Protein AF-A0A938KT27-F1 (afdb_monomer)

Structure (mmCIF, N/CA/C/O backbone):
data_AF-A0A938KT27-F1
#
_entry.id   AF-A0A938KT27-F1
#
loop_
_atom_site.group_PDB
_atom_site.id
_atom_site.type_symbol
_atom_site.label_atom_id
_atom_site.label_alt_id
_atom_site.label_comp_id
_atom_site.label_asym_id
_atom_site.label_entity_id
_atom_site.label_seq_id
_atom_site.pdbx_PDB_ins_code
_atom_site.Cartn_x
_atom_site.Cartn_y
_atom_site.Cartn_z
_atom_site.occupancy
_atom_site.B_iso_or_equiv
_atom_site.auth_seq_id
_atom_site.auth_comp_id
_atom_site.auth_asym_id
_atom_site.auth_atom_id
_atom_site.pdbx_PDB_model_num
ATOM 1 N N . GLY A 1 1 ? 18.856 0.559 -27.223 1.00 50.81 1 GLY A N 1
ATOM 2 C CA . GLY A 1 1 ? 18.920 1.557 -28.312 1.00 50.81 1 GLY A CA 1
ATOM 3 C C . GLY A 1 1 ? 20.323 1.654 -28.890 1.00 50.81 1 GLY A C 1
ATOM 4 O O . GLY A 1 1 ? 21.101 0.721 -28.705 1.00 50.81 1 GLY A O 1
ATOM 5 N N . ASP A 1 2 ? 20.625 2.765 -29.568 1.00 50.44 2 ASP A N 1
ATOM 6 C CA . ASP A 1 2 ? 21.991 3.159 -29.959 1.00 50.44 2 ASP A CA 1
ATOM 7 C C . ASP A 1 2 ? 22.843 3.398 -28.696 1.00 50.44 2 ASP A C 1
ATOM 9 O O . ASP A 1 2 ? 22.382 4.040 -27.751 1.00 50.44 2 ASP A O 1
ATOM 13 N N . TYR A 1 3 ? 24.043 2.816 -28.645 1.00 45.69 3 TYR A N 1
ATOM 14 C CA . TYR A 1 3 ? 24.900 2.781 -27.452 1.00 45.69 3 TYR A CA 1
ATOM 15 C C . TYR A 1 3 ? 26.016 3.834 -27.479 1.00 45.69 3 TYR A C 1
ATOM 17 O O . TYR A 1 3 ? 26.434 4.301 -26.421 1.00 45.69 3 TYR A O 1
ATOM 25 N N . ASP A 1 4 ? 26.505 4.205 -28.665 1.00 47.78 4 ASP A N 1
ATOM 26 C CA . ASP A 1 4 ? 27.639 5.126 -28.822 1.00 47.78 4 ASP A CA 1
ATOM 27 C C . ASP A 1 4 ? 27.216 6.554 -29.213 1.00 47.78 4 ASP A C 1
ATOM 29 O O . ASP A 1 4 ? 28.064 7.445 -29.284 1.00 47.78 4 ASP A O 1
ATOM 33 N N . ASN A 1 5 ? 25.907 6.786 -29.397 1.00 45.47 5 ASN A N 1
ATOM 34 C CA . ASN A 1 5 ? 25.323 8.068 -29.807 1.00 45.47 5 ASN A CA 1
ATOM 35 C C . ASN A 1 5 ? 25.933 8.572 -31.134 1.00 45.47 5 ASN A C 1
ATOM 37 O O . ASN A 1 5 ? 26.069 9.778 -31.353 1.00 45.47 5 ASN A O 1
ATOM 41 N N . SER A 1 6 ? 26.342 7.644 -32.014 1.00 51.66 6 SER A N 1
ATOM 42 C CA . SER A 1 6 ? 27.079 7.936 -33.254 1.00 51.66 6 SER A CA 1
ATOM 43 C C . SER A 1 6 ? 26.235 8.568 -34.361 1.00 51.66 6 SER A C 1
ATOM 45 O O . SER A 1 6 ? 26.777 8.920 -35.411 1.00 51.66 6 SER A O 1
ATOM 47 N N . GLY A 1 7 ? 24.920 8.703 -34.164 1.00 46.91 7 GLY A N 1
ATOM 48 C CA . GLY A 1 7 ? 24.016 9.269 -35.168 1.00 46.91 7 GLY A CA 1
ATOM 49 C C . GLY A 1 7 ? 23.836 8.370 -36.394 1.00 46.91 7 GLY A C 1
ATOM 50 O O . GLY A 1 7 ? 23.514 8.857 -37.476 1.00 46.91 7 GLY A O 1
ATOM 51 N N . THR A 1 8 ? 24.057 7.062 -36.240 1.00 52.81 8 THR A N 1
ATOM 52 C CA . THR A 1 8 ? 23.743 6.044 -37.252 1.00 52.81 8 THR A CA 1
ATOM 53 C C . THR A 1 8 ? 22.854 4.977 -36.620 1.00 52.81 8 THR A C 1
ATOM 55 O O . THR A 1 8 ? 23.091 4.620 -35.471 1.00 52.81 8 THR A O 1
ATOM 58 N N . ASP A 1 9 ? 21.846 4.465 -37.339 1.00 57.38 9 ASP A N 1
ATOM 59 C CA . ASP A 1 9 ? 20.774 3.588 -36.814 1.00 57.38 9 ASP A CA 1
ATOM 60 C C . ASP A 1 9 ? 21.234 2.164 -36.411 1.00 57.38 9 ASP A C 1
ATOM 62 O O . ASP A 1 9 ? 20.743 1.142 -36.902 1.00 57.38 9 ASP A O 1
ATOM 66 N N . ARG A 1 10 ? 22.222 2.074 -35.518 1.00 73.88 10 ARG A N 1
ATOM 67 C CA . ARG A 1 10 ? 22.864 0.837 -35.072 1.00 73.88 10 ARG A CA 1
ATOM 68 C C . ARG A 1 10 ? 22.162 0.289 -33.844 1.00 73.88 10 ARG A C 1
ATOM 70 O O . ARG A 1 10 ? 22.453 0.651 -32.709 1.00 73.88 10 ARG A O 1
ATOM 77 N N . TRP A 1 11 ? 21.264 -0.654 -34.079 1.00 83.69 11 TRP A N 1
ATOM 78 C CA . TRP A 1 11 ? 20.680 -1.453 -33.010 1.00 83.69 11 TRP A CA 1
ATOM 79 C C . TRP A 1 11 ? 21.727 -2.392 -32.398 1.00 83.69 11 TRP A C 1
ATOM 81 O O . TRP A 1 11 ? 22.494 -3.029 -33.122 1.00 83.69 11 TRP A O 1
ATOM 91 N N . PHE A 1 12 ? 21.722 -2.506 -31.070 1.00 87.94 12 PHE A N 1
ATOM 92 C CA . PHE A 1 12 ? 22.506 -3.476 -30.303 1.00 87.94 12 PHE A CA 1
ATOM 93 C C . PHE A 1 12 ? 21.550 -4.431 -29.578 1.00 87.94 12 PHE A C 1
ATOM 95 O O . PHE A 1 12 ? 20.640 -3.981 -28.880 1.00 87.94 12 PHE A O 1
ATOM 102 N N . TRP A 1 13 ? 21.750 -5.738 -29.750 1.00 88.25 13 TRP A N 1
ATOM 103 C CA . TRP A 1 13 ? 21.056 -6.796 -29.016 1.00 88.25 13 TRP A CA 1
ATOM 104 C C . TRP A 1 13 ? 21.858 -7.178 -27.772 1.00 88.25 13 TRP A C 1
ATOM 106 O O . TRP A 1 13 ? 23.036 -7.517 -27.891 1.00 88.25 13 TRP A O 1
ATOM 116 N N . TRP A 1 14 ? 21.215 -7.109 -26.606 1.00 84.50 14 TRP A N 1
ATOM 117 C CA . TRP A 1 14 ? 21.851 -7.318 -25.298 1.00 84.50 14 TRP A CA 1
ATOM 118 C C . TRP A 1 14 ? 21.528 -8.671 -24.647 1.00 84.50 14 TRP A C 1
ATOM 120 O O . TRP A 1 14 ? 22.244 -9.067 -23.733 1.00 84.50 14 TRP A O 1
ATOM 130 N N . GLY A 1 15 ? 20.511 -9.391 -25.136 1.00 85.19 15 GLY A N 1
ATOM 131 C CA . GLY A 1 15 ? 20.302 -10.802 -24.795 1.00 85.19 15 GLY A CA 1
ATOM 132 C C . GLY A 1 15 ? 21.346 -11.713 -25.454 1.00 85.19 15 GLY A C 1
ATOM 133 O O . GLY A 1 15 ? 22.196 -11.257 -26.227 1.00 85.19 15 GLY A O 1
ATOM 134 N N . GLY A 1 16 ? 21.269 -13.021 -25.198 1.00 85.56 16 GLY A N 1
ATOM 135 C CA . GLY A 1 16 ? 22.190 -13.997 -25.777 1.00 85.56 16 GLY A CA 1
ATOM 136 C C . GLY A 1 16 ? 22.146 -14.031 -27.307 1.00 85.56 16 GLY A C 1
ATOM 137 O O . GLY A 1 16 ? 21.147 -13.683 -27.945 1.00 85.56 16 GLY A O 1
ATOM 138 N N . GLU A 1 17 ? 23.250 -14.461 -27.929 1.00 86.06 17 GLU A N 1
ATOM 139 C CA . GLU A 1 17 ? 23.427 -14.354 -29.385 1.00 86.06 17 GLU A CA 1
ATOM 140 C C . GLU A 1 17 ? 22.362 -15.109 -30.198 1.00 86.06 17 GLU A C 1
ATOM 142 O O . GLU A 1 17 ? 21.920 -14.622 -31.248 1.00 86.06 17 GLU A O 1
ATOM 147 N N . ASN A 1 18 ? 21.870 -16.221 -29.646 1.00 87.44 18 ASN A N 1
ATOM 148 C CA . ASN A 1 18 ? 20.822 -17.072 -30.209 1.00 87.44 18 ASN A CA 1
ATOM 149 C C . ASN A 1 18 ? 19.391 -16.645 -29.822 1.00 87.44 18 ASN A C 1
ATOM 151 O O . ASN A 1 18 ? 18.433 -17.133 -30.420 1.00 87.44 18 ASN A O 1
ATOM 155 N N . ASP A 1 19 ? 19.224 -15.745 -28.850 1.00 88.94 19 ASP A N 1
ATOM 156 C CA . ASP A 1 19 ? 17.928 -15.503 -28.210 1.00 88.94 19 ASP A CA 1
ATOM 157 C C . ASP A 1 19 ? 17.070 -14.539 -29.037 1.00 88.94 19 ASP A C 1
ATOM 159 O O . ASP A 1 19 ? 17.502 -13.441 -29.390 1.00 88.94 19 ASP A O 1
ATOM 163 N N . THR A 1 20 ? 15.828 -14.906 -29.354 1.00 89.56 20 THR A N 1
ATOM 164 C CA . THR A 1 20 ? 14.904 -14.003 -30.067 1.00 89.56 20 THR A CA 1
ATOM 165 C C . THR A 1 20 ? 14.174 -13.032 -29.139 1.00 89.56 20 THR A C 1
ATOM 167 O O . THR A 1 20 ? 13.547 -12.103 -29.634 1.00 89.56 20 THR A O 1
ATOM 170 N N . ALA A 1 21 ? 14.253 -13.223 -27.822 1.00 89.38 21 ALA A N 1
ATOM 171 C CA . ALA A 1 21 ? 13.655 -12.386 -26.782 1.00 89.38 21 ALA A CA 1
ATOM 172 C C . ALA A 1 21 ? 14.662 -12.208 -25.632 1.00 89.38 21 ALA A C 1
ATOM 174 O O . ALA A 1 21 ? 15.502 -13.080 -25.423 1.00 89.38 21 ALA A O 1
ATOM 175 N N . CYS A 1 22 ? 14.617 -11.082 -24.919 1.00 87.06 22 CYS A N 1
ATOM 176 C CA . CYS A 1 22 ? 15.600 -10.755 -23.885 1.00 87.06 22 CYS A CA 1
ATOM 177 C C . CYS A 1 22 ? 15.089 -11.196 -22.509 1.00 87.06 22 CYS A C 1
ATOM 179 O O . CYS A 1 22 ? 14.045 -10.718 -22.083 1.00 87.06 22 CYS A O 1
ATOM 181 N N . ALA A 1 23 ? 15.825 -12.064 -21.808 1.00 89.12 23 ALA A N 1
ATOM 182 C CA . ALA A 1 23 ? 15.443 -12.567 -20.484 1.00 89.12 23 ALA A CA 1
ATOM 183 C C . ALA A 1 23 ? 15.971 -11.702 -19.313 1.00 89.12 23 ALA A C 1
ATOM 185 O O . ALA A 1 23 ? 16.045 -12.177 -18.186 1.00 89.12 23 ALA A O 1
ATOM 186 N N . ASP A 1 24 ? 16.376 -10.451 -19.572 1.00 89.06 24 ASP A N 1
ATOM 187 C CA . ASP A 1 24 ? 16.791 -9.469 -18.548 1.00 89.06 24 ASP A CA 1
ATOM 188 C C . ASP A 1 24 ? 15.680 -8.475 -18.157 1.00 89.06 24 ASP A C 1
ATOM 190 O O . ASP A 1 24 ? 15.820 -7.731 -17.175 1.00 89.06 24 ASP A O 1
ATOM 194 N N . PHE A 1 25 ? 14.582 -8.448 -18.918 1.00 92.44 25 PHE A N 1
ATOM 195 C CA . PHE A 1 25 ? 13.308 -7.917 -18.441 1.00 92.44 25 PHE A CA 1
ATOM 196 C C . PHE A 1 25 ? 12.657 -8.958 -17.523 1.00 92.44 25 PHE A C 1
ATOM 198 O O . PHE A 1 25 ? 12.942 -10.149 -17.637 1.00 92.44 25 PHE A O 1
ATOM 205 N N . GLY A 1 26 ? 11.913 -8.490 -16.520 1.00 93.62 26 GLY A N 1
ATOM 206 C CA . GLY A 1 26 ? 11.199 -9.320 -15.552 1.00 93.62 26 GLY A CA 1
ATOM 207 C C . GLY A 1 26 ? 12.086 -10.001 -14.499 1.00 93.62 26 GLY A C 1
ATOM 208 O O . GLY A 1 26 ? 11.718 -10.032 -13.320 1.00 93.62 26 GLY A O 1
ATOM 209 N N . LEU A 1 27 ? 13.257 -10.498 -14.901 1.00 95.44 27 LEU A N 1
ATOM 210 C CA . LEU A 1 27 ? 14.144 -11.385 -14.154 1.00 95.44 27 LEU A CA 1
ATOM 211 C C . LEU A 1 27 ? 14.760 -10.756 -12.894 1.00 95.44 27 LEU A C 1
ATOM 213 O O . LEU A 1 27 ? 15.489 -9.757 -12.944 1.00 95.44 27 LEU A O 1
ATOM 217 N N . TYR A 1 28 ? 14.586 -11.431 -11.752 1.00 97.56 28 TYR A N 1
ATOM 218 C CA . TYR A 1 28 ? 15.253 -11.099 -10.488 1.00 97.56 28 TYR A CA 1
ATOM 219 C C . TYR A 1 28 ? 16.750 -11.462 -10.519 1.00 97.56 28 TYR A C 1
ATOM 221 O O . TYR A 1 28 ? 17.208 -12.481 -9.994 1.00 97.56 28 TYR A O 1
ATOM 229 N N . SER A 1 29 ? 17.507 -10.598 -11.190 1.00 96.06 29 SER A N 1
ATOM 230 C CA . SER A 1 29 ? 18.960 -10.651 -11.365 1.00 96.06 29 SER A CA 1
ATOM 231 C C . SER A 1 29 ? 19.747 -10.384 -10.070 1.00 96.06 29 SER A C 1
ATOM 233 O O . SER A 1 29 ? 19.221 -9.865 -9.082 1.00 96.06 29 SER A O 1
ATOM 235 N N . GLN A 1 30 ? 21.058 -10.657 -10.098 1.00 96.94 30 GLN A N 1
ATOM 236 C CA . GLN A 1 30 ? 21.990 -10.320 -9.011 1.00 96.94 30 GLN A CA 1
ATOM 237 C C . GLN A 1 30 ? 21.885 -8.844 -8.587 1.00 96.94 30 GLN A C 1
ATOM 239 O O . GLN A 1 30 ? 21.877 -8.558 -7.395 1.00 96.94 30 GLN A O 1
ATOM 244 N N . GLN A 1 31 ? 21.713 -7.908 -9.529 1.00 96.56 31 GLN A N 1
ATOM 245 C CA . GLN A 1 31 ? 21.569 -6.489 -9.186 1.00 96.56 31 GLN A CA 1
ATOM 246 C C . GLN A 1 31 ? 20.270 -6.206 -8.409 1.00 96.56 31 GLN A C 1
ATOM 248 O O . GLN A 1 31 ? 20.293 -5.419 -7.465 1.00 96.56 31 GLN A O 1
ATOM 253 N N . ALA A 1 32 ? 19.152 -6.851 -8.761 1.00 97.88 32 ALA A N 1
ATOM 254 C CA . ALA A 1 32 ? 17.901 -6.711 -8.011 1.00 97.88 32 ALA A CA 1
ATOM 255 C C . ALA A 1 32 ? 18.051 -7.251 -6.577 1.00 97.88 32 ALA A C 1
ATOM 257 O O . ALA A 1 32 ? 17.649 -6.593 -5.615 1.00 97.88 32 ALA A O 1
ATOM 258 N N . ARG A 1 33 ? 18.724 -8.399 -6.433 1.00 98.12 33 ARG A N 1
ATOM 259 C CA . ARG A 1 33 ? 19.081 -8.996 -5.142 1.00 98.12 33 ARG A CA 1
ATOM 260 C C . ARG A 1 33 ? 19.973 -8.084 -4.293 1.00 98.12 33 ARG A C 1
ATOM 262 O O . ARG A 1 33 ? 19.723 -7.930 -3.099 1.00 98.12 33 ARG A O 1
ATOM 269 N N . ASP A 1 34 ? 20.986 -7.461 -4.887 1.00 98.44 34 ASP A N 1
ATOM 270 C CA . ASP A 1 34 ? 21.899 -6.565 -4.169 1.00 98.44 34 ASP A CA 1
ATOM 271 C C . ASP A 1 34 ? 21.203 -5.270 -3.716 1.00 98.44 34 ASP A C 1
ATOM 273 O O . ASP A 1 34 ? 21.489 -4.761 -2.633 1.00 98.44 34 ASP A O 1
ATOM 277 N N . TRP A 1 35 ? 20.224 -4.770 -4.479 1.00 98.31 35 TRP A N 1
ATOM 278 C CA . TRP A 1 35 ? 19.396 -3.632 -4.060 1.00 98.31 35 TRP A CA 1
ATOM 279 C C . TRP A 1 35 ? 18.430 -4.003 -2.925 1.00 98.31 35 TRP A C 1
ATOM 281 O O . TRP A 1 35 ? 18.270 -3.218 -1.989 1.00 98.31 35 TRP A O 1
ATOM 291 N N . ASP A 1 36 ? 17.859 -5.213 -2.932 1.00 98.62 36 ASP A N 1
ATOM 292 C CA . ASP A 1 36 ? 17.086 -5.717 -1.789 1.00 98.62 36 ASP A CA 1
ATOM 293 C C . ASP A 1 36 ? 17.966 -5.909 -0.541 1.00 98.62 36 ASP A C 1
ATOM 295 O O . ASP A 1 36 ? 17.510 -5.617 0.567 1.00 98.62 36 ASP A O 1
ATOM 299 N N . LEU A 1 37 ? 19.231 -6.331 -0.684 1.00 98.31 37 LEU A N 1
ATOM 300 C CA . LEU A 1 37 ? 20.194 -6.375 0.427 1.00 98.31 37 LEU A CA 1
ATOM 301 C C . LEU A 1 37 ? 20.496 -4.974 0.981 1.00 98.31 37 LEU A C 1
ATOM 303 O O . LEU A 1 37 ? 20.505 -4.794 2.198 1.00 98.31 37 LEU A O 1
ATOM 307 N N . ILE A 1 38 ? 20.695 -3.970 0.120 1.00 98.25 38 ILE A N 1
ATOM 308 C CA . ILE A 1 38 ? 20.896 -2.573 0.547 1.00 98.25 38 ILE A CA 1
ATOM 309 C C . ILE A 1 38 ? 19.670 -2.061 1.315 1.00 98.25 38 ILE A C 1
ATOM 311 O O . ILE A 1 38 ? 19.827 -1.502 2.399 1.00 98.25 38 ILE A O 1
ATOM 315 N N . ALA A 1 39 ? 18.455 -2.291 0.812 1.00 97.62 39 ALA A N 1
ATOM 316 C CA . ALA A 1 39 ? 17.223 -1.846 1.466 1.00 97.62 39 ALA A CA 1
ATOM 317 C C . ALA A 1 39 ? 16.932 -2.577 2.795 1.00 97.62 39 ALA A C 1
ATOM 319 O O . ALA A 1 39 ? 16.352 -1.988 3.707 1.00 97.62 39 ALA A O 1
ATOM 320 N N . ASN A 1 40 ? 17.354 -3.838 2.944 1.00 97.31 40 ASN A N 1
ATOM 321 C CA . ASN A 1 40 ? 17.299 -4.548 4.228 1.00 97.31 40 ASN A CA 1
ATOM 322 C C . ASN A 1 40 ? 18.336 -4.006 5.232 1.00 97.31 40 ASN A C 1
ATOM 324 O O . ASN A 1 40 ? 18.013 -3.809 6.400 1.00 97.31 40 ASN A O 1
ATOM 328 N N . ASN A 1 41 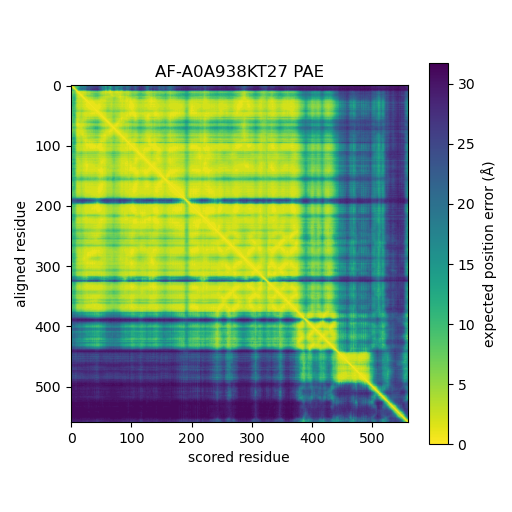? 19.561 -3.711 4.781 1.00 97.38 41 ASN A N 1
ATOM 329 C CA . ASN A 1 41 ? 20.625 -3.152 5.626 1.00 97.38 41 ASN A CA 1
ATOM 330 C C . ASN A 1 41 ? 20.388 -1.678 6.012 1.00 97.38 41 ASN A C 1
ATOM 332 O O . ASN A 1 41 ? 20.866 -1.227 7.052 1.00 97.38 41 ASN A O 1
ATOM 336 N N . ALA A 1 42 ? 19.649 -0.924 5.194 1.00 96.56 42 ALA A N 1
ATOM 337 C CA . ALA A 1 42 ? 19.294 0.474 5.423 1.00 96.56 42 ALA A CA 1
ATOM 338 C C . ALA A 1 42 ? 17.760 0.655 5.485 1.00 96.56 42 ALA A C 1
ATOM 340 O O . ALA A 1 42 ? 17.182 1.323 4.626 1.00 96.56 42 ALA A O 1
ATOM 341 N N . PRO A 1 43 ? 17.068 0.117 6.511 1.00 94.00 43 PRO A N 1
ATOM 342 C CA . PRO A 1 43 ? 15.605 0.007 6.531 1.00 94.00 43 PRO A CA 1
ATOM 343 C C . PRO A 1 43 ? 14.853 1.349 6.522 1.00 94.00 43 PRO A C 1
ATOM 345 O O . PRO A 1 43 ? 13.653 1.366 6.253 1.00 94.00 43 PRO A O 1
ATOM 348 N N . ASN A 1 44 ? 15.528 2.480 6.754 1.00 94.12 44 ASN A N 1
ATOM 349 C CA . ASN A 1 44 ? 14.951 3.830 6.679 1.00 94.12 44 ASN A CA 1
ATOM 350 C C . ASN A 1 44 ? 15.245 4.561 5.349 1.00 94.12 44 ASN A C 1
ATOM 352 O O . ASN A 1 44 ? 14.866 5.719 5.192 1.00 94.12 44 ASN A O 1
ATOM 356 N N . TYR A 1 45 ? 15.903 3.906 4.387 1.00 95.19 45 TYR A N 1
ATOM 357 C CA . TYR A 1 45 ? 16.253 4.469 3.081 1.00 95.19 45 TYR A CA 1
ATOM 358 C C . TYR A 1 45 ? 15.421 3.813 1.970 1.00 95.19 45 TYR A C 1
ATOM 360 O O . TYR A 1 45 ? 15.695 2.692 1.549 1.00 95.19 45 TYR A O 1
ATOM 368 N N . LEU A 1 46 ? 14.378 4.505 1.496 1.00 98.06 46 LEU A N 1
ATOM 369 C CA . LEU A 1 46 ? 13.593 4.039 0.350 1.00 98.06 46 LEU A CA 1
ATOM 370 C C . LEU A 1 46 ? 14.318 4.388 -0.952 1.00 98.06 46 LEU A C 1
ATOM 372 O O . LEU A 1 46 ? 14.416 5.560 -1.321 1.00 98.06 46 LEU A O 1
ATOM 376 N N . ILE A 1 47 ? 14.801 3.367 -1.655 1.00 98.44 47 ILE A N 1
ATOM 377 C CA . ILE A 1 47 ? 15.479 3.543 -2.939 1.00 98.44 47 ILE A CA 1
ATOM 378 C C . ILE A 1 47 ? 14.430 3.759 -4.036 1.00 98.44 47 ILE A C 1
ATOM 380 O O . ILE A 1 47 ? 13.565 2.908 -4.247 1.00 98.44 47 ILE A O 1
ATOM 384 N N . VAL A 1 48 ? 14.505 4.883 -4.751 1.00 98.62 48 VAL A N 1
ATOM 385 C CA . VAL A 1 48 ? 13.626 5.187 -5.894 1.00 98.62 48 VAL A CA 1
ATOM 386 C C . VAL A 1 48 ? 14.328 4.799 -7.194 1.00 98.62 48 VAL A C 1
ATOM 388 O O . VAL A 1 48 ? 15.469 5.202 -7.424 1.00 98.62 48 VAL A O 1
ATOM 391 N N . LYS A 1 49 ? 13.652 4.045 -8.067 1.00 98.12 49 LYS A N 1
ATOM 392 C CA . LYS A 1 49 ? 14.197 3.562 -9.346 1.00 98.12 49 LYS A CA 1
ATOM 393 C C . LYS A 1 49 ? 13.269 3.904 -10.514 1.00 98.12 49 LYS A C 1
ATOM 395 O O . LYS A 1 49 ? 12.051 3.873 -10.389 1.00 98.12 49 LYS A O 1
ATOM 400 N N . SER A 1 50 ? 13.840 4.212 -11.673 1.00 97.88 50 SER A N 1
ATOM 401 C CA . SER A 1 50 ? 13.107 4.404 -12.930 1.00 97.88 50 SER A CA 1
ATOM 402 C C . SER A 1 50 ? 12.607 3.075 -13.508 1.00 97.88 50 SER A C 1
ATOM 404 O O . SER A 1 50 ? 13.344 2.088 -13.490 1.00 97.88 50 SER A O 1
ATOM 406 N N . ALA A 1 51 ? 11.389 3.035 -14.055 1.00 97.38 51 ALA A N 1
ATOM 407 C CA . ALA A 1 51 ? 10.826 1.816 -14.653 1.00 97.38 51 ALA A CA 1
ATOM 408 C C . ALA A 1 51 ? 11.484 1.379 -15.983 1.00 97.38 51 ALA A C 1
ATOM 410 O O . ALA A 1 51 ? 11.325 0.230 -16.370 1.00 97.38 51 ALA A O 1
ATOM 411 N N . GLY A 1 52 ? 12.226 2.262 -16.666 1.00 94.94 52 GLY A N 1
ATOM 412 C CA . GLY A 1 52 ? 12.760 2.033 -18.024 1.00 94.94 52 GLY A CA 1
ATOM 413 C C . GLY A 1 52 ? 12.046 2.897 -19.070 1.00 94.94 52 GLY A C 1
ATOM 414 O O . GLY A 1 52 ? 11.000 3.478 -18.768 1.00 94.94 52 GLY A O 1
ATOM 415 N N . ASN A 1 53 ? 12.615 3.045 -20.272 1.00 94.56 53 ASN A N 1
ATOM 416 C CA . ASN A 1 53 ? 12.069 3.910 -21.339 1.00 94.56 53 ASN A CA 1
ATOM 417 C C . ASN A 1 53 ? 11.995 3.206 -22.707 1.00 94.56 53 ASN A C 1
ATOM 419 O O . ASN A 1 53 ? 11.872 3.849 -23.751 1.00 94.56 53 ASN A O 1
ATOM 423 N N . ASP A 1 54 ? 12.128 1.887 -22.694 1.00 87.50 54 ASP A N 1
ATOM 424 C CA . ASP A 1 54 ? 12.521 1.100 -23.857 1.00 87.50 54 ASP A CA 1
ATOM 425 C C . ASP A 1 54 ? 11.331 0.335 -24.459 1.00 87.50 54 ASP A C 1
ATOM 427 O O . ASP A 1 54 ? 11.416 -0.175 -25.568 1.00 87.50 54 ASP A O 1
ATOM 431 N N . ARG A 1 55 ? 10.165 0.356 -23.796 1.00 93.19 55 ARG A N 1
ATOM 432 C CA . ARG A 1 55 ? 8.940 -0.330 -24.232 1.00 93.19 55 ARG A CA 1
ATOM 433 C C . ARG A 1 55 ? 8.562 0.029 -25.675 1.00 93.19 55 ARG A C 1
ATOM 435 O O . ARG A 1 55 ? 8.364 1.196 -26.010 1.00 93.19 55 ARG A O 1
ATOM 442 N N . GLY A 1 56 ? 8.425 -0.990 -26.522 1.00 90.88 56 GLY A N 1
ATOM 443 C CA . GLY A 1 56 ? 8.118 -0.867 -27.950 1.00 90.88 56 GLY A CA 1
ATOM 444 C C . GLY A 1 56 ? 9.310 -0.508 -28.852 1.00 90.88 56 GLY A C 1
ATOM 445 O O . GLY A 1 56 ? 9.138 -0.431 -30.078 1.00 90.88 56 GLY A O 1
ATOM 446 N N . GLN A 1 57 ? 10.508 -0.303 -28.293 1.00 88.75 57 GLN A N 1
ATOM 447 C CA . GLN A 1 57 ? 11.740 -0.150 -29.066 1.00 88.75 57 GLN A CA 1
ATOM 448 C C . GLN A 1 57 ? 12.237 -1.501 -29.603 1.00 88.75 57 GLN A C 1
ATOM 450 O O . GLN A 1 57 ? 11.746 -2.570 -29.247 1.00 88.75 57 GLN A O 1
ATOM 455 N N . GLY A 1 58 ? 13.184 -1.435 -30.536 1.00 86.25 58 GLY A N 1
ATOM 456 C CA . GLY A 1 58 ? 13.791 -2.589 -31.191 1.00 86.25 58 GLY A CA 1
ATOM 457 C C . GLY A 1 58 ? 13.809 -2.444 -32.718 1.00 86.25 58 GLY A C 1
ATOM 458 O O . GLY A 1 58 ? 12.980 -1.713 -33.278 1.00 86.25 58 GLY A O 1
ATOM 459 N N . PRO A 1 59 ? 14.741 -3.137 -33.399 1.00 84.00 59 PRO A N 1
ATOM 460 C CA . PRO A 1 59 ? 14.864 -3.114 -34.853 1.00 84.00 59 PRO A CA 1
ATOM 461 C C . PRO A 1 59 ? 13.590 -3.603 -35.560 1.00 84.00 59 PRO A C 1
ATOM 463 O O . PRO A 1 59 ? 12.770 -4.332 -34.998 1.00 84.00 59 PRO A O 1
ATOM 466 N N . THR A 1 60 ? 13.437 -3.240 -36.834 1.00 86.25 60 THR A N 1
ATOM 467 C CA . THR A 1 60 ? 12.454 -3.890 -37.713 1.00 86.25 60 THR A CA 1
ATOM 468 C C . THR A 1 60 ? 12.925 -5.315 -38.040 1.00 86.25 60 THR A C 1
ATOM 470 O O . THR A 1 60 ? 14.121 -5.612 -38.017 1.00 86.25 60 THR A O 1
ATOM 473 N N . ALA A 1 61 ? 11.992 -6.225 -38.333 1.00 88.75 61 ALA A N 1
ATOM 474 C CA . ALA A 1 61 ? 12.322 -7.598 -38.713 1.00 88.75 61 ALA A CA 1
ATOM 475 C C . ALA A 1 61 ? 13.305 -7.631 -39.901 1.00 88.75 61 ALA A C 1
ATOM 477 O O . ALA A 1 61 ? 13.115 -6.927 -40.892 1.00 88.75 61 ALA A O 1
ATOM 478 N N . GLY A 1 62 ? 14.368 -8.431 -39.785 1.00 84.94 62 GLY A N 1
ATOM 479 C CA . GLY A 1 62 ? 15.457 -8.497 -40.766 1.00 84.94 62 GLY A CA 1
ATOM 480 C C . GLY A 1 62 ? 16.448 -7.320 -40.766 1.00 84.94 62 GLY A C 1
ATOM 481 O O . GLY A 1 62 ? 17.414 -7.365 -41.528 1.00 84.94 62 GLY A O 1
ATOM 482 N N . THR A 1 63 ? 16.271 -6.279 -39.941 1.00 88.88 63 THR A N 1
ATOM 483 C CA . THR A 1 63 ? 17.237 -5.170 -39.856 1.00 88.88 63 THR A CA 1
ATOM 484 C C . THR A 1 63 ? 18.565 -5.634 -39.250 1.00 88.88 63 THR A C 1
ATOM 486 O O . THR A 1 63 ? 18.623 -6.253 -38.183 1.00 88.88 63 THR A O 1
ATOM 489 N N . THR A 1 64 ? 19.653 -5.285 -39.937 1.00 90.12 64 THR A N 1
ATOM 490 C CA . THR A 1 64 ? 21.027 -5.528 -39.495 1.00 90.12 64 THR A CA 1
ATOM 491 C C . THR A 1 64 ? 21.320 -4.804 -38.180 1.00 90.12 64 THR A C 1
ATOM 493 O O . THR A 1 64 ? 21.179 -3.587 -38.086 1.00 90.12 64 THR A O 1
ATOM 496 N N . HIS A 1 65 ? 21.766 -5.552 -37.177 1.00 89.25 65 HIS A N 1
ATOM 497 C CA . HIS A 1 65 ? 22.079 -5.083 -35.830 1.00 89.25 65 HIS A CA 1
ATOM 498 C C . HIS A 1 65 ? 23.385 -5.719 -35.326 1.00 89.25 65 HIS A C 1
ATOM 500 O O . HIS A 1 65 ? 23.942 -6.637 -35.938 1.00 89.25 65 HIS A O 1
ATOM 506 N N . ARG A 1 66 ? 23.898 -5.214 -34.206 1.00 91.31 66 ARG A N 1
ATOM 507 C CA . ARG A 1 66 ? 25.076 -5.740 -33.511 1.00 91.31 66 ARG A CA 1
ATOM 508 C C . ARG A 1 66 ? 24.631 -6.676 -32.393 1.00 91.31 66 ARG A C 1
ATOM 510 O O . ARG A 1 66 ? 23.649 -6.396 -31.716 1.00 91.31 66 ARG A O 1
ATOM 517 N N . VAL A 1 67 ? 25.348 -7.774 -32.191 1.00 91.62 67 VAL A N 1
ATOM 518 C CA . VAL A 1 67 ? 25.110 -8.726 -31.096 1.00 91.62 67 VAL A CA 1
ATOM 519 C C . VAL A 1 67 ? 26.443 -9.197 -30.525 1.00 91.62 67 VAL A C 1
ATOM 521 O O . VAL A 1 67 ? 27.408 -9.343 -31.275 1.00 91.62 67 VAL A O 1
ATOM 524 N N . TRP A 1 68 ? 26.531 -9.383 -29.211 1.00 92.38 68 TRP A N 1
ATOM 525 C CA . TRP A 1 68 ? 27.739 -9.901 -28.576 1.00 92.38 68 TRP A CA 1
ATOM 526 C C . TRP A 1 68 ? 27.842 -11.411 -28.794 1.00 92.38 68 TRP A C 1
ATOM 528 O O . TRP A 1 68 ? 26.939 -12.144 -28.400 1.00 92.38 68 TRP A O 1
ATOM 538 N N . SER A 1 69 ? 28.926 -11.876 -29.419 1.00 93.06 69 SER A N 1
ATOM 539 C CA . SER A 1 69 ? 29.190 -13.307 -29.587 1.00 93.06 69 SER A CA 1
ATOM 540 C C . SER A 1 69 ? 30.162 -13.802 -28.527 1.00 93.06 69 SER A C 1
ATOM 542 O O . SER A 1 69 ? 31.322 -13.378 -28.480 1.00 93.06 69 SER A O 1
ATOM 544 N N . ASN A 1 70 ? 29.716 -14.747 -27.702 1.00 89.38 70 ASN A N 1
ATOM 545 C CA . ASN A 1 70 ? 30.537 -15.310 -26.635 1.00 89.38 70 ASN A CA 1
ATOM 546 C C . ASN A 1 70 ? 31.675 -16.172 -27.190 1.00 89.38 70 ASN A C 1
ATOM 548 O O . ASN A 1 70 ? 32.749 -16.219 -26.596 1.00 89.38 70 ASN A O 1
ATOM 552 N N . SER A 1 71 ? 31.486 -16.799 -28.357 1.00 92.12 71 SER A N 1
ATOM 553 C CA . SER A 1 71 ? 32.537 -17.594 -29.004 1.00 92.12 71 SER A CA 1
ATOM 554 C C . SER A 1 71 ? 33.665 -16.747 -29.603 1.00 92.12 71 SER A C 1
ATOM 556 O O . SER A 1 71 ? 34.751 -17.271 -29.837 1.00 92.12 71 SER A O 1
ATOM 558 N N . GLN A 1 72 ? 33.418 -15.462 -29.888 1.00 91.81 72 GLN A N 1
ATOM 559 C CA . GLN A 1 72 ? 34.404 -14.548 -30.487 1.00 91.81 72 GLN A CA 1
ATOM 560 C C . GLN A 1 72 ? 34.891 -13.449 -29.529 1.00 91.81 72 GLN A C 1
ATOM 562 O O . GLN A 1 72 ? 35.839 -12.736 -29.859 1.00 91.81 72 GLN A O 1
ATOM 567 N N . GLY A 1 73 ? 34.247 -13.289 -28.365 1.00 93.25 73 GLY A N 1
ATOM 568 C CA . GLY A 1 73 ? 34.575 -12.252 -27.382 1.00 93.25 73 GLY A CA 1
ATOM 569 C C . GLY A 1 73 ? 34.423 -10.829 -27.927 1.00 93.25 73 GLY A C 1
ATOM 570 O O . GLY A 1 73 ? 35.186 -9.942 -27.546 1.00 93.25 73 GLY A O 1
ATOM 571 N N . ASN A 1 74 ? 33.505 -10.619 -28.877 1.00 93.50 74 ASN A N 1
ATOM 572 C CA . ASN A 1 74 ? 33.332 -9.344 -29.562 1.00 93.50 74 ASN A CA 1
ATOM 573 C C . ASN A 1 74 ? 31.880 -9.116 -30.023 1.00 93.50 74 ASN A C 1
ATOM 575 O O . ASN A 1 74 ? 31.042 -10.018 -30.017 1.00 93.50 74 ASN A O 1
ATOM 579 N N . TRP A 1 75 ? 31.594 -7.889 -30.463 1.00 91.56 75 TRP A N 1
ATOM 580 C CA . TRP A 1 75 ? 30.360 -7.579 -31.180 1.00 91.56 75 TRP A CA 1
ATOM 581 C C . TRP A 1 75 ? 30.455 -8.062 -32.638 1.00 91.56 75 TRP A C 1
ATOM 583 O O . TRP A 1 75 ? 31.264 -7.550 -33.420 1.00 91.56 75 TRP A O 1
ATOM 593 N N . VAL A 1 76 ? 29.564 -8.971 -33.030 1.00 92.44 76 VAL A N 1
ATOM 594 C CA . VAL A 1 76 ? 29.351 -9.416 -34.415 1.00 92.44 76 VAL A CA 1
ATOM 595 C C . VAL A 1 76 ? 28.104 -8.756 -35.014 1.00 92.44 76 VAL A C 1
ATOM 597 O O . VAL A 1 76 ? 27.379 -8.017 -34.346 1.00 92.44 76 VAL A O 1
ATOM 600 N N . THR A 1 77 ? 27.873 -8.973 -36.306 1.00 91.81 77 THR A N 1
ATOM 601 C CA . THR A 1 77 ? 26.719 -8.435 -37.040 1.00 91.81 77 THR A CA 1
ATOM 602 C C . THR A 1 77 ? 25.701 -9.546 -37.290 1.00 91.81 77 THR A C 1
ATOM 604 O O . THR A 1 77 ? 26.079 -10.622 -37.743 1.00 91.81 77 THR A O 1
ATOM 607 N N . SER A 1 78 ? 24.420 -9.283 -37.028 1.00 90.38 78 SER A N 1
ATOM 608 C CA . SER A 1 78 ? 23.309 -10.216 -37.258 1.00 90.38 78 SER A CA 1
ATOM 609 C C . SER A 1 78 ? 22.123 -9.507 -37.917 1.00 90.38 78 SER A C 1
ATOM 611 O O . SER A 1 78 ? 21.958 -8.298 -37.789 1.00 90.38 78 SER A O 1
ATOM 613 N N . ASN A 1 79 ? 21.285 -10.263 -38.620 1.00 91.31 79 ASN A N 1
ATOM 614 C CA . ASN A 1 79 ? 19.986 -9.844 -39.159 1.00 91.31 79 ASN A CA 1
ATOM 615 C C . ASN A 1 79 ? 18.822 -10.687 -38.592 1.00 91.31 79 ASN A C 1
ATOM 617 O O . ASN A 1 79 ? 17.702 -10.617 -39.095 1.00 91.31 79 ASN A O 1
ATOM 621 N N . THR A 1 80 ? 19.082 -11.492 -37.554 1.00 92.38 80 THR A N 1
ATOM 622 C CA . THR A 1 80 ? 18.064 -12.309 -36.870 1.00 92.38 80 THR A CA 1
ATOM 623 C C . THR A 1 80 ? 16.958 -11.411 -36.319 1.00 92.38 80 THR A C 1
ATOM 625 O O . THR A 1 80 ? 17.240 -10.479 -35.569 1.00 92.38 80 THR A O 1
ATOM 628 N N . THR A 1 81 ? 15.696 -11.674 -36.658 1.00 92.38 81 THR A N 1
ATOM 629 C CA . THR A 1 81 ? 14.581 -10.901 -36.096 1.00 92.38 81 THR A CA 1
ATOM 630 C C . THR A 1 81 ? 14.511 -11.119 -34.587 1.00 92.38 81 THR A C 1
ATOM 632 O O . THR A 1 81 ? 14.318 -12.243 -34.126 1.00 92.38 81 THR A O 1
ATOM 635 N N . ARG A 1 82 ? 14.663 -10.033 -33.829 1.00 90.62 82 ARG A N 1
ATOM 636 C CA . ARG A 1 82 ? 14.482 -10.005 -32.377 1.00 90.62 82 ARG A CA 1
ATOM 637 C C . ARG A 1 82 ? 13.096 -9.451 -32.043 1.00 90.62 82 ARG A C 1
ATOM 639 O O . ARG A 1 82 ? 12.541 -8.653 -32.800 1.00 90.62 82 ARG A O 1
ATOM 646 N N . GLN A 1 83 ? 12.545 -9.871 -30.914 1.00 90.88 83 GLN A N 1
ATOM 647 C CA . GLN A 1 83 ? 11.355 -9.284 -30.317 1.00 90.88 83 GLN A CA 1
ATOM 648 C C . GLN A 1 83 ? 11.651 -7.824 -29.941 1.00 90.88 83 GLN A C 1
ATOM 650 O O . GLN A 1 83 ? 12.753 -7.499 -29.503 1.00 90.88 83 GLN A O 1
ATOM 655 N N . LYS A 1 84 ? 10.661 -6.946 -30.118 1.00 90.75 84 LYS A N 1
ATOM 656 C CA . LYS A 1 84 ? 10.690 -5.597 -29.542 1.00 90.75 84 LYS A CA 1
ATOM 657 C C . LYS A 1 84 ? 10.515 -5.664 -28.030 1.00 90.75 84 LYS A C 1
ATOM 659 O O . LYS A 1 84 ? 9.848 -6.574 -27.544 1.00 90.75 84 LYS A O 1
ATOM 664 N N . ASP A 1 85 ? 11.047 -4.695 -27.303 1.00 90.38 85 ASP A N 1
ATOM 665 C CA . ASP A 1 85 ? 10.961 -4.674 -25.842 1.00 90.38 85 ASP A CA 1
ATOM 666 C C . ASP A 1 85 ? 9.475 -4.601 -25.419 1.00 90.38 85 ASP A C 1
ATOM 668 O O . ASP A 1 85 ? 8.728 -3.723 -25.866 1.00 90.38 85 ASP A O 1
ATOM 672 N N . GLY A 1 86 ? 9.011 -5.587 -24.643 1.00 89.12 86 GLY A N 1
ATOM 673 C CA . GLY A 1 86 ? 7.596 -5.798 -24.290 1.00 89.12 86 GLY A CA 1
ATOM 674 C C 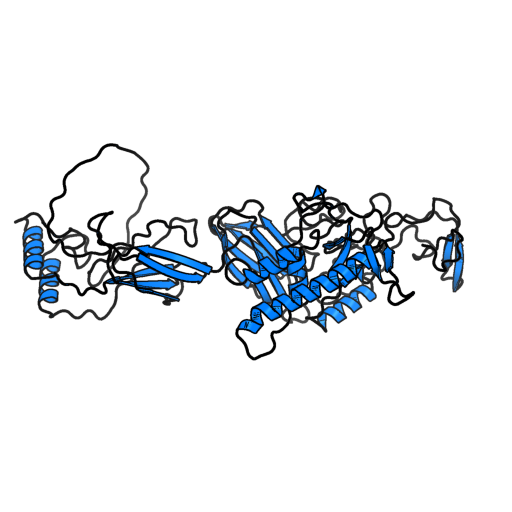. GLY A 1 86 ? 6.721 -6.512 -25.336 1.00 89.12 86 GLY A C 1
ATOM 675 O O . GLY A 1 86 ? 5.513 -6.693 -25.156 1.00 89.12 86 GLY A O 1
ATOM 676 N N . GLY A 1 87 ? 7.301 -6.923 -26.465 1.00 89.69 87 GLY A N 1
ATOM 677 C CA . GLY A 1 87 ? 6.622 -7.678 -27.519 1.00 89.69 87 GLY A CA 1
ATOM 678 C C . GLY A 1 87 ? 5.404 -6.967 -28.118 1.00 89.69 87 GLY A C 1
ATOM 679 O O . GLY A 1 87 ? 5.390 -5.754 -28.313 1.00 89.69 87 GLY A O 1
ATOM 680 N N . THR A 1 88 ? 4.371 -7.742 -28.455 1.00 88.25 88 THR A N 1
ATOM 681 C CA . THR A 1 88 ? 3.135 -7.230 -29.081 1.00 88.25 88 THR A CA 1
ATOM 682 C C . THR A 1 88 ? 2.185 -6.557 -28.084 1.00 88.25 88 THR A C 1
ATOM 684 O O . THR A 1 88 ? 1.325 -5.787 -28.502 1.00 88.25 88 THR A O 1
ATOM 687 N N . LEU A 1 89 ? 2.316 -6.840 -26.782 1.00 89.88 89 LEU A N 1
ATOM 688 C CA . LEU A 1 89 ? 1.399 -6.346 -25.744 1.00 89.88 89 LEU A CA 1
ATOM 689 C C . LEU A 1 89 ? 1.967 -5.162 -24.939 1.00 89.88 89 LEU A C 1
ATOM 691 O O . LEU A 1 89 ? 1.203 -4.419 -24.331 1.00 89.88 89 LEU A O 1
ATOM 695 N N . GLY A 1 90 ? 3.289 -4.971 -24.941 1.00 91.69 90 GLY A N 1
ATOM 696 C CA . GLY A 1 90 ? 3.990 -3.924 -24.192 1.00 91.69 90 GLY A CA 1
ATOM 697 C C . GLY A 1 90 ? 4.283 -4.261 -22.724 1.00 91.69 90 GLY A C 1
ATOM 698 O O . GLY A 1 90 ? 4.891 -3.439 -22.048 1.00 91.69 90 GLY A O 1
ATOM 699 N N . TYR A 1 91 ? 3.860 -5.427 -22.234 1.00 93.12 91 TYR A N 1
ATOM 700 C CA . TYR A 1 91 ? 4.175 -5.939 -20.894 1.00 93.12 91 TYR A CA 1
ATOM 701 C C . TYR A 1 91 ? 5.524 -6.656 -20.878 1.00 93.12 91 TYR A C 1
ATOM 703 O O . TYR A 1 91 ? 5.971 -7.109 -21.926 1.00 93.12 91 TYR A O 1
ATOM 711 N N . ASP A 1 92 ? 6.120 -6.787 -19.694 1.00 91.44 92 ASP A N 1
ATOM 712 C CA . ASP A 1 92 ? 7.511 -7.212 -19.487 1.00 91.44 92 ASP A CA 1
ATOM 713 C C . ASP A 1 92 ? 8.537 -6.255 -20.134 1.00 91.44 92 ASP A C 1
ATOM 715 O O . ASP A 1 92 ? 9.039 -6.433 -21.24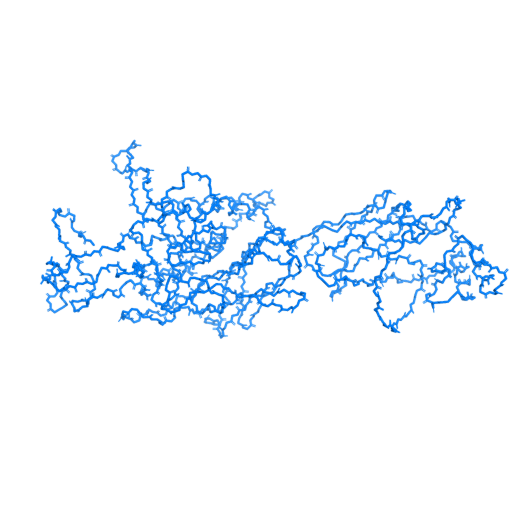4 1.00 91.44 92 ASP A O 1
ATOM 719 N N . CYS A 1 93 ? 8.785 -5.145 -19.435 1.00 93.56 93 CYS A N 1
ATOM 720 C CA . CYS A 1 93 ? 9.754 -4.101 -19.792 1.00 93.56 93 CYS A CA 1
ATOM 721 C C . CYS A 1 93 ? 10.495 -3.522 -18.574 1.00 93.56 93 CYS A C 1
ATOM 723 O O . CYS A 1 93 ? 11.201 -2.519 -18.699 1.00 93.56 93 CYS A O 1
ATOM 725 N N . ILE A 1 94 ? 10.318 -4.098 -17.381 1.00 95.12 94 ILE A N 1
ATOM 726 C CA . ILE A 1 94 ? 11.018 -3.662 -16.166 1.00 95.12 94 ILE A CA 1
ATOM 727 C C . ILE A 1 94 ? 12.270 -4.522 -16.023 1.00 95.12 94 ILE A C 1
ATOM 729 O O . ILE A 1 94 ? 12.159 -5.721 -15.797 1.00 95.12 94 ILE A O 1
ATOM 733 N N . SER A 1 95 ? 13.456 -3.927 -16.136 1.00 90.19 95 SER A N 1
ATOM 734 C CA . SER A 1 95 ? 14.733 -4.649 -16.041 1.00 90.19 95 SER A CA 1
ATOM 735 C C . SER A 1 95 ? 15.536 -4.307 -14.783 1.00 90.19 95 SER A C 1
ATOM 737 O O . SER A 1 95 ? 15.325 -3.283 -14.114 1.00 90.19 95 SER A O 1
ATOM 739 N N . HIS A 1 96 ? 16.529 -5.156 -14.502 1.00 88.00 96 HIS A N 1
ATOM 740 C CA . HIS A 1 96 ? 17.620 -4.891 -13.558 1.00 88.00 96 HIS A CA 1
ATOM 741 C C . HIS A 1 96 ? 17.115 -4.481 -12.152 1.00 88.00 96 HIS A C 1
ATOM 743 O O . HIS A 1 96 ? 16.144 -5.039 -11.646 1.00 88.00 96 HIS A O 1
ATOM 749 N N . ALA A 1 97 ? 17.722 -3.481 -11.501 1.00 94.69 97 ALA A N 1
ATOM 750 C CA . ALA A 1 97 ? 17.255 -2.934 -10.219 1.00 94.69 97 ALA A CA 1
ATOM 751 C C . ALA A 1 97 ? 15.771 -2.484 -10.182 1.00 94.69 97 ALA A C 1
ATOM 753 O O . ALA A 1 97 ? 15.234 -2.262 -9.099 1.00 94.69 97 ALA A O 1
ATOM 754 N N . GLY A 1 98 ? 15.090 -2.337 -11.327 1.00 96.94 98 GLY A N 1
ATOM 755 C CA . GLY A 1 98 ? 13.661 -2.011 -11.383 1.00 96.94 98 GLY A CA 1
ATOM 756 C C . GLY A 1 98 ? 12.740 -3.120 -10.859 1.00 96.94 98 GLY A C 1
ATOM 757 O O . GLY A 1 98 ? 11.640 -2.807 -10.397 1.00 96.94 98 GLY A O 1
ATOM 758 N N . VAL A 1 99 ? 13.185 -4.386 -10.878 1.00 97.62 99 VAL A N 1
ATOM 759 C CA . VAL A 1 99 ? 12.398 -5.543 -10.399 1.00 97.62 99 VAL A CA 1
ATOM 760 C C . VAL A 1 99 ? 12.686 -5.936 -8.947 1.00 97.62 99 VAL A C 1
ATOM 762 O O . VAL A 1 99 ? 12.119 -6.913 -8.458 1.00 97.62 99 VAL A O 1
ATOM 765 N N . ALA A 1 100 ? 13.541 -5.197 -8.235 1.00 98.56 100 ALA A N 1
ATOM 766 C CA . ALA A 1 100 ? 13.778 -5.410 -6.807 1.00 98.56 100 ALA A CA 1
ATOM 767 C C . ALA A 1 100 ? 12.480 -5.218 -5.989 1.00 98.56 100 ALA A C 1
ATOM 769 O O . ALA A 1 100 ? 11.609 -4.412 -6.344 1.00 98.56 100 ALA A O 1
ATOM 770 N N . LYS A 1 101 ? 12.321 -5.967 -4.895 1.00 98.69 101 LYS A N 1
ATOM 771 C CA . LYS A 1 101 ? 11.107 -5.949 -4.058 1.00 98.69 101 LYS A CA 1
ATOM 772 C C . LYS A 1 101 ? 11.022 -4.668 -3.225 1.00 98.69 101 LYS A C 1
ATOM 774 O O . LYS A 1 101 ? 9.976 -4.018 -3.132 1.00 98.69 101 LYS A O 1
ATOM 779 N N . ASN A 1 102 ? 12.155 -4.245 -2.678 1.00 98.69 102 ASN A N 1
ATOM 780 C CA . ASN A 1 102 ? 12.230 -3.240 -1.617 1.00 98.69 102 ASN A CA 1
ATOM 781 C C . ASN A 1 102 ? 12.456 -1.808 -2.139 1.00 98.69 102 ASN A C 1
ATOM 783 O O . ASN A 1 102 ? 12.597 -0.867 -1.358 1.00 98.69 102 ASN A O 1
ATOM 787 N N . VAL A 1 103 ? 12.473 -1.630 -3.462 1.00 98.62 103 VAL A N 1
ATOM 788 C CA . VAL A 1 103 ? 12.547 -0.319 -4.125 1.00 98.62 103 VAL A CA 1
ATOM 789 C C . VAL A 1 103 ? 11.149 0.243 -4.400 1.00 98.62 103 VAL A C 1
ATOM 791 O O . VAL A 1 103 ? 10.159 -0.496 -4.433 1.00 98.62 103 VAL A O 1
ATOM 794 N N . LEU A 1 104 ? 11.083 1.549 -4.661 1.00 98.81 104 LEU A N 1
ATOM 795 C CA . LEU A 1 104 ? 9.942 2.216 -5.283 1.00 98.81 104 LEU A CA 1
ATOM 796 C C . LEU A 1 104 ? 10.256 2.461 -6.769 1.00 98.81 104 LEU A C 1
ATOM 798 O O . LEU A 1 104 ? 10.979 3.396 -7.121 1.00 98.81 104 LEU A O 1
ATOM 802 N N . THR A 1 105 ? 9.737 1.602 -7.640 1.00 98.81 105 THR A N 1
ATOM 803 C CA . THR A 1 105 ? 9.875 1.689 -9.096 1.00 98.81 105 THR A CA 1
ATOM 804 C C . THR A 1 105 ? 8.830 2.654 -9.656 1.00 98.81 105 THR A C 1
ATOM 806 O O . THR A 1 105 ? 7.642 2.514 -9.379 1.00 98.81 105 THR A O 1
ATOM 809 N N . VAL A 1 106 ? 9.265 3.634 -10.450 1.00 98.88 106 VAL A N 1
ATOM 810 C CA . VAL A 1 106 ? 8.445 4.766 -10.908 1.00 98.88 106 VAL A CA 1
ATOM 811 C C . VAL A 1 106 ? 8.281 4.757 -12.429 1.00 98.88 106 VAL A C 1
ATOM 813 O O . VAL A 1 106 ? 9.260 4.900 -13.171 1.00 98.88 106 VAL A O 1
ATOM 816 N N . GLY A 1 107 ? 7.034 4.625 -12.888 1.00 98.62 107 GLY A N 1
ATOM 817 C CA . GLY A 1 107 ? 6.632 4.831 -14.282 1.00 98.62 107 GLY A CA 1
ATOM 818 C C . GLY A 1 107 ? 6.356 6.306 -14.613 1.00 98.62 107 GLY A C 1
ATOM 819 O O . GLY A 1 107 ? 6.296 7.162 -13.727 1.00 98.62 107 GLY A O 1
ATOM 820 N N . ALA A 1 108 ? 6.193 6.620 -15.902 1.00 98.62 108 ALA A N 1
ATOM 821 C CA . ALA A 1 108 ? 6.033 7.994 -16.387 1.00 98.62 108 ALA A CA 1
ATOM 822 C C . ALA A 1 108 ? 4.671 8.217 -17.054 1.00 98.62 108 ALA A C 1
ATOM 824 O O . ALA A 1 108 ? 4.337 7.557 -18.035 1.00 98.62 108 ALA A O 1
ATOM 825 N N . VAL A 1 109 ? 3.935 9.220 -16.577 1.00 98.62 109 VAL A N 1
ATOM 826 C CA . VAL A 1 109 ? 2.688 9.709 -17.186 1.00 98.62 109 VAL A CA 1
ATOM 827 C C . VAL A 1 109 ? 2.845 11.126 -17.740 1.00 98.62 109 VAL A C 1
ATOM 829 O O . VAL A 1 109 ? 3.837 11.823 -17.485 1.00 98.62 109 VAL A O 1
ATOM 832 N N . GLN A 1 110 ? 1.850 11.564 -18.504 1.00 97.94 110 GLN A N 1
ATOM 833 C CA . GLN A 1 110 ? 1.644 12.972 -18.827 1.00 97.94 110 GLN A CA 1
ATOM 834 C C . GLN A 1 110 ? 1.296 13.783 -17.564 1.00 97.94 110 GLN A C 1
ATOM 836 O O . GLN A 1 110 ? 0.961 13.232 -16.516 1.00 97.94 110 GLN A O 1
ATOM 841 N N . GLY A 1 111 ? 1.407 15.110 -17.642 1.00 93.81 111 GLY A N 1
ATOM 842 C CA . GLY A 1 111 ? 0.928 15.982 -16.568 1.00 93.81 111 GLY A CA 1
ATOM 843 C C . GLY A 1 111 ? -0.592 16.117 -16.614 1.00 93.81 111 GLY A C 1
ATOM 844 O O . GLY A 1 111 ? -1.145 16.302 -17.696 1.00 93.81 111 GLY A O 1
ATOM 845 N N . LEU A 1 112 ? -1.258 16.079 -15.456 1.00 95.25 112 LEU A N 1
ATOM 846 C CA . LEU A 1 112 ? -2.679 16.419 -15.371 1.00 95.25 112 LEU A CA 1
ATOM 847 C C . LEU A 1 112 ? -2.901 17.872 -15.827 1.00 95.25 112 LEU A C 1
ATOM 849 O O . LEU A 1 112 ? -2.200 18.782 -15.385 1.00 95.25 112 LEU A O 1
ATOM 853 N N . THR A 1 113 ? -3.892 18.093 -16.691 1.00 93.44 113 THR A N 1
ATOM 854 C CA . THR A 1 113 ? -4.265 19.422 -17.220 1.00 93.44 113 THR A CA 1
ATOM 855 C C . THR A 1 113 ? -5.294 20.156 -16.354 1.00 93.44 113 THR A C 1
ATOM 857 O O . THR A 1 113 ? -5.660 21.292 -16.644 1.00 93.44 113 THR A O 1
ATOM 860 N N . SER A 1 114 ? -5.786 19.502 -15.304 1.00 94.62 114 SER A N 1
ATOM 861 C CA . SER A 1 114 ? -6.779 19.985 -14.342 1.00 94.62 114 SER A CA 1
ATOM 862 C C . SER A 1 114 ? -6.595 19.233 -13.015 1.00 94.62 114 SER A C 1
ATOM 864 O O . SER A 1 114 ? -5.862 18.241 -12.987 1.00 94.62 114 SER A O 1
ATOM 866 N N . PRO A 1 115 ? -7.294 19.607 -11.928 1.00 94.56 115 PRO A N 1
ATOM 867 C CA . PRO A 1 115 ? -7.438 18.730 -10.769 1.00 94.56 115 PRO A CA 1
ATOM 868 C C . PRO A 1 115 ? -7.930 17.326 -11.162 1.00 94.56 115 PRO A C 1
ATOM 870 O O . PRO A 1 115 ? -8.667 17.158 -12.145 1.00 94.56 115 PRO A O 1
ATOM 873 N N . TYR A 1 116 ? -7.502 16.320 -10.397 1.00 96.94 116 TYR A N 1
ATOM 874 C CA . TYR A 1 116 ? -7.909 14.931 -10.595 1.00 96.94 116 TYR A CA 1
ATOM 875 C C . TYR A 1 116 ? -9.374 14.723 -10.191 1.00 96.94 116 TYR A C 1
ATOM 877 O O . TYR A 1 116 ? -9.826 15.203 -9.153 1.00 96.94 116 TYR A O 1
ATOM 885 N N . THR A 1 117 ? -10.096 13.970 -11.015 1.00 95.81 117 THR A N 1
ATOM 886 C CA . THR A 1 117 ? -11.508 13.596 -10.841 1.00 95.81 117 THR A CA 1
ATOM 887 C C . THR A 1 117 ? -11.796 12.152 -11.269 1.00 95.81 117 THR A C 1
ATOM 889 O O . THR A 1 117 ? -12.772 11.572 -10.802 1.00 95.81 117 THR A O 1
ATOM 892 N N . SER A 1 118 ? -10.976 11.557 -12.148 1.00 95.38 118 SER A N 1
ATOM 893 C CA . SER A 1 118 ? -11.176 10.204 -12.684 1.00 95.38 118 SER A CA 1
ATOM 894 C C . SER A 1 118 ? -9.863 9.552 -13.162 1.00 95.38 118 SER A C 1
ATOM 896 O O . SER A 1 118 ? -8.983 10.268 -13.656 1.00 95.38 118 SER A O 1
ATOM 898 N N . PRO A 1 119 ? -9.742 8.206 -13.117 1.00 95.00 119 PRO A N 1
ATOM 899 C CA . PRO A 1 119 ? -8.532 7.489 -13.547 1.00 95.00 119 PRO A CA 1
ATOM 900 C C . PRO A 1 119 ? -8.129 7.758 -14.999 1.00 95.00 119 PRO A C 1
ATOM 902 O O . PRO A 1 119 ? -6.947 7.821 -15.328 1.00 95.00 119 PRO A O 1
ATOM 905 N N . SER A 1 120 ? -9.113 7.996 -15.870 1.00 94.56 120 SER A N 1
ATOM 906 C CA . SER A 1 120 ? -8.936 8.303 -17.294 1.00 94.56 120 SER A CA 1
ATOM 907 C C . SER A 1 120 ? -8.171 9.601 -17.589 1.00 94.56 120 SER A C 1
ATOM 909 O O . SER A 1 120 ? -7.765 9.812 -18.728 1.00 94.56 120 SER A O 1
ATOM 911 N N . GLN A 1 121 ? -7.951 10.473 -16.597 1.00 96.44 121 GLN A N 1
ATOM 912 C CA . GLN A 1 121 ? -7.074 11.644 -16.749 1.00 96.44 121 GLN A CA 1
ATOM 913 C C . GLN A 1 121 ? -5.579 11.285 -16.644 1.00 96.44 121 GLN A C 1
ATOM 915 O O . GLN A 1 121 ? -4.730 12.082 -17.046 1.00 96.44 121 GLN A O 1
ATOM 920 N N . VAL A 1 122 ? -5.234 10.103 -16.119 1.00 97.56 122 VAL A N 1
ATOM 921 C CA . VAL A 1 122 ? -3.848 9.652 -15.936 1.00 97.56 122 VAL A CA 1
ATOM 922 C C . VAL A 1 122 ? -3.368 8.916 -17.192 1.00 97.56 122 VAL A C 1
ATOM 924 O O . VAL A 1 122 ? -3.471 7.696 -17.329 1.00 97.56 122 VAL A O 1
ATOM 927 N N . VAL A 1 123 ? -2.832 9.672 -18.149 1.00 97.25 123 VAL A N 1
ATOM 928 C CA . VAL A 1 123 ? -2.379 9.125 -19.438 1.00 97.25 123 VAL A CA 1
ATOM 929 C C . VAL A 1 123 ? -0.916 8.674 -19.353 1.00 97.25 123 VAL A C 1
ATOM 931 O O . VAL A 1 123 ? -0.023 9.497 -19.142 1.00 97.25 123 VAL A O 1
ATOM 934 N N . GLY A 1 124 ? -0.662 7.374 -19.538 1.00 96.00 124 GLY A N 1
ATOM 935 C CA . GLY A 1 124 ? 0.687 6.794 -19.609 1.00 96.00 124 GLY A CA 1
ATOM 936 C C . GLY A 1 124 ? 1.545 7.396 -20.724 1.00 96.00 124 GLY A C 1
ATOM 937 O O . GLY A 1 124 ? 1.032 7.852 -21.750 1.00 96.00 124 GLY A O 1
ATOM 938 N N . SER A 1 125 ? 2.868 7.409 -20.544 1.00 97.00 125 SER A N 1
ATOM 939 C CA . SER A 1 125 ? 3.779 7.716 -21.649 1.00 97.00 125 SER A CA 1
ATOM 940 C C . SER A 1 125 ? 3.858 6.554 -22.644 1.00 97.00 125 SER A C 1
ATOM 942 O O . SER A 1 125 ? 3.656 5.388 -22.300 1.00 97.00 125 SER A O 1
ATOM 944 N N . THR A 1 126 ? 4.218 6.857 -23.888 1.00 94.88 126 THR A N 1
ATOM 945 C CA . THR A 1 126 ? 4.415 5.851 -24.944 1.00 94.88 126 THR A CA 1
ATOM 946 C C . THR A 1 126 ? 5.614 4.927 -24.710 1.00 94.88 126 THR A C 1
ATOM 948 O O . THR A 1 126 ? 5.707 3.911 -25.385 1.00 94.88 126 THR A O 1
ATOM 951 N N . PHE A 1 127 ? 6.509 5.267 -23.775 1.00 94.44 127 PHE A N 1
ATOM 952 C CA . PHE A 1 127 ? 7.847 4.676 -23.652 1.00 94.44 127 PHE A CA 1
ATOM 953 C C . PHE A 1 127 ? 8.122 3.972 -22.316 1.00 94.44 127 PHE A C 1
ATOM 955 O O . PHE A 1 127 ? 9.047 3.168 -22.241 1.00 94.44 127 PHE A O 1
ATOM 962 N N . HIS A 1 128 ? 7.405 4.294 -21.229 1.00 96.31 128 HIS A N 1
ATOM 963 C CA . HIS A 1 128 ? 7.798 3.773 -19.915 1.00 96.31 128 HIS A CA 1
ATOM 964 C C . HIS A 1 128 ? 7.616 2.259 -19.838 1.00 96.31 128 HIS A C 1
ATOM 966 O O . HIS A 1 128 ? 6.637 1.733 -20.367 1.00 96.31 128 HIS A O 1
ATOM 972 N N . GLY A 1 129 ? 8.534 1.581 -19.148 1.00 95.62 129 GLY A N 1
ATOM 973 C CA . GLY A 1 129 ? 8.405 0.152 -18.884 1.00 95.62 129 GLY A CA 1
ATOM 974 C C . GLY A 1 129 ? 7.101 -0.171 -18.149 1.00 95.62 129 GLY A C 1
ATOM 975 O O . GLY A 1 129 ? 6.694 0.563 -17.238 1.00 95.62 129 GLY A O 1
ATOM 976 N N . TRP A 1 130 ? 6.452 -1.251 -18.579 1.00 95.56 130 TRP A N 1
ATOM 977 C CA . TRP A 1 130 ? 5.336 -1.918 -17.908 1.00 95.56 130 TRP A CA 1
ATOM 978 C C . TRP A 1 130 ? 5.837 -3.250 -17.349 1.00 95.56 130 TRP A C 1
ATOM 980 O O . TRP A 1 130 ? 6.724 -3.870 -17.938 1.00 95.56 130 TRP A O 1
ATOM 990 N N . GLY A 1 131 ? 5.289 -3.685 -16.220 1.00 94.50 131 GLY A N 1
ATOM 991 C CA . GLY A 1 131 ? 5.521 -5.023 -15.686 1.00 94.50 131 GLY A CA 1
ATOM 992 C C . GLY A 1 131 ? 4.640 -6.079 -16.373 1.00 94.50 131 GLY A C 1
ATOM 993 O O . GLY A 1 131 ? 4.278 -5.902 -17.538 1.00 94.50 131 GLY A O 1
ATOM 994 N N . PRO A 1 132 ? 4.242 -7.151 -15.665 1.00 94.12 132 PRO A N 1
ATOM 995 C CA . PRO A 1 132 ? 4.711 -7.535 -14.330 1.00 94.12 132 PRO A CA 1
ATOM 996 C C . PRO A 1 132 ? 6.208 -7.882 -14.347 1.00 94.12 132 PRO A C 1
ATOM 998 O O . PRO A 1 132 ? 6.879 -7.733 -15.365 1.00 94.12 132 PRO A O 1
ATOM 1001 N N . THR A 1 133 ? 6.753 -8.319 -13.216 1.00 95.12 133 THR A N 1
ATOM 1002 C CA . THR A 1 133 ? 8.018 -9.071 -13.228 1.00 95.12 133 THR A CA 1
ATOM 1003 C C . THR A 1 133 ? 7.799 -10.491 -13.761 1.00 95.12 133 THR A C 1
ATOM 1005 O O . THR A 1 133 ? 6.659 -10.956 -13.814 1.00 95.12 133 THR A O 1
ATOM 1008 N N . ASP A 1 134 ? 8.885 -11.202 -14.078 1.00 94.12 134 ASP A N 1
ATOM 1009 C CA . ASP A 1 134 ? 8.869 -12.606 -14.529 1.00 94.12 134 ASP A CA 1
ATOM 1010 C C . ASP A 1 134 ? 8.044 -13.502 -13.594 1.00 94.12 134 ASP A C 1
ATOM 1012 O O . ASP A 1 134 ? 7.222 -14.308 -14.028 1.00 94.12 134 ASP A O 1
ATOM 1016 N N . ASP A 1 135 ? 8.235 -13.316 -12.287 1.00 94.06 135 ASP A N 1
ATOM 1017 C CA . ASP A 1 135 ? 7.556 -14.078 -11.246 1.00 94.06 135 ASP A CA 1
ATOM 1018 C C . ASP A 1 135 ? 6.107 -13.627 -10.982 1.00 94.06 135 ASP A C 1
ATOM 1020 O O . ASP A 1 135 ? 5.366 -14.320 -10.283 1.00 94.06 135 ASP A O 1
ATOM 1024 N N . GLY A 1 136 ? 5.671 -12.519 -11.591 1.00 93.12 136 GLY A N 1
ATOM 1025 C CA . GLY A 1 136 ? 4.288 -12.040 -11.572 1.00 93.12 136 GLY A CA 1
ATOM 1026 C C . GLY A 1 136 ? 3.984 -10.906 -10.588 1.00 93.12 136 GLY A C 1
ATOM 1027 O O . GLY A 1 136 ? 2.811 -10.700 -10.287 1.00 93.12 136 GLY A O 1
ATOM 1028 N N . ARG A 1 137 ? 4.992 -10.177 -10.087 1.00 95.44 137 ARG A N 1
ATOM 1029 C CA . ARG A 1 137 ? 4.802 -9.021 -9.186 1.00 95.44 137 ARG A CA 1
ATOM 1030 C C . ARG A 1 137 ? 4.410 -7.752 -9.935 1.00 95.44 137 ARG A C 1
ATOM 1032 O O . ARG A 1 137 ? 4.793 -7.540 -11.090 1.00 95.44 137 ARG A O 1
ATOM 1039 N N . ILE A 1 138 ? 3.694 -6.870 -9.247 1.00 95.06 138 ILE A N 1
ATOM 1040 C CA . ILE A 1 138 ? 3.248 -5.571 -9.750 1.00 95.06 138 ILE A CA 1
ATOM 1041 C C . ILE A 1 138 ? 4.446 -4.616 -9.827 1.00 95.06 138 ILE A C 1
ATOM 1043 O O . ILE A 1 138 ? 5.038 -4.230 -8.816 1.00 95.06 138 ILE A O 1
ATOM 1047 N N . LYS A 1 139 ? 4.797 -4.206 -11.049 1.00 96.56 139 LYS A N 1
ATOM 1048 C CA . LYS A 1 139 ? 5.744 -3.120 -11.335 1.00 96.56 139 LYS A CA 1
ATOM 1049 C C . LYS A 1 139 ? 5.231 -2.296 -12.529 1.00 96.56 139 LYS A C 1
ATOM 1051 O O . LYS A 1 139 ? 4.675 -2.906 -13.439 1.00 96.56 139 LYS A O 1
ATOM 1056 N N . PRO A 1 140 ? 5.438 -0.962 -12.584 1.00 97.88 140 PRO A N 1
ATOM 1057 C CA . PRO A 1 140 ? 6.022 -0.106 -11.542 1.00 97.88 140 PRO A CA 1
ATOM 1058 C C . PRO A 1 140 ? 5.192 -0.110 -10.247 1.00 97.88 140 PRO A C 1
ATOM 1060 O O . PRO A 1 140 ? 4.073 -0.600 -10.234 1.00 97.88 140 PRO A O 1
ATOM 1063 N N . ASP A 1 141 ? 5.738 0.409 -9.146 1.00 98.50 141 ASP A N 1
ATOM 1064 C CA . ASP A 1 141 ? 4.975 0.544 -7.900 1.00 98.50 141 ASP A CA 1
ATOM 1065 C C . ASP A 1 141 ? 4.014 1.743 -7.975 1.00 98.50 141 ASP A C 1
ATOM 1067 O O . ASP A 1 141 ? 2.897 1.664 -7.481 1.00 98.50 141 ASP A O 1
ATOM 1071 N N . ILE A 1 142 ? 4.427 2.846 -8.609 1.00 98.75 142 ILE A N 1
ATOM 1072 C CA . ILE A 1 142 ? 3.603 4.046 -8.848 1.00 98.75 142 ILE A CA 1
ATOM 1073 C C . ILE A 1 142 ? 4.004 4.737 -10.159 1.00 98.75 142 ILE A C 1
ATOM 1075 O O . ILE A 1 142 ? 5.077 4.486 -10.717 1.00 98.75 142 ILE A O 1
ATOM 1079 N N . VAL A 1 143 ? 3.200 5.703 -10.601 1.00 98.75 143 VAL A N 1
ATOM 1080 C CA . VAL A 1 143 ? 3.554 6.653 -11.668 1.00 98.75 143 VAL A CA 1
ATOM 1081 C C . VAL A 1 143 ? 3.623 8.096 -11.169 1.00 98.75 143 VAL A C 1
ATOM 1083 O O . VAL A 1 143 ? 2.981 8.487 -10.193 1.00 98.75 143 VAL A O 1
ATOM 1086 N N . ALA A 1 144 ? 4.391 8.921 -11.878 1.00 98.62 144 ALA A N 1
ATOM 1087 C CA . ALA A 1 144 ? 4.404 10.374 -11.723 1.00 98.62 144 ALA A CA 1
ATOM 1088 C C . ALA A 1 144 ? 4.563 11.058 -13.088 1.00 98.62 144 ALA A C 1
ATOM 1090 O O . ALA A 1 144 ? 4.896 10.400 -14.081 1.00 98.62 144 ALA A O 1
ATOM 1091 N N . LYS A 1 145 ? 4.340 12.381 -13.161 1.00 98.06 145 LYS A N 1
ATOM 1092 C CA . LYS A 1 145 ? 4.611 13.142 -14.391 1.00 98.06 145 LYS A CA 1
ATOM 1093 C C . LYS A 1 145 ? 6.061 12.886 -14.813 1.00 98.06 145 LYS A C 1
ATOM 1095 O O . LYS A 1 145 ? 6.983 13.197 -14.070 1.00 98.06 145 LYS A O 1
ATOM 1100 N N . GLY A 1 146 ? 6.242 12.343 -16.012 1.00 97.94 146 GLY A N 1
ATOM 1101 C CA . GLY A 1 146 ? 7.547 12.095 -16.628 1.00 97.94 146 GLY A CA 1
ATOM 1102 C C . GLY A 1 146 ? 7.622 12.524 -18.091 1.00 97.94 146 GLY A C 1
ATOM 1103 O O . GLY A 1 146 ? 8.680 12.404 -18.695 1.00 97.94 146 GLY A O 1
ATOM 1104 N N . VAL A 1 147 ? 6.528 13.026 -18.673 1.00 98.31 147 VAL A N 1
ATOM 1105 C CA . VAL A 1 147 ? 6.496 13.604 -20.027 1.00 98.31 147 VAL A CA 1
ATOM 1106 C C . VAL A 1 147 ? 6.529 15.130 -19.938 1.00 98.31 147 VAL A C 1
ATOM 1108 O O . VAL A 1 147 ? 5.829 15.718 -19.110 1.00 98.31 147 VAL A O 1
ATOM 1111 N N . SER A 1 148 ? 7.331 15.764 -20.795 1.00 96.81 148 SER A N 1
ATOM 1112 C CA . SER A 1 148 ? 7.481 17.222 -20.907 1.00 96.81 148 SER A CA 1
ATOM 1113 C C . SER A 1 148 ? 7.698 17.907 -19.549 1.00 96.81 148 SER A C 1
ATOM 1115 O O . SER A 1 148 ? 6.907 18.750 -19.102 1.00 96.81 148 SER A O 1
ATOM 1117 N N . LEU A 1 149 ? 8.770 17.504 -18.863 1.00 95.50 149 LEU A N 1
ATOM 1118 C CA . LEU A 1 149 ? 9.259 18.148 -17.647 1.00 95.50 149 LEU A CA 1
ATOM 1119 C C . LEU A 1 149 ? 10.384 19.129 -17.978 1.00 95.50 149 LEU A C 1
ATOM 1121 O O . LEU A 1 149 ? 11.434 18.736 -18.481 1.00 95.50 149 LEU A O 1
ATOM 1125 N N . TYR A 1 150 ? 10.143 20.400 -17.662 1.00 96.44 150 TYR A N 1
ATOM 1126 C CA . TYR A 1 150 ? 11.140 21.465 -17.678 1.00 96.44 150 TYR A CA 1
ATOM 1127 C C . TYR A 1 150 ? 11.988 21.381 -16.405 1.00 96.44 150 TYR A C 1
ATOM 1129 O O . TYR A 1 150 ? 11.436 21.385 -15.305 1.00 96.44 150 TYR A O 1
ATOM 1137 N N . SER A 1 151 ? 13.307 21.269 -16.548 1.00 96.44 151 SER A N 1
ATOM 1138 C CA . SER A 1 151 ? 14.256 21.155 -15.433 1.00 96.44 151 SER A CA 1
ATOM 1139 C C . SER A 1 151 ? 15.630 21.695 -15.835 1.00 96.44 151 SER A C 1
ATOM 1141 O O . SER A 1 151 ? 15.900 21.884 -17.021 1.00 96.44 151 SER A O 1
ATOM 1143 N N . SER A 1 152 ? 16.492 21.958 -14.853 1.00 95.81 152 SER A N 1
ATOM 1144 C CA . SER A 1 152 ? 17.854 22.448 -15.078 1.00 95.81 152 SER A CA 1
ATOM 1145 C C . SER A 1 152 ? 18.721 21.446 -15.849 1.00 95.81 152 SER A C 1
ATOM 1147 O O . SER A 1 152 ? 18.559 20.229 -15.715 1.00 95.81 152 SER A O 1
ATOM 1149 N N . ILE A 1 153 ? 19.663 21.961 -16.641 1.00 95.44 153 ILE A N 1
ATOM 1150 C CA . ILE A 1 153 ? 20.678 21.175 -17.357 1.00 95.44 153 ILE A CA 1
ATOM 1151 C C . ILE A 1 153 ? 22.085 21.720 -17.085 1.00 95.44 153 ILE A C 1
ATOM 1153 O O . ILE A 1 153 ? 22.262 22.889 -16.758 1.00 95.44 153 ILE A O 1
ATOM 1157 N N . ALA A 1 154 ? 23.106 20.876 -17.239 1.00 94.44 154 ALA A N 1
ATOM 1158 C CA . ALA A 1 154 ? 24.493 21.185 -16.874 1.00 94.44 154 ALA A CA 1
ATOM 1159 C C . ALA A 1 154 ? 25.247 22.091 -17.883 1.00 94.44 154 ALA A C 1
ATOM 1161 O O . ALA A 1 154 ? 26.434 21.884 -18.121 1.00 94.44 154 ALA A O 1
ATOM 1162 N N . GLY A 1 155 ? 24.562 23.064 -18.497 1.00 94.75 155 GLY A N 1
ATOM 1163 C CA . GLY A 1 155 ? 25.164 24.053 -19.403 1.00 94.75 155 GLY A CA 1
ATOM 1164 C C . GLY A 1 155 ? 25.592 25.342 -18.690 1.00 94.75 155 GLY A C 1
ATOM 1165 O O . GLY A 1 155 ? 26.726 25.793 -18.843 1.00 94.75 155 GLY A O 1
ATOM 1166 N N . SER A 1 156 ? 24.718 25.905 -17.849 1.00 95.69 156 SER A N 1
ATOM 1167 C CA . SER A 1 156 ? 24.988 27.105 -17.047 1.00 95.69 156 SER A CA 1
ATOM 1168 C C . SER A 1 156 ? 24.033 27.215 -15.849 1.00 95.69 156 SER A C 1
ATOM 1170 O O . SER A 1 156 ? 23.035 26.500 -15.762 1.00 95.69 156 SER A O 1
ATOM 1172 N N . ASN A 1 157 ? 24.293 28.165 -14.943 1.00 94.06 157 ASN A N 1
ATOM 1173 C CA . ASN A 1 157 ? 23.430 28.461 -13.789 1.00 94.06 157 ASN A CA 1
ATOM 1174 C C . ASN A 1 157 ? 22.000 28.907 -14.169 1.00 94.06 157 ASN A C 1
ATOM 1176 O O . ASN A 1 157 ? 21.120 28.922 -13.308 1.00 94.06 157 ASN A O 1
ATOM 1180 N N . THR A 1 158 ? 21.769 29.297 -15.425 1.00 95.69 158 THR A N 1
ATOM 1181 C CA . THR A 1 158 ? 20.461 29.714 -15.956 1.00 95.69 158 THR A CA 1
ATOM 1182 C C . THR A 1 158 ? 19.867 28.725 -16.960 1.00 95.69 158 THR A C 1
ATOM 1184 O O . THR A 1 158 ? 18.807 29.007 -17.515 1.00 95.69 158 THR A O 1
ATOM 1187 N N . ASP A 1 159 ? 20.511 27.579 -17.204 1.00 97.25 159 ASP A N 1
ATOM 1188 C CA . ASP A 1 159 ? 20.119 26.678 -18.290 1.00 97.25 159 ASP A CA 1
ATOM 1189 C C . ASP A 1 159 ? 19.097 25.632 -17.839 1.00 97.25 159 ASP A C 1
ATOM 1191 O O . ASP A 1 159 ? 19.309 24.863 -16.898 1.00 97.25 159 ASP A O 1
ATOM 1195 N N . TYR A 1 160 ? 17.990 25.572 -18.574 1.00 97.81 160 TYR A N 1
ATOM 1196 C CA . TYR A 1 160 ? 16.896 24.628 -18.379 1.00 97.81 160 TYR A CA 1
ATOM 1197 C C . TYR A 1 160 ? 16.448 24.084 -19.738 1.00 97.81 160 TYR A C 1
ATOM 1199 O O . TYR A 1 160 ? 16.455 24.801 -20.739 1.00 97.81 160 TYR A O 1
ATOM 1207 N N . ALA A 1 161 ? 16.010 22.828 -19.771 1.00 97.06 161 ALA A N 1
ATOM 1208 C CA . ALA A 1 161 ? 15.434 22.196 -20.954 1.00 97.06 161 ALA A CA 1
ATOM 1209 C C . ALA A 1 161 ? 14.203 21.361 -20.587 1.00 97.06 161 ALA A C 1
ATOM 1211 O O . ALA A 1 161 ? 13.975 21.035 -19.422 1.00 97.06 161 ALA A O 1
ATOM 1212 N N . THR A 1 162 ? 13.405 21.009 -21.597 1.00 97.44 162 THR A N 1
ATOM 1213 C CA . THR A 1 162 ? 12.249 20.118 -21.435 1.00 97.44 162 THR A CA 1
ATOM 1214 C C . THR A 1 162 ? 12.602 18.716 -21.913 1.00 97.44 162 THR A C 1
ATOM 1216 O O . THR A 1 162 ? 12.803 18.511 -23.108 1.00 97.44 162 THR A O 1
ATOM 1219 N N . TYR A 1 163 ? 12.625 17.745 -21.001 1.00 96.94 163 TYR A N 1
ATOM 1220 C CA . TYR A 1 163 ? 12.881 16.334 -21.308 1.00 96.94 163 TYR A CA 1
ATOM 1221 C C . TYR A 1 163 ? 11.693 15.440 -20.931 1.00 96.94 163 TYR A C 1
ATOM 1223 O O . TYR A 1 163 ? 10.762 15.857 -20.235 1.00 96.94 163 TYR A O 1
ATOM 1231 N N . SER A 1 164 ? 11.715 14.200 -21.425 1.00 97.50 164 SER A N 1
ATOM 1232 C CA . SER A 1 164 ? 10.734 13.161 -21.099 1.00 97.50 164 SER A CA 1
ATOM 1233 C C . SER A 1 164 ? 11.442 11.849 -20.774 1.00 97.50 164 SER A C 1
ATOM 1235 O O . SER A 1 164 ? 12.374 11.464 -21.474 1.00 97.50 164 SER A O 1
ATOM 1237 N N . GLY A 1 165 ? 10.988 11.161 -19.731 1.00 97.50 165 GLY A N 1
ATOM 1238 C CA . GLY A 1 165 ? 11.541 9.888 -19.283 1.00 97.50 165 GLY A CA 1
ATOM 1239 C C . GLY A 1 165 ? 11.046 9.489 -17.892 1.00 97.50 165 GLY A C 1
ATOM 1240 O O . GLY A 1 165 ? 10.705 10.334 -17.062 1.00 97.50 165 GLY A O 1
ATOM 1241 N N . THR A 1 166 ? 11.092 8.195 -17.581 1.00 97.94 166 THR A N 1
ATOM 1242 C CA . THR A 1 166 ? 11.009 7.708 -16.189 1.00 97.94 166 THR A CA 1
ATOM 1243 C C . THR A 1 166 ? 12.147 8.274 -15.340 1.00 97.94 166 THR A C 1
ATOM 1245 O O . THR A 1 166 ? 11.951 8.574 -14.168 1.00 97.94 166 THR A O 1
ATOM 1248 N N . SER A 1 167 ? 13.294 8.562 -15.963 1.00 96.75 167 SER A N 1
ATOM 1249 C CA . SER A 1 167 ? 14.418 9.314 -15.394 1.00 96.75 167 SER A CA 1
ATOM 1250 C C . SER A 1 167 ? 14.077 10.750 -14.962 1.00 96.75 167 SER A C 1
ATOM 1252 O O . SER A 1 167 ? 14.831 11.326 -14.186 1.00 96.75 167 SER A O 1
ATOM 1254 N N . MET A 1 168 ? 12.961 11.328 -15.427 1.00 98.00 168 MET A N 1
ATOM 1255 C CA . MET A 1 168 ? 12.449 12.632 -14.977 1.00 98.00 168 MET A CA 1
ATOM 1256 C C . MET A 1 168 ? 11.316 12.471 -13.949 1.00 98.00 168 MET A C 1
ATOM 1258 O O . MET A 1 168 ? 11.203 13.285 -13.036 1.00 98.00 168 MET A O 1
ATOM 1262 N N . ALA A 1 169 ? 10.537 11.386 -14.032 1.00 98.50 169 ALA A N 1
ATOM 1263 C CA . ALA A 1 169 ? 9.540 11.033 -13.020 1.00 98.50 169 ALA A CA 1
ATOM 1264 C C . ALA A 1 169 ? 10.183 10.646 -11.671 1.00 98.50 169 ALA A C 1
ATOM 1266 O O . ALA A 1 169 ? 9.793 11.177 -10.633 1.00 98.50 169 ALA A O 1
ATOM 1267 N N . SER A 1 170 ? 11.200 9.773 -11.664 1.00 98.31 170 SER A N 1
ATOM 1268 C CA . SER A 1 170 ? 11.882 9.324 -10.439 1.00 98.31 170 SER A CA 1
ATOM 1269 C C . SER A 1 170 ? 12.408 10.456 -9.541 1.00 98.31 170 SER A C 1
ATOM 1271 O O . SER A 1 170 ? 12.065 10.443 -8.363 1.00 98.31 170 SER A O 1
ATOM 1273 N N . PRO A 1 171 ? 13.189 11.452 -10.012 1.00 98.00 171 PRO A N 1
ATOM 1274 C CA . PRO A 1 171 ? 13.665 12.529 -9.139 1.00 98.00 171 PRO A CA 1
ATOM 1275 C C . PRO A 1 171 ? 12.534 13.433 -8.627 1.00 98.00 171 PRO A C 1
ATOM 1277 O O . PRO A 1 171 ? 12.612 13.902 -7.492 1.00 98.00 171 PRO A O 1
ATOM 1280 N N . ALA A 1 172 ? 11.460 13.632 -9.403 1.00 97.44 172 ALA A N 1
ATOM 1281 C CA . ALA A 1 172 ? 10.277 14.357 -8.938 1.00 97.44 172 ALA A CA 1
ATOM 1282 C C . ALA A 1 172 ? 9.561 13.602 -7.798 1.00 97.44 172 ALA A C 1
ATOM 1284 O O . ALA A 1 172 ? 9.170 14.214 -6.799 1.00 97.44 172 ALA A O 1
ATOM 1285 N N . VAL A 1 173 ? 9.469 12.267 -7.891 1.00 98.75 173 VAL A N 1
ATOM 1286 C CA . VAL A 1 173 ? 9.041 11.408 -6.774 1.00 98.75 173 VAL A CA 1
ATOM 1287 C C . VAL A 1 173 ? 9.991 11.564 -5.584 1.00 98.75 173 VAL A C 1
ATOM 1289 O O . VAL A 1 173 ? 9.522 11.891 -4.499 1.00 98.75 173 VAL A O 1
ATOM 1292 N N . THR A 1 174 ? 11.308 11.422 -5.762 1.00 98.62 174 THR A N 1
ATOM 1293 C CA . THR A 1 174 ? 12.298 11.529 -4.670 1.00 98.62 174 THR A CA 1
ATOM 1294 C C . THR A 1 174 ? 12.203 12.854 -3.904 1.00 98.62 174 THR A C 1
ATOM 1296 O O . THR A 1 174 ? 12.187 12.845 -2.673 1.00 98.62 174 THR A O 1
ATOM 1299 N N . GLY A 1 175 ? 12.074 13.991 -4.598 1.00 98.31 175 GLY A N 1
ATOM 1300 C CA . GLY A 1 175 ? 11.875 15.294 -3.949 1.00 98.31 175 GLY A CA 1
ATOM 1301 C C . GLY A 1 175 ? 10.555 15.378 -3.171 1.00 98.31 175 GLY A C 1
ATOM 1302 O O . GLY A 1 175 ? 10.520 15.879 -2.048 1.00 98.31 175 GLY A O 1
ATOM 1303 N N . THR A 1 176 ? 9.481 14.806 -3.718 1.00 98.44 176 THR A N 1
ATOM 1304 C CA . THR A 1 176 ? 8.172 14.729 -3.048 1.00 98.44 176 THR A CA 1
ATOM 1305 C C . THR A 1 176 ? 8.219 13.841 -1.797 1.00 98.44 176 THR A C 1
ATOM 1307 O O . THR A 1 176 ? 7.669 14.201 -0.758 1.00 98.44 176 THR A O 1
ATOM 1310 N N . LEU A 1 177 ? 8.930 12.711 -1.854 1.00 98.44 177 LEU A N 1
ATOM 1311 C CA . LEU A 1 177 ? 9.157 11.826 -0.708 1.00 98.44 177 LEU A CA 1
ATOM 1312 C C . LEU A 1 177 ? 9.951 12.514 0.411 1.00 98.44 177 LEU A C 1
ATOM 1314 O O . LEU A 1 177 ? 9.649 12.306 1.587 1.00 98.44 177 LEU A O 1
ATOM 1318 N N . ALA A 1 178 ? 10.929 13.358 0.067 1.00 97.06 178 ALA A N 1
ATOM 1319 C CA . ALA A 1 178 ? 11.676 14.142 1.048 1.00 97.06 178 ALA A CA 1
ATOM 1320 C C . ALA A 1 178 ? 10.772 15.150 1.784 1.00 97.06 178 ALA A C 1
ATOM 1322 O O . ALA A 1 178 ? 10.865 15.271 3.005 1.00 97.06 178 ALA A O 1
ATOM 1323 N N . LEU A 1 179 ? 9.838 15.800 1.078 1.00 97.06 179 LEU A N 1
ATOM 1324 C CA . LEU A 1 179 ? 8.832 16.682 1.688 1.00 97.06 179 LEU A CA 1
ATOM 1325 C C . LEU A 1 179 ? 7.839 15.913 2.580 1.00 97.06 179 LEU A C 1
ATOM 1327 O O . LEU A 1 179 ? 7.469 16.401 3.647 1.00 97.06 179 LEU A O 1
ATOM 1331 N N . ILE A 1 180 ? 7.449 14.691 2.200 1.00 97.06 180 ILE A N 1
ATOM 1332 C CA . ILE A 1 180 ? 6.616 13.807 3.037 1.00 97.06 180 ILE A CA 1
ATOM 1333 C C . ILE A 1 180 ? 7.361 13.427 4.331 1.00 97.06 180 ILE A C 1
ATOM 1335 O O . ILE A 1 180 ? 6.790 13.537 5.417 1.00 97.06 180 ILE A O 1
ATOM 1339 N N . GLN A 1 181 ? 8.645 13.059 4.246 1.00 94.19 181 GLN A N 1
ATOM 1340 C CA . GLN A 1 181 ? 9.489 12.779 5.419 1.00 94.19 181 GLN A CA 1
ATOM 1341 C C . GLN A 1 181 ? 9.698 14.019 6.304 1.00 94.19 181 GLN A C 1
ATOM 1343 O O . GLN A 1 181 ? 9.600 13.920 7.529 1.00 94.19 181 GLN A O 1
ATOM 1348 N N . GLN A 1 182 ? 9.925 15.199 5.715 1.00 92.81 182 GLN A N 1
ATOM 1349 C CA . GLN A 1 182 ? 9.967 16.462 6.458 1.00 92.81 182 GLN A CA 1
ATOM 1350 C C . GLN A 1 182 ? 8.656 16.676 7.223 1.00 92.81 182 GLN A C 1
ATOM 1352 O O . GLN A 1 182 ? 8.679 16.919 8.430 1.00 92.81 182 GLN A O 1
ATOM 1357 N N . ARG A 1 183 ? 7.509 16.525 6.551 1.00 92.38 183 ARG A N 1
ATOM 1358 C CA . ARG A 1 183 ? 6.198 16.764 7.159 1.00 92.38 183 ARG A CA 1
ATOM 1359 C C . ARG A 1 183 ? 5.868 15.776 8.281 1.00 92.38 183 ARG A C 1
ATOM 1361 O O . ARG A 1 183 ? 5.272 16.170 9.281 1.00 92.38 183 ARG A O 1
ATOM 1368 N N . TRP A 1 184 ? 6.294 14.520 8.154 1.00 90.38 184 TRP A N 1
ATOM 1369 C CA . TRP A 1 184 ? 6.228 13.527 9.231 1.00 90.38 184 TRP A CA 1
ATOM 1370 C C . TRP A 1 184 ? 7.002 13.969 10.481 1.00 90.38 184 TRP A C 1
ATOM 1372 O O . TRP A 1 184 ? 6.481 13.879 11.596 1.00 90.38 184 TRP A O 1
ATOM 1382 N N . MET A 1 185 ? 8.223 14.484 10.303 1.00 87.81 185 MET A N 1
ATOM 1383 C CA . MET A 1 185 ? 9.033 14.999 11.410 1.00 87.81 185 MET A CA 1
ATOM 1384 C C . MET A 1 185 ? 8.403 16.254 12.028 1.00 87.81 185 MET A C 1
ATOM 1386 O O . MET A 1 185 ? 8.259 16.314 13.246 1.00 87.81 185 MET A O 1
ATOM 1390 N N . GLU A 1 186 ? 7.941 17.214 11.220 1.00 87.00 186 GLU A N 1
ATOM 1391 C CA . GLU A 1 186 ? 7.238 18.421 11.692 1.00 87.00 186 GLU A CA 1
ATOM 1392 C C . GLU A 1 186 ? 6.032 18.100 12.583 1.00 87.00 186 GLU A C 1
ATOM 1394 O O . GLU A 1 186 ? 5.922 18.648 13.679 1.00 87.00 186 GLU A O 1
ATOM 1399 N N . LEU A 1 187 ? 5.147 17.198 12.138 1.00 82.56 187 LEU A N 1
ATOM 1400 C CA . LEU A 1 187 ? 3.928 16.817 12.865 1.00 82.56 187 LEU A CA 1
ATOM 1401 C C . LEU A 1 187 ? 4.220 16.192 14.239 1.00 82.56 187 LEU A C 1
ATOM 1403 O O . LEU A 1 187 ? 3.378 16.246 15.132 1.00 82.56 187 LEU A O 1
ATOM 1407 N N . ARG A 1 188 ? 5.408 15.606 14.421 1.00 76.56 188 ARG A N 1
ATOM 1408 C CA . ARG A 1 188 ? 5.817 14.936 15.663 1.00 76.56 188 ARG A CA 1
ATOM 1409 C C . ARG A 1 188 ? 6.749 15.783 16.537 1.00 76.56 188 ARG A C 1
ATOM 1411 O O . ARG A 1 188 ? 6.717 15.636 17.755 1.00 76.56 188 ARG A O 1
ATOM 1418 N N . ASN A 1 189 ? 7.524 16.694 15.949 1.00 69.81 189 ASN A N 1
ATOM 1419 C CA . ASN A 1 189 ? 8.427 17.604 16.666 1.00 69.81 189 ASN A CA 1
ATOM 1420 C C . ASN A 1 189 ? 7.680 18.624 17.550 1.00 69.81 189 ASN A C 1
ATOM 1422 O O . ASN A 1 189 ? 8.293 19.225 18.426 1.00 69.81 189 ASN A O 1
ATOM 1426 N N . GLN A 1 190 ? 6.366 18.813 17.368 1.00 61.88 190 GLN A N 1
ATOM 1427 C CA . GLN A 1 190 ? 5.570 19.794 18.125 1.00 61.88 190 GLN A CA 1
ATOM 1428 C C . GLN A 1 190 ? 5.528 19.563 19.648 1.00 61.88 190 GLN A C 1
ATOM 1430 O O . GLN A 1 190 ? 5.160 20.483 20.370 1.00 61.88 190 GLN A O 1
ATOM 1435 N N . ASN A 1 191 ? 5.880 18.369 20.145 1.00 53.81 191 ASN A N 1
ATOM 1436 C CA . ASN A 1 191 ? 5.754 18.012 21.568 1.00 53.81 191 ASN A CA 1
ATOM 1437 C C . ASN A 1 191 ? 6.948 17.226 22.156 1.00 53.81 191 ASN A C 1
ATOM 1439 O O . ASN A 1 191 ? 6.811 16.653 23.236 1.00 53.81 191 ASN A O 1
ATOM 1443 N N . VAL A 1 192 ? 8.106 17.142 21.480 1.00 57.16 192 VAL A N 1
ATOM 1444 C CA . VAL A 1 192 ? 9.228 16.299 21.955 1.00 57.16 192 VAL A CA 1
ATOM 1445 C C . VAL A 1 192 ? 10.596 16.949 21.741 1.00 57.16 192 VAL A C 1
ATOM 1447 O O . VAL A 1 192 ? 10.889 17.469 20.671 1.00 57.16 192 VAL A O 1
ATOM 1450 N N . SER A 1 193 ? 11.463 16.859 22.753 1.00 58.31 193 SER A N 1
ATOM 1451 C CA . SER A 1 193 ? 12.859 17.327 22.736 1.00 58.31 193 SER A CA 1
ATOM 1452 C C . SER A 1 193 ? 13.870 16.294 22.206 1.00 58.31 193 SER A C 1
ATOM 1454 O O . SER A 1 193 ? 15.075 16.535 22.243 1.00 58.31 193 SER A O 1
ATOM 1456 N N . THR A 1 194 ? 13.403 15.148 21.700 1.00 58.44 194 THR A N 1
ATOM 1457 C CA . THR A 1 194 ? 14.230 14.117 21.051 1.00 58.44 194 THR A CA 1
ATOM 1458 C C . THR A 1 194 ? 13.999 14.114 19.538 1.00 58.44 194 THR A C 1
ATOM 1460 O O . THR A 1 194 ? 12.841 14.232 19.131 1.00 58.44 194 THR A O 1
ATOM 1463 N N . PRO A 1 195 ? 15.031 13.8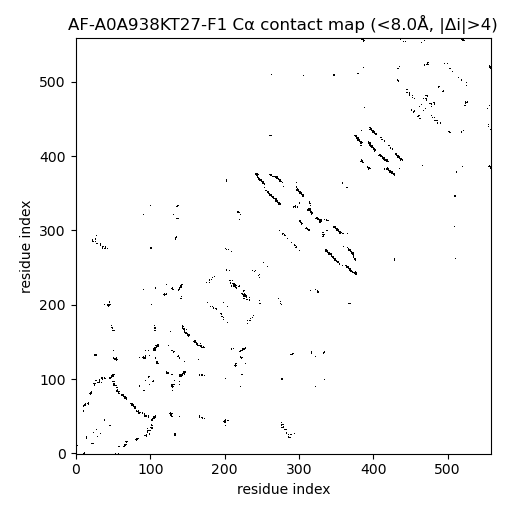96 18.699 1.00 64.44 195 PRO A N 1
ATOM 1464 C CA . PRO A 1 195 ? 14.859 13.789 17.252 1.00 64.44 195 PRO A CA 1
ATOM 1465 C C . PRO A 1 195 ? 13.826 12.726 16.865 1.00 64.44 195 PRO A C 1
ATOM 1467 O O . PRO A 1 195 ? 13.922 11.566 17.270 1.00 64.44 195 PRO A O 1
ATOM 1470 N N . VAL A 1 196 ? 12.836 13.116 16.063 1.00 69.50 196 VAL A N 1
ATOM 1471 C CA . VAL A 1 196 ? 11.836 12.189 15.529 1.00 69.50 196 VAL A CA 1
ATOM 1472 C C . VAL A 1 196 ? 12.476 11.283 14.481 1.00 69.50 196 VAL A C 1
ATOM 1474 O O . VAL A 1 196 ? 13.042 11.756 13.499 1.00 69.50 196 VAL A O 1
ATOM 1477 N N . ALA A 1 197 ? 12.328 9.970 14.659 1.00 81.12 197 ALA A N 1
ATOM 1478 C CA . ALA A 1 197 ? 12.688 9.000 13.635 1.00 81.12 197 ALA A CA 1
ATOM 1479 C C . ALA A 1 197 ? 11.830 9.196 12.371 1.00 81.12 197 ALA A C 1
ATOM 1481 O O . ALA A 1 197 ? 10.597 9.237 12.447 1.00 81.12 197 ALA A O 1
ATOM 1482 N N . ALA A 1 198 ? 12.494 9.282 11.218 1.00 88.75 198 ALA A N 1
ATOM 1483 C CA . ALA A 1 198 ? 11.867 9.250 9.899 1.00 88.75 198 ALA A CA 1
ATOM 1484 C C . ALA A 1 198 ? 11.014 7.978 9.706 1.00 88.75 198 ALA A C 1
ATOM 1486 O O . ALA A 1 198 ? 11.224 6.973 10.390 1.00 88.75 198 ALA A O 1
ATOM 1487 N N . LEU A 1 199 ? 10.065 8.008 8.765 1.00 94.75 199 LEU A N 1
ATOM 1488 C CA . LEU A 1 199 ? 9.347 6.805 8.334 1.00 94.75 199 LEU A CA 1
ATOM 1489 C C . LEU A 1 199 ? 10.346 5.776 7.798 1.00 94.75 199 LEU A C 1
ATOM 1491 O O . LEU A 1 199 ? 11.288 6.148 7.088 1.00 94.75 199 LEU A O 1
ATOM 1495 N N . SER A 1 200 ? 10.117 4.492 8.082 1.00 96.44 200 SER A N 1
ATOM 1496 C CA . SER A 1 200 ? 10.881 3.427 7.426 1.00 96.44 200 SER A CA 1
ATOM 1497 C C . SER A 1 200 ? 10.603 3.403 5.918 1.00 96.44 200 SER A C 1
ATOM 1499 O O . SER A 1 200 ? 9.600 3.936 5.437 1.00 96.44 200 SER A O 1
ATOM 1501 N N . SER A 1 201 ? 11.481 2.761 5.152 1.00 97.50 201 SER A N 1
ATOM 1502 C CA . SER A 1 201 ? 11.315 2.594 3.703 1.00 97.50 201 SER A CA 1
ATOM 1503 C C . SER A 1 201 ? 10.008 1.874 3.352 1.00 97.50 201 SER A C 1
ATOM 1505 O O . SER A 1 201 ? 9.249 2.374 2.522 1.00 97.50 201 SER A O 1
ATOM 1507 N N . ALA A 1 202 ? 9.680 0.792 4.067 1.00 98.25 202 ALA A N 1
ATOM 1508 C CA . ALA A 1 202 ? 8.393 0.105 3.974 1.00 98.25 202 ALA A CA 1
ATOM 1509 C C . ALA A 1 202 ? 7.200 1.020 4.315 1.00 98.25 202 ALA A C 1
ATOM 1511 O O . ALA A 1 202 ? 6.213 1.023 3.582 1.00 98.25 202 ALA A O 1
ATOM 1512 N N . GLN A 1 203 ? 7.284 1.842 5.372 1.00 98.06 203 GLN A N 1
ATOM 1513 C CA . GLN A 1 203 ? 6.217 2.796 5.716 1.00 98.06 203 GLN A CA 1
ATOM 1514 C C . GLN A 1 203 ? 6.016 3.858 4.639 1.00 98.06 203 GLN A C 1
ATOM 1516 O O . GLN A 1 203 ? 4.880 4.180 4.301 1.00 98.06 203 GLN A O 1
ATOM 1521 N N . LEU A 1 204 ? 7.105 4.402 4.100 1.00 98.44 204 LEU A N 1
ATOM 1522 C CA . LEU A 1 204 ? 7.055 5.436 3.077 1.00 98.44 204 LEU A CA 1
ATOM 1523 C C . LEU A 1 204 ? 6.532 4.878 1.743 1.00 98.44 204 LEU A C 1
ATOM 1525 O O . LEU A 1 204 ? 5.710 5.532 1.102 1.00 98.44 204 LEU A O 1
ATOM 1529 N N . LYS A 1 205 ? 6.932 3.652 1.370 1.00 98.69 205 LYS A N 1
ATOM 1530 C CA . LYS A 1 205 ? 6.398 2.914 0.214 1.00 98.69 205 LYS A CA 1
ATOM 1531 C C . LYS A 1 205 ? 4.905 2.632 0.388 1.00 98.69 205 LYS A C 1
ATOM 1533 O O . LYS A 1 205 ? 4.122 3.014 -0.479 1.00 98.69 205 LYS A O 1
ATOM 1538 N N . ALA A 1 206 ? 4.500 2.050 1.520 1.00 98.69 206 ALA A N 1
ATOM 1539 C CA . ALA A 1 206 ? 3.095 1.783 1.825 1.00 98.69 206 ALA A CA 1
ATOM 1540 C C . ALA A 1 206 ? 2.252 3.065 1.789 1.00 98.69 206 ALA A C 1
ATOM 1542 O O . ALA A 1 206 ? 1.192 3.069 1.175 1.00 98.69 206 ALA A O 1
ATOM 1543 N N . LEU A 1 207 ? 2.734 4.163 2.384 1.00 98.69 207 LEU A N 1
ATOM 1544 C CA . LEU A 1 207 ? 2.021 5.441 2.434 1.00 98.69 207 LEU A CA 1
ATOM 1545 C C . LEU A 1 207 ? 1.708 5.984 1.035 1.00 98.69 207 LEU A C 1
ATOM 1547 O O . LEU A 1 207 ? 0.558 6.328 0.780 1.00 98.69 207 LEU A O 1
ATOM 1551 N N . VAL A 1 208 ? 2.690 6.041 0.127 1.00 98.69 208 VAL A N 1
ATOM 1552 C CA . VAL A 1 208 ? 2.453 6.599 -1.219 1.00 98.69 208 VAL A CA 1
ATOM 1553 C C . VAL A 1 208 ? 1.668 5.666 -2.137 1.00 98.69 208 VAL A C 1
ATOM 1555 O O . VAL A 1 208 ? 0.920 6.158 -2.973 1.00 98.69 208 VAL A O 1
ATOM 1558 N N . CYS A 1 209 ? 1.782 4.347 -1.959 1.00 98.62 209 CYS A N 1
ATOM 1559 C CA . CYS A 1 209 ? 0.976 3.369 -2.698 1.00 98.62 209 CYS A CA 1
ATOM 1560 C C . CYS A 1 209 ? -0.478 3.318 -2.187 1.00 98.62 209 CYS A C 1
ATOM 1562 O O . CYS A 1 209 ? -1.405 3.097 -2.957 1.00 98.62 209 CYS A O 1
ATOM 1564 N N . HIS A 1 210 ? -0.700 3.566 -0.893 1.00 98.62 210 HIS A N 1
ATOM 1565 C CA . HIS A 1 210 ? -2.031 3.629 -0.285 1.00 98.62 210 HIS A CA 1
ATOM 1566 C C . HIS A 1 210 ? -2.819 4.875 -0.710 1.00 98.62 210 HIS A C 1
ATOM 1568 O O . HIS A 1 210 ? -4.032 4.807 -0.902 1.00 98.62 210 HIS A O 1
ATOM 1574 N N . THR A 1 211 ? -2.147 6.027 -0.812 1.00 98.50 211 THR A N 1
ATOM 1575 C CA . THR A 1 211 ? -2.802 7.316 -1.092 1.00 98.50 211 THR A CA 1
ATOM 1576 C C . THR A 1 211 ? -2.825 7.696 -2.568 1.00 98.50 211 THR A C 1
ATOM 1578 O O . THR A 1 211 ? -3.482 8.683 -2.912 1.00 98.50 211 THR A O 1
ATOM 1581 N N . ALA A 1 212 ? -2.138 6.937 -3.426 1.00 98.19 212 ALA A N 1
ATOM 1582 C CA . ALA A 1 212 ? -2.091 7.144 -4.867 1.00 98.19 212 ALA A CA 1
ATOM 1583 C C . ALA A 1 212 ? -3.488 7.312 -5.496 1.00 98.19 212 ALA A C 1
ATOM 1585 O O . ALA A 1 212 ? -4.486 6.715 -5.080 1.00 98.19 212 ALA A O 1
ATOM 1586 N N . LEU A 1 213 ? -3.548 8.178 -6.505 1.00 97.50 213 LEU A N 1
ATOM 1587 C CA . LEU A 1 213 ? -4.742 8.422 -7.301 1.00 97.50 213 LEU A CA 1
ATOM 1588 C C . LEU A 1 213 ? -4.854 7.321 -8.357 1.00 97.50 213 LEU A C 1
ATOM 1590 O O . LEU A 1 213 ? -3.932 7.126 -9.148 1.00 97.50 213 LEU A O 1
ATOM 1594 N N . GLU A 1 214 ? -5.986 6.622 -8.339 1.00 95.19 214 GLU A N 1
ATOM 1595 C CA . GLU A 1 214 ? -6.300 5.499 -9.228 1.00 95.19 214 GLU A CA 1
ATOM 1596 C C . GLU A 1 214 ? -6.036 5.847 -10.705 1.00 95.19 214 GLU A C 1
ATOM 1598 O O . GLU A 1 214 ? -6.328 6.957 -11.154 1.00 95.19 214 GLU A O 1
ATOM 1603 N N . ALA A 1 215 ? -5.470 4.912 -11.466 1.00 94.56 215 ALA A N 1
ATOM 1604 C CA . ALA A 1 215 ? -5.040 5.138 -12.843 1.00 94.56 215 ALA A CA 1
ATOM 1605 C C . ALA A 1 215 ? -5.120 3.833 -13.641 1.00 94.56 215 ALA A C 1
ATOM 1607 O O . ALA A 1 215 ? -4.701 2.796 -13.148 1.00 94.56 215 ALA A O 1
ATOM 1608 N N . GLY A 1 216 ? -5.638 3.886 -14.871 1.00 90.25 216 GLY A N 1
ATOM 1609 C CA . GLY A 1 216 ? -5.902 2.671 -15.647 1.00 90.25 216 GLY A CA 1
ATOM 1610 C C . GLY A 1 216 ? -7.205 1.993 -15.223 1.00 90.25 216 GLY A C 1
ATOM 1611 O O . GLY A 1 216 ? -8.266 2.623 -15.268 1.00 90.25 216 GLY A O 1
ATOM 1612 N N . GLN A 1 217 ? -7.137 0.708 -14.871 1.00 86.44 217 GLN A N 1
ATOM 1613 C CA . GLN A 1 217 ? -8.278 -0.043 -14.327 1.00 86.44 217 GLN A CA 1
ATOM 1614 C C . GLN A 1 217 ? -8.357 0.094 -12.793 1.00 86.44 217 GLN A C 1
ATOM 1616 O O . GLN A 1 217 ? -7.383 0.502 -12.174 1.00 86.44 217 GLN A O 1
ATOM 1621 N N . PRO A 1 218 ? -9.499 -0.216 -12.147 1.00 87.12 218 PRO A N 1
ATOM 1622 C CA . PRO A 1 218 ? -9.584 -0.202 -10.687 1.00 87.12 218 PRO A CA 1
ATOM 1623 C C . PRO A 1 218 ? -8.711 -1.295 -10.052 1.00 87.12 218 PRO A C 1
ATOM 1625 O O . PRO A 1 218 ? -8.884 -2.477 -10.362 1.00 87.12 218 PRO A O 1
ATOM 1628 N N . GLY A 1 219 ? -7.839 -0.911 -9.117 1.00 89.25 219 GLY A N 1
ATOM 1629 C CA . GLY A 1 219 ? -6.853 -1.814 -8.517 1.00 89.25 219 GLY A CA 1
ATOM 1630 C C . GLY A 1 219 ? -5.511 -1.842 -9.269 1.00 89.25 219 GLY A C 1
ATOM 1631 O O . GLY A 1 219 ? -5.388 -1.295 -10.361 1.00 89.25 219 GLY A O 1
ATOM 1632 N N . PRO A 1 220 ? -4.474 -2.456 -8.677 1.00 92.25 220 PRO A N 1
ATOM 1633 C CA . PRO A 1 220 ? -3.088 -2.235 -9.079 1.00 92.25 220 PRO A CA 1
ATOM 1634 C C . PRO A 1 220 ? -2.688 -2.992 -10.350 1.00 92.25 220 PRO A C 1
ATOM 1636 O O . PRO A 1 220 ? -2.583 -4.220 -10.340 1.00 92.25 220 PRO A O 1
ATOM 1639 N N . ASP A 1 221 ? -2.409 -2.272 -11.436 1.00 93.25 221 ASP A N 1
ATOM 1640 C CA . ASP A 1 221 ? -2.046 -2.872 -12.725 1.00 93.25 221 ASP A CA 1
ATOM 1641 C C . ASP A 1 221 ? -0.547 -2.715 -13.082 1.00 93.25 221 ASP A C 1
ATOM 1643 O O . ASP A 1 221 ? 0.144 -1.850 -12.537 1.00 93.25 221 ASP A O 1
ATOM 1647 N N . PRO A 1 222 ? 0.012 -3.532 -13.999 1.00 94.38 222 PRO A N 1
ATOM 1648 C CA . PRO A 1 222 ? 1.426 -3.441 -14.380 1.00 94.38 222 PRO A CA 1
ATOM 1649 C C . PRO A 1 222 ? 1.780 -2.244 -15.279 1.00 94.38 222 PRO A C 1
ATOM 1651 O O . PRO A 1 222 ? 2.909 -2.150 -15.764 1.00 94.38 222 PRO A O 1
ATOM 1654 N N . VAL A 1 223 ? 0.836 -1.339 -15.548 1.00 95.31 223 VAL A N 1
ATOM 1655 C CA . VAL A 1 223 ? 1.068 -0.088 -16.280 1.00 95.31 223 VAL A CA 1
ATOM 1656 C C . VAL A 1 223 ? 1.305 1.037 -15.277 1.00 95.31 223 VAL A C 1
ATOM 1658 O O . VAL A 1 223 ? 2.339 1.707 -15.313 1.00 95.31 223 VAL A O 1
ATOM 1661 N N . TYR A 1 224 ? 0.361 1.235 -14.362 1.00 96.75 224 TYR A N 1
ATOM 1662 C CA . TYR A 1 224 ? 0.322 2.368 -13.445 1.00 96.75 224 TYR A CA 1
ATOM 1663 C C . TYR A 1 224 ? 0.768 2.026 -12.016 1.00 96.75 224 TYR A C 1
ATOM 1665 O O . TYR A 1 224 ? 1.008 2.936 -11.215 1.00 96.75 224 TYR A O 1
ATOM 1673 N N . GLY A 1 225 ? 0.920 0.739 -11.700 1.00 96.19 225 GLY A N 1
ATOM 1674 C CA . GLY A 1 225 ? 1.178 0.258 -10.349 1.00 96.19 225 GLY A CA 1
ATOM 1675 C C . GLY A 1 225 ? -0.020 0.516 -9.446 1.00 96.19 225 GLY A C 1
ATOM 1676 O O . GLY A 1 225 ? -1.168 0.347 -9.844 1.00 96.19 225 GLY A O 1
ATOM 1677 N N . TRP A 1 226 ? 0.248 1.021 -8.246 1.00 96.62 226 TRP A N 1
ATOM 1678 C CA . TRP A 1 226 ? -0.763 1.522 -7.315 1.00 96.62 226 TRP A CA 1
ATOM 1679 C C . TRP A 1 226 ? -1.369 2.879 -7.725 1.00 96.62 226 TRP A C 1
ATOM 1681 O O . TRP A 1 226 ? -2.249 3.384 -7.031 1.00 96.62 226 TRP A O 1
ATOM 1691 N N . GLY A 1 227 ? -0.915 3.480 -8.833 1.00 97.44 227 GLY A N 1
ATOM 1692 C CA . GLY A 1 227 ? -1.472 4.704 -9.410 1.00 97.44 227 GLY A CA 1
ATOM 1693 C C . GLY A 1 227 ? -0.547 5.924 -9.346 1.00 97.44 227 GLY A C 1
ATOM 1694 O O . GLY A 1 227 ? 0.669 5.829 -9.160 1.00 97.44 227 GLY A O 1
ATOM 1695 N N . LEU A 1 228 ? -1.130 7.108 -9.543 1.00 98.62 228 LEU A N 1
ATOM 1696 C CA . LEU A 1 228 ? -0.427 8.392 -9.591 1.00 98.62 228 LEU A CA 1
ATOM 1697 C C . LEU A 1 228 ? -0.104 8.925 -8.187 1.00 98.62 228 LEU A C 1
ATOM 1699 O O . LEU A 1 228 ? -0.991 9.058 -7.345 1.00 98.62 228 LEU A O 1
ATOM 1703 N N . LEU A 1 229 ? 1.160 9.300 -7.956 1.00 98.56 229 LEU A N 1
ATOM 1704 C CA . LEU A 1 229 ? 1.638 9.837 -6.677 1.00 98.56 229 LEU A CA 1
ATOM 1705 C C . LEU A 1 229 ? 0.769 10.989 -6.141 1.00 98.56 229 LEU A C 1
ATOM 1707 O O . LEU A 1 229 ? 0.623 12.030 -6.782 1.00 98.56 229 LEU A O 1
ATOM 1711 N N . ASN A 1 230 ? 0.289 10.833 -4.905 1.00 98.06 230 ASN A N 1
ATOM 1712 C CA . ASN A 1 230 ? -0.569 11.793 -4.219 1.00 98.06 230 ASN A CA 1
ATOM 1713 C C . ASN A 1 230 ? 0.104 12.378 -2.966 1.00 98.06 230 ASN A C 1
ATOM 1715 O O . ASN A 1 230 ? -0.057 11.876 -1.849 1.00 98.06 230 ASN A O 1
ATOM 1719 N N . ALA A 1 231 ? 0.863 13.460 -3.148 1.00 96.12 231 ALA A N 1
ATOM 1720 C CA . ALA A 1 231 ? 1.551 14.140 -2.049 1.00 96.12 231 ALA A CA 1
ATOM 1721 C C . ALA A 1 231 ? 0.576 14.689 -0.992 1.00 96.12 231 ALA A C 1
ATOM 1723 O O . ALA A 1 231 ? 0.823 14.564 0.207 1.00 96.12 231 ALA A O 1
ATOM 1724 N N . GLU A 1 232 ? -0.549 15.264 -1.430 1.00 95.50 232 GLU A N 1
ATOM 1725 C CA . GLU A 1 232 ? -1.551 15.826 -0.526 1.00 95.50 232 GLU A CA 1
ATOM 1726 C C . GLU A 1 232 ? -2.246 14.723 0.279 1.00 95.50 232 GLU A C 1
ATOM 1728 O O . GLU A 1 232 ? -2.299 14.808 1.504 1.00 95.50 232 GLU A O 1
ATOM 1733 N N . GLY A 1 233 ? -2.692 13.647 -0.377 1.00 96.50 233 GLY A N 1
ATOM 1734 C CA . GLY A 1 233 ? -3.303 12.496 0.290 1.00 96.50 233 GLY A CA 1
ATOM 1735 C C . GLY A 1 233 ? -2.382 11.855 1.331 1.00 96.50 233 GLY A C 1
ATOM 1736 O O . GLY A 1 233 ? -2.838 11.520 2.422 1.00 96.50 233 GLY A O 1
ATOM 1737 N N . ALA A 1 234 ? -1.076 11.752 1.051 1.00 97.38 234 ALA A N 1
ATOM 1738 C CA . ALA A 1 234 ? -0.086 11.300 2.033 1.00 97.38 234 ALA A CA 1
ATOM 1739 C C . ALA A 1 234 ? -0.016 12.221 3.269 1.00 97.38 234 ALA A C 1
ATOM 1741 O O . ALA A 1 234 ? -0.004 11.734 4.401 1.00 97.38 234 ALA A O 1
ATOM 1742 N N . VAL A 1 235 ? -0.021 13.546 3.082 1.00 94.44 235 VAL A N 1
ATOM 1743 C CA . VAL A 1 235 ? 0.005 14.517 4.192 1.00 94.44 235 VAL A CA 1
ATOM 1744 C C . VAL A 1 235 ? -1.312 14.541 4.975 1.00 94.44 235 VAL A C 1
ATOM 1746 O O . VAL A 1 235 ? -1.278 14.575 6.206 1.00 94.44 235 VAL A O 1
ATOM 1749 N N . GLN A 1 236 ? -2.461 14.466 4.298 1.00 93.25 236 GLN A N 1
ATOM 1750 C CA . GLN A 1 236 ? -3.774 14.362 4.941 1.00 93.25 236 GLN A CA 1
ATOM 1751 C C . GLN A 1 236 ? -3.891 13.066 5.764 1.00 93.25 236 GLN A C 1
ATOM 1753 O O . GLN A 1 236 ? -4.345 13.107 6.908 1.00 93.25 236 GLN A O 1
ATOM 1758 N N . LEU A 1 237 ? -3.410 11.930 5.239 1.00 95.19 237 LEU A N 1
ATOM 1759 C CA . LEU A 1 237 ? -3.398 10.660 5.971 1.00 95.19 237 LEU A CA 1
ATOM 1760 C C . LEU A 1 237 ? -2.509 10.746 7.216 1.00 95.19 237 LEU A C 1
ATOM 1762 O O . LEU A 1 237 ? -2.949 10.337 8.289 1.00 95.19 237 LEU A O 1
ATOM 1766 N N . MET A 1 238 ? -1.306 11.324 7.117 1.00 91.94 238 MET A N 1
ATOM 1767 C CA . MET A 1 238 ? -0.436 11.539 8.284 1.00 91.94 238 MET A CA 1
ATOM 1768 C C . MET A 1 238 ? -1.087 12.422 9.359 1.00 91.94 238 MET A C 1
ATOM 1770 O O . MET A 1 238 ? -0.902 12.154 10.544 1.00 91.94 238 MET A O 1
ATOM 1774 N N . ALA A 1 239 ? -1.865 13.437 8.969 1.00 87.88 239 ALA A N 1
ATOM 1775 C CA . ALA A 1 239 ? -2.567 14.314 9.908 1.00 87.88 239 ALA A CA 1
ATOM 1776 C C . ALA A 1 239 ? -3.717 13.612 10.663 1.00 87.88 239 ALA A C 1
ATOM 1778 O O . ALA A 1 239 ? -4.002 13.978 11.799 1.00 87.88 239 ALA A O 1
ATOM 1779 N N . GLY A 1 240 ? -4.346 12.589 10.070 1.00 86.31 240 GLY A N 1
ATOM 1780 C CA . GLY A 1 240 ? -5.381 11.770 10.721 1.00 86.31 240 GLY A CA 1
ATOM 1781 C C . GLY A 1 240 ? -4.856 10.625 11.604 1.00 86.31 240 GLY A C 1
ATOM 1782 O O . GLY A 1 240 ? -5.659 9.901 12.202 1.00 86.31 240 GLY A O 1
ATOM 1783 N N . ARG A 1 241 ? -3.530 10.421 11.674 1.00 88.44 241 ARG A N 1
ATOM 1784 C CA . ARG A 1 241 ? -2.922 9.205 12.241 1.00 88.44 241 ARG A CA 1
ATOM 1785 C C . ARG A 1 241 ? -3.271 9.017 13.717 1.00 88.44 241 ARG A C 1
ATOM 1787 O O . ARG A 1 241 ? -2.890 9.822 14.561 1.00 88.44 241 ARG A O 1
ATOM 1794 N N . GLY A 1 242 ? -3.868 7.870 14.034 1.00 80.69 242 GLY A N 1
ATOM 1795 C CA . GLY A 1 242 ? -4.249 7.490 15.398 1.00 80.69 242 GLY A CA 1
ATOM 1796 C C . GLY A 1 242 ? -5.717 7.763 15.731 1.00 80.69 242 GLY A C 1
ATOM 1797 O O . GLY A 1 242 ? -6.209 7.204 16.707 1.00 80.69 242 GLY A O 1
ATOM 1798 N N . ASP A 1 243 ? -6.421 8.530 14.892 1.00 82.31 243 ASP A N 1
ATOM 1799 C CA . ASP A 1 243 ? -7.869 8.752 14.971 1.00 82.31 243 ASP A CA 1
ATOM 1800 C C . ASP A 1 243 ? -8.574 8.273 13.692 1.00 82.31 243 ASP A C 1
ATOM 1802 O O . ASP A 1 243 ? -9.260 7.259 13.720 1.00 82.31 243 ASP A O 1
ATOM 1806 N N . THR A 1 244 ? -8.358 8.926 12.548 1.00 85.00 244 THR A N 1
ATOM 1807 C CA . THR A 1 244 ? -9.049 8.623 11.273 1.00 85.00 244 THR A CA 1
ATOM 1808 C C . THR A 1 244 ? -8.199 7.856 10.254 1.00 85.00 244 THR A C 1
ATOM 1810 O O . THR A 1 244 ? -8.684 7.496 9.179 1.00 85.00 244 THR A O 1
ATOM 1813 N N . SER A 1 245 ? -6.937 7.566 10.583 1.00 92.31 245 SER A N 1
ATOM 1814 C CA . SER A 1 245 ? -6.050 6.737 9.763 1.00 92.31 245 SER A CA 1
ATOM 1815 C C . SER A 1 245 ? -5.074 5.897 10.593 1.00 92.31 245 SER A C 1
ATOM 1817 O O . SER A 1 245 ? -4.738 6.220 11.739 1.00 92.31 245 SER A O 1
ATOM 1819 N N . MET A 1 246 ? -4.582 4.819 9.982 1.00 94.94 246 MET A N 1
ATOM 1820 C CA . MET A 1 246 ? -3.442 4.031 10.456 1.00 94.94 246 MET A CA 1
ATOM 1821 C C . MET A 1 246 ? -2.204 4.363 9.620 1.00 94.94 246 MET A C 1
ATOM 1823 O O . MET A 1 246 ? -2.291 4.468 8.400 1.00 94.94 246 MET A O 1
ATOM 1827 N N . LEU A 1 247 ? -1.052 4.484 10.280 1.00 95.81 247 LEU A N 1
ATOM 1828 C CA . LEU A 1 247 ? 0.279 4.512 9.666 1.00 95.81 247 LEU A CA 1
ATOM 1829 C C . LEU A 1 247 ? 1.263 3.994 10.718 1.00 95.81 247 LEU A C 1
ATOM 1831 O O . LEU A 1 247 ? 1.833 4.761 11.496 1.00 95.81 247 LEU A O 1
ATOM 1835 N N . GLU A 1 248 ? 1.380 2.674 10.800 1.00 94.31 248 GLU A N 1
ATOM 1836 C CA . GLU A 1 248 ? 2.123 1.978 11.852 1.00 94.31 248 GLU A CA 1
ATOM 1837 C C . GLU A 1 248 ? 3.398 1.322 11.307 1.00 94.31 248 GLU A C 1
ATOM 1839 O O . GLU A 1 248 ? 3.515 1.063 10.109 1.00 94.31 248 GLU A O 1
ATOM 1844 N N . SER A 1 249 ? 4.353 1.065 12.203 1.00 94.62 249 SER A N 1
ATOM 1845 C CA . SER A 1 249 ? 5.516 0.202 11.972 1.00 94.62 249 SER A CA 1
ATOM 1846 C C . SER A 1 249 ? 5.482 -0.880 13.042 1.00 94.62 249 SER A C 1
ATOM 1848 O O . SER A 1 249 ? 5.391 -0.565 14.231 1.00 94.62 249 SER A O 1
ATOM 1850 N N . LEU A 1 250 ? 5.460 -2.137 12.619 1.00 96.31 250 LEU A N 1
ATOM 1851 C CA . LEU A 1 250 ? 5.164 -3.308 13.441 1.00 96.31 250 LEU A CA 1
ATOM 1852 C C . LEU A 1 250 ? 6.126 -4.446 13.068 1.00 96.31 250 LEU A C 1
ATOM 1854 O O . LEU A 1 250 ? 6.928 -4.314 12.145 1.00 96.31 250 LEU A O 1
ATOM 1858 N N . SER A 1 251 ? 6.072 -5.567 13.788 1.00 96.88 251 SER A N 1
ATOM 1859 C CA . SER A 1 251 ? 6.854 -6.760 13.453 1.00 96.88 251 SER A CA 1
ATOM 1860 C C . SER A 1 251 ? 6.110 -8.036 13.843 1.00 96.88 251 SER A C 1
ATOM 1862 O O . SER A 1 251 ? 5.443 -8.062 14.879 1.00 96.88 251 SER A O 1
ATOM 1864 N N . LEU A 1 252 ? 6.214 -9.079 13.016 1.00 96.50 252 LEU A N 1
ATOM 1865 C CA . LEU A 1 252 ? 5.743 -10.429 13.331 1.00 96.50 252 LEU A CA 1
ATOM 1866 C C . LEU A 1 252 ? 6.929 -11.328 13.674 1.00 96.50 252 LEU A C 1
ATOM 1868 O O . LEU A 1 252 ? 7.854 -11.466 12.881 1.00 96.50 252 LEU A O 1
ATOM 1872 N N . SER A 1 253 ? 6.868 -11.988 14.829 1.00 96.62 253 SER A N 1
ATOM 1873 C CA . SER A 1 253 ? 7.710 -13.150 15.139 1.00 96.62 253 SER A CA 1
ATOM 1874 C C . SER A 1 253 ? 7.189 -14.406 14.430 1.00 96.62 253 SER A C 1
ATOM 1876 O O . SER A 1 253 ? 6.040 -14.448 13.980 1.00 96.62 253 SER A O 1
ATOM 1878 N N . ASN A 1 254 ? 8.002 -15.465 14.375 1.00 95.56 254 ASN A N 1
ATOM 1879 C CA . ASN A 1 254 ? 7.565 -16.740 13.805 1.00 95.56 254 ASN A CA 1
ATOM 1880 C C . ASN A 1 254 ? 6.317 -17.292 14.537 1.00 95.56 254 ASN A C 1
ATOM 1882 O O . ASN A 1 254 ? 6.198 -17.146 15.753 1.00 95.56 254 ASN A O 1
ATOM 1886 N N . SER A 1 255 ? 5.367 -17.858 13.786 1.00 92.06 255 SER A N 1
ATOM 1887 C CA . SER A 1 255 ? 3.992 -18.192 14.224 1.00 92.06 255 SER A CA 1
ATOM 1888 C C . SER A 1 255 ? 3.167 -17.048 14.857 1.00 92.06 255 SER A C 1
ATOM 1890 O O . SER A 1 255 ? 2.117 -17.301 15.444 1.00 92.06 255 SER A O 1
ATOM 1892 N N . GLY A 1 256 ? 3.617 -15.792 14.771 1.00 95.12 256 GLY A N 1
ATOM 1893 C CA . GLY A 1 256 ? 2.898 -14.626 15.281 1.00 95.12 256 GLY A CA 1
ATOM 1894 C C . GLY A 1 256 ? 1.739 -14.175 14.388 1.00 95.12 256 GLY A C 1
ATOM 1895 O O . GLY A 1 256 ? 1.683 -14.458 13.193 1.00 95.12 256 GLY A O 1
ATOM 1896 N N . THR A 1 257 ? 0.810 -13.417 14.969 1.00 96.94 257 THR A N 1
ATOM 1897 C CA . THR A 1 257 ? -0.288 -12.758 14.249 1.00 96.94 257 THR A CA 1
ATOM 1898 C C . THR A 1 257 ? -0.583 -11.416 14.910 1.00 96.94 257 THR A C 1
ATOM 1900 O O . THR A 1 257 ? -0.639 -11.319 16.136 1.00 96.94 257 THR A O 1
ATOM 1903 N N . TYR A 1 258 ? -0.773 -10.379 14.101 1.00 97.75 258 TYR A N 1
ATOM 1904 C CA . TYR A 1 258 ? -1.242 -9.067 14.528 1.00 97.75 258 TYR A CA 1
ATOM 1905 C C . TYR A 1 258 ? -2.745 -8.946 14.267 1.00 97.75 258 TYR A C 1
ATOM 1907 O O . TYR A 1 258 ? -3.252 -9.458 13.272 1.00 97.75 258 TYR A O 1
ATOM 1915 N N . SER A 1 259 ? -3.462 -8.250 15.146 1.00 95.75 259 SER A N 1
ATOM 1916 C CA . SER A 1 259 ? -4.898 -8.010 15.013 1.00 95.75 259 SER A CA 1
ATOM 1917 C C . SER A 1 259 ? -5.249 -6.630 15.562 1.00 95.75 259 SER A C 1
ATOM 1919 O O . SER A 1 259 ? -4.789 -6.264 16.647 1.00 95.75 259 SER A O 1
ATOM 1921 N N . ARG A 1 260 ? -6.062 -5.857 14.832 1.00 90.81 260 ARG A N 1
ATOM 1922 C CA . ARG A 1 260 ? -6.599 -4.570 15.299 1.00 90.81 260 ARG A CA 1
ATOM 1923 C C . ARG A 1 260 ? -8.036 -4.376 14.839 1.00 90.81 260 ARG A C 1
ATOM 1925 O O . ARG A 1 260 ? -8.342 -4.487 13.656 1.00 90.81 260 ARG A O 1
ATOM 1932 N N . THR A 1 261 ? -8.897 -4.018 15.780 1.00 86.44 261 THR A N 1
ATOM 1933 C CA . THR A 1 261 ? -10.300 -3.680 15.531 1.00 86.44 261 THR A CA 1
ATOM 1934 C C . THR A 1 261 ? -10.460 -2.173 15.329 1.00 86.44 261 THR A C 1
ATOM 1936 O O . THR A 1 261 ? -9.843 -1.382 16.042 1.00 86.44 261 THR A O 1
ATOM 1939 N N . PHE A 1 262 ? -11.280 -1.774 14.358 1.00 83.25 262 PHE A N 1
ATOM 1940 C CA . PHE A 1 262 ? -11.608 -0.381 14.056 1.00 83.25 262 PHE A CA 1
ATOM 1941 C C . PHE A 1 262 ? -13.047 -0.252 13.535 1.00 83.25 262 PHE A C 1
ATOM 1943 O O . PHE A 1 262 ? -13.658 -1.226 13.088 1.00 83.25 262 PHE A O 1
ATOM 1950 N N . TYR A 1 263 ? -13.606 0.955 13.589 1.00 82.38 263 TYR A N 1
ATOM 1951 C CA . TYR A 1 263 ? -14.914 1.259 13.003 1.00 82.38 263 TYR A CA 1
ATOM 1952 C C . TYR A 1 263 ? -14.767 1.823 11.584 1.00 82.38 263 TYR A C 1
ATOM 1954 O O . TYR A 1 263 ? -13.802 2.525 11.298 1.00 82.38 263 TYR A O 1
ATOM 1962 N N . SER A 1 264 ? -15.739 1.587 10.705 1.00 85.31 264 SER A N 1
ATOM 1963 C CA . SER A 1 264 ? -15.944 2.390 9.493 1.00 85.31 264 SER A CA 1
ATOM 1964 C C . SER A 1 264 ? -17.364 2.948 9.498 1.00 85.31 264 SER A C 1
ATOM 1966 O O . SER A 1 264 ? -18.308 2.241 9.844 1.00 85.31 264 SER A O 1
ATOM 1968 N N . ASP A 1 265 ? -17.532 4.215 9.112 1.00 81.56 265 ASP A N 1
ATOM 1969 C CA . ASP A 1 265 ? -18.846 4.869 9.033 1.00 81.56 265 ASP A CA 1
ATOM 1970 C C . ASP A 1 265 ? -19.557 4.658 7.682 1.00 81.56 265 ASP A C 1
ATOM 1972 O O . ASP A 1 265 ? -20.671 5.147 7.483 1.00 81.56 265 ASP A O 1
ATOM 1976 N N . GLY A 1 266 ? -18.946 3.906 6.760 1.00 84.12 266 GLY A N 1
ATOM 1977 C CA . GLY A 1 266 ? -19.517 3.581 5.450 1.00 84.12 266 GLY A CA 1
ATOM 1978 C C . GLY A 1 266 ? -19.572 4.748 4.458 1.00 84.12 266 GLY A C 1
ATOM 1979 O O . GLY A 1 266 ? -20.047 4.566 3.342 1.00 84.12 266 GLY A O 1
ATOM 1980 N N . GLN A 1 267 ? -19.101 5.946 4.833 1.00 84.94 267 GLN A N 1
ATOM 1981 C CA . GLN A 1 267 ? -19.228 7.157 4.005 1.00 84.94 267 GLN A CA 1
ATOM 1982 C C . GLN A 1 267 ? -18.062 7.355 3.023 1.00 84.94 267 GLN A C 1
ATOM 1984 O O . GLN A 1 267 ? -18.073 8.290 2.220 1.00 84.94 267 GLN A O 1
ATOM 1989 N N . ARG A 1 268 ? -17.017 6.526 3.119 1.00 89.00 268 ARG A N 1
ATOM 1990 C CA . ARG A 1 268 ? -15.778 6.604 2.333 1.00 89.00 268 ARG A CA 1
ATOM 1991 C C . ARG A 1 268 ? -15.261 5.190 2.043 1.00 89.00 268 ARG A C 1
ATOM 1993 O O . ARG A 1 268 ? -15.538 4.298 2.846 1.00 89.00 268 ARG A O 1
ATOM 2000 N N . PRO A 1 269 ? -14.479 4.981 0.968 1.00 95.31 269 PRO A N 1
ATOM 2001 C CA . PRO A 1 269 ? -13.775 3.724 0.749 1.00 95.31 269 PRO A CA 1
ATOM 2002 C C . PRO A 1 269 ? -12.915 3.345 1.958 1.00 95.31 269 PRO A C 1
ATOM 2004 O O . PRO A 1 269 ? -12.144 4.173 2.444 1.00 95.31 269 PRO A O 1
ATOM 2007 N N . LEU A 1 270 ? -13.035 2.101 2.420 1.00 97.50 270 LEU A N 1
ATOM 2008 C CA . LEU A 1 270 ? -12.168 1.525 3.446 1.00 97.50 270 LEU A CA 1
ATOM 2009 C C . LEU A 1 270 ? -10.983 0.866 2.743 1.00 97.50 270 LEU A C 1
ATOM 2011 O O . LEU A 1 270 ? -11.167 -0.063 1.956 1.00 97.50 270 LEU A O 1
ATOM 2015 N N . VAL A 1 271 ? -9.777 1.355 3.018 1.00 98.12 271 VAL A N 1
ATOM 2016 C CA . VAL A 1 271 ? -8.537 0.865 2.410 1.00 98.12 271 VAL A CA 1
ATOM 2017 C C . VAL A 1 271 ? -7.568 0.439 3.506 1.00 98.12 271 VAL A C 1
ATOM 2019 O O . VAL A 1 271 ? -7.433 1.122 4.522 1.00 98.12 271 VAL A O 1
ATOM 2022 N N . LEU A 1 272 ? -6.860 -0.663 3.278 1.00 98.50 272 LEU A N 1
ATOM 2023 C CA . LEU A 1 272 ? -5.726 -1.128 4.073 1.00 98.50 272 LEU A CA 1
ATOM 2024 C C . LEU A 1 272 ? -4.578 -1.494 3.136 1.00 98.50 272 LEU A C 1
ATOM 2026 O O . LEU A 1 272 ? -4.809 -2.183 2.149 1.00 98.50 272 LEU A O 1
ATOM 2030 N N . THR A 1 273 ? -3.357 -1.070 3.458 1.00 98.75 273 THR A N 1
ATOM 2031 C CA . THR A 1 273 ? -2.136 -1.429 2.723 1.00 98.75 273 THR A CA 1
ATOM 2032 C C . THR A 1 273 ? -1.081 -1.946 3.689 1.00 98.75 273 THR A C 1
ATOM 2034 O O . THR A 1 273 ? -0.667 -1.231 4.603 1.00 98.75 273 THR A O 1
ATOM 2037 N N . LEU A 1 274 ? -0.649 -3.180 3.462 1.00 98.81 274 LEU A N 1
ATOM 2038 C CA . LEU A 1 274 ? 0.480 -3.836 4.110 1.00 98.81 274 LEU A CA 1
ATOM 2039 C C . LEU A 1 274 ? 1.690 -3.725 3.174 1.00 98.81 274 LEU A C 1
ATOM 2041 O O . LEU A 1 274 ? 1.542 -3.959 1.982 1.00 98.81 274 LEU A O 1
ATOM 2045 N N . ALA A 1 275 ? 2.879 -3.394 3.677 1.00 98.75 275 ALA A N 1
ATOM 2046 C CA . ALA A 1 275 ? 4.119 -3.546 2.906 1.00 98.75 275 ALA A CA 1
ATOM 2047 C C . ALA A 1 275 ? 5.316 -3.835 3.815 1.00 98.75 275 ALA A C 1
ATOM 2049 O O . ALA A 1 275 ? 5.354 -3.387 4.964 1.00 98.75 275 ALA A O 1
ATOM 2050 N N . TRP A 1 276 ? 6.316 -4.545 3.301 1.00 98.75 276 TRP A N 1
ATOM 2051 C CA . TRP A 1 276 ? 7.522 -4.890 4.052 1.00 98.75 276 TRP A CA 1
ATOM 2052 C C . TRP A 1 276 ? 8.775 -4.870 3.176 1.00 98.75 276 TRP A C 1
ATOM 2054 O O . TRP A 1 276 ? 8.705 -5.017 1.955 1.00 98.75 276 TRP A O 1
ATOM 2064 N N . ASN A 1 277 ? 9.937 -4.696 3.811 1.00 98.44 277 ASN A N 1
ATOM 2065 C CA . ASN A 1 277 ? 11.204 -5.013 3.163 1.00 98.44 277 ASN A CA 1
ATOM 2066 C C . ASN A 1 277 ? 11.395 -6.522 3.295 1.00 98.44 277 ASN A C 1
ATOM 2068 O O . ASN A 1 277 ? 11.601 -7.027 4.398 1.00 98.44 277 ASN A O 1
ATOM 2072 N N . ASP A 1 278 ? 11.257 -7.231 2.183 1.00 98.69 278 ASP A N 1
ATOM 2073 C CA . ASP A 1 278 ? 11.358 -8.683 2.130 1.00 98.69 278 ASP A CA 1
ATOM 2074 C C . ASP A 1 278 ? 12.839 -9.104 2.040 1.00 98.69 278 ASP A C 1
ATOM 2076 O O . ASP A 1 278 ? 13.624 -8.418 1.365 1.00 98.69 278 ASP A O 1
ATOM 2080 N N . PRO A 1 279 ? 13.280 -10.200 2.686 1.00 98.44 279 PRO A N 1
ATOM 2081 C CA . PRO A 1 279 ? 14.662 -10.654 2.586 1.00 98.44 279 PRO A CA 1
ATOM 2082 C C . PRO A 1 279 ? 15.074 -10.918 1.132 1.00 98.44 279 PRO A C 1
ATOM 2084 O O . PRO A 1 279 ? 14.294 -11.420 0.322 1.00 98.44 279 PRO A O 1
ATOM 2087 N N . ALA A 1 280 ? 16.314 -10.577 0.779 1.00 98.19 280 ALA A N 1
ATOM 2088 C CA . ALA A 1 280 ? 16.808 -10.762 -0.583 1.00 98.19 280 ALA A CA 1
ATOM 2089 C C . ALA A 1 280 ? 16.821 -12.255 -0.964 1.00 98.19 280 ALA A C 1
ATOM 2091 O O . ALA A 1 280 ? 17.417 -13.079 -0.265 1.00 98.19 280 ALA A O 1
ATOM 2092 N N . ALA A 1 281 ? 16.158 -12.599 -2.068 1.00 97.88 281 ALA A N 1
ATOM 2093 C CA . ALA A 1 281 ? 15.993 -13.984 -2.504 1.00 97.88 281 ALA A CA 1
ATOM 2094 C C . ALA A 1 281 ? 17.278 -14.537 -3.160 1.00 97.88 281 ALA A C 1
ATOM 2096 O O . ALA A 1 281 ? 18.231 -13.788 -3.409 1.00 97.88 281 ALA A O 1
ATOM 2097 N N . PRO A 1 282 ? 17.348 -15.843 -3.475 1.00 97.31 282 PRO A N 1
ATOM 2098 C CA . PRO A 1 282 ? 18.274 -16.343 -4.486 1.00 97.31 282 PRO A CA 1
ATOM 2099 C C . PRO A 1 282 ? 18.086 -15.603 -5.821 1.00 97.31 282 PRO A C 1
ATOM 2101 O O . PRO A 1 282 ? 16.990 -15.143 -6.139 1.00 97.31 282 PRO A O 1
ATOM 2104 N N . VAL A 1 283 ? 19.153 -15.491 -6.613 1.00 97.25 283 VAL A N 1
ATOM 2105 C CA . VAL A 1 283 ? 19.058 -14.958 -7.982 1.00 97.25 283 VAL A CA 1
ATOM 2106 C C . VAL A 1 283 ? 18.264 -15.943 -8.840 1.00 97.25 283 VAL A C 1
ATOM 2108 O O . VAL A 1 283 ? 18.506 -17.149 -8.770 1.00 97.25 283 VAL A O 1
ATOM 2111 N N . SER A 1 284 ? 17.327 -15.441 -9.644 1.00 96.31 284 SER A N 1
ATOM 2112 C CA . SER A 1 284 ? 16.564 -16.281 -10.574 1.00 96.31 284 SER A CA 1
ATOM 2113 C C . SER A 1 284 ? 17.467 -16.847 -11.670 1.00 96.31 284 SER A C 1
ATOM 2115 O O . SER A 1 284 ? 18.364 -16.167 -12.167 1.00 96.31 284 SER A O 1
ATOM 2117 N N . THR A 1 285 ? 17.232 -18.098 -12.072 1.00 94.50 285 THR A N 1
ATOM 2118 C CA . THR A 1 285 ? 17.944 -18.705 -13.205 1.00 94.50 285 THR A CA 1
ATOM 2119 C C . THR A 1 285 ? 17.628 -17.943 -14.488 1.00 94.50 285 THR A C 1
ATOM 2121 O O . THR A 1 285 ? 16.456 -17.685 -14.762 1.00 94.50 285 THR A O 1
ATOM 2124 N N . TYR A 1 286 ? 18.656 -17.611 -15.277 1.00 91.06 286 TYR A N 1
ATOM 2125 C CA . TYR A 1 286 ? 18.500 -16.911 -16.556 1.00 91.06 286 TYR A CA 1
ATOM 2126 C C . TYR A 1 286 ? 17.668 -17.766 -17.517 1.00 91.06 286 TYR A C 1
ATOM 2128 O O . TYR A 1 286 ? 18.120 -18.798 -18.015 1.00 91.06 286 TYR A O 1
ATOM 2136 N N . THR A 1 287 ? 16.402 -17.406 -17.682 1.00 91.00 287 THR A N 1
ATOM 2137 C CA . THR A 1 287 ? 15.389 -18.163 -18.421 1.00 91.00 287 THR A CA 1
ATOM 2138 C C . THR A 1 287 ? 14.257 -17.193 -18.720 1.00 91.00 287 THR A C 1
ATOM 2140 O O . THR A 1 287 ? 13.784 -16.527 -17.810 1.00 91.00 287 THR A O 1
ATOM 2143 N N . LEU A 1 288 ? 13.839 -17.103 -19.980 1.00 90.75 288 LEU A N 1
ATOM 2144 C CA . LEU A 1 288 ? 12.796 -16.176 -20.420 1.00 90.75 288 LEU A CA 1
ATOM 2145 C C . LEU A 1 288 ? 11.461 -16.442 -19.692 1.00 90.75 288 LEU A C 1
ATOM 2147 O O . LEU A 1 288 ? 10.965 -17.569 -19.753 1.00 90.75 288 LEU A O 1
ATOM 2151 N N . ASN A 1 289 ? 10.860 -15.411 -19.083 1.00 90.12 289 ASN A N 1
ATOM 2152 C CA . ASN A 1 289 ? 9.606 -15.487 -18.319 1.00 90.12 289 ASN A CA 1
ATOM 2153 C C . ASN A 1 289 ? 9.664 -16.489 -17.141 1.00 90.12 289 ASN A C 1
ATOM 2155 O O . ASN A 1 289 ? 8.828 -17.393 -17.028 1.00 90.12 289 ASN A O 1
ATOM 2159 N N . ASN A 1 290 ? 10.668 -16.374 -16.266 1.00 92.56 290 ASN A N 1
ATOM 2160 C CA . ASN A 1 290 ? 10.865 -17.275 -15.130 1.00 92.56 290 ASN A CA 1
ATOM 2161 C C . ASN A 1 290 ? 9.841 -17.045 -14.000 1.00 92.56 290 ASN A C 1
ATOM 2163 O O . ASN A 1 290 ? 10.119 -16.380 -13.004 1.00 92.56 290 ASN A O 1
ATOM 2167 N N . ALA A 1 291 ? 8.675 -17.684 -14.115 1.00 93.31 291 ALA A N 1
ATOM 2168 C CA . ALA A 1 291 ? 7.547 -17.590 -13.179 1.00 93.31 291 ALA A CA 1
ATOM 2169 C C . ALA A 1 291 ? 7.790 -18.123 -11.738 1.00 93.31 291 ALA A C 1
ATOM 2171 O O . ALA A 1 291 ? 6.832 -18.345 -10.990 1.00 93.31 291 ALA A O 1
ATOM 2172 N N . THR A 1 292 ? 9.043 -18.361 -11.335 1.00 95.12 292 THR A N 1
ATOM 2173 C CA . THR A 1 292 ? 9.414 -18.825 -9.988 1.00 95.12 292 THR A CA 1
ATOM 2174 C C . THR A 1 292 ? 9.303 -17.672 -8.978 1.00 95.12 292 THR A C 1
ATOM 2176 O O . THR A 1 292 ? 10.015 -16.684 -9.139 1.00 95.12 292 THR A O 1
ATOM 2179 N N . PRO A 1 293 ? 8.474 -17.770 -7.916 1.00 95.44 293 PRO A N 1
ATOM 2180 C CA . PRO A 1 293 ? 8.294 -16.685 -6.947 1.00 95.44 293 PRO A CA 1
ATOM 2181 C C . PRO A 1 293 ? 9.610 -16.273 -6.281 1.00 95.44 293 PRO A C 1
ATOM 2183 O O . PRO A 1 293 ? 10.349 -17.138 -5.807 1.00 95.44 293 PRO A O 1
ATOM 2186 N N . VAL A 1 294 ? 9.872 -14.964 -6.171 1.00 97.12 294 VAL A N 1
ATOM 2187 C CA . VAL A 1 294 ? 11.025 -14.448 -5.400 1.00 97.12 294 VAL A CA 1
ATOM 2188 C C . VAL A 1 294 ? 10.640 -13.785 -4.076 1.00 97.12 294 VAL A C 1
ATOM 2190 O O . VAL A 1 294 ? 11.493 -13.179 -3.424 1.00 97.12 294 VAL A O 1
ATOM 2193 N N . LEU A 1 295 ? 9.380 -13.904 -3.650 1.00 98.19 295 LEU A N 1
ATOM 2194 C CA . LEU A 1 295 ? 8.944 -13.567 -2.292 1.00 98.19 295 LEU A CA 1
ATOM 2195 C C . LEU A 1 295 ? 9.534 -14.576 -1.290 1.00 98.19 295 LEU A C 1
ATOM 2197 O O . LEU A 1 295 ? 9.570 -15.773 -1.574 1.00 98.19 295 LEU A O 1
ATOM 2201 N N . VAL A 1 296 ? 10.030 -14.103 -0.143 1.00 98.44 296 VAL A N 1
ATOM 2202 C CA . VAL A 1 296 ? 10.704 -14.941 0.867 1.00 98.44 296 VAL A CA 1
ATOM 2203 C C . VAL A 1 296 ? 9.889 -15.041 2.152 1.00 98.44 296 VAL A C 1
ATOM 2205 O O . VAL A 1 296 ? 9.638 -16.149 2.619 1.00 98.44 296 VAL A O 1
ATOM 2208 N N . ASN A 1 297 ? 9.465 -13.909 2.716 1.00 98.50 297 ASN A N 1
ATOM 2209 C CA . ASN A 1 297 ? 8.540 -13.863 3.842 1.00 98.50 297 ASN A CA 1
ATOM 2210 C C . ASN A 1 297 ? 7.158 -13.478 3.305 1.00 98.50 297 ASN A C 1
ATOM 2212 O O . ASN A 1 297 ? 6.865 -12.304 3.103 1.00 98.50 297 ASN A O 1
ATOM 2216 N N . ASP A 1 298 ? 6.326 -14.484 3.063 1.00 98.00 298 ASP A N 1
ATOM 2217 C CA . ASP A 1 298 ? 4.934 -14.336 2.636 1.00 98.00 298 ASP A CA 1
ATOM 2218 C C . ASP A 1 298 ? 4.090 -13.853 3.832 1.00 98.00 298 ASP A C 1
ATOM 2220 O O . ASP A 1 298 ? 3.820 -14.624 4.760 1.00 98.00 298 ASP A O 1
ATOM 2224 N N . LEU A 1 299 ? 3.772 -12.551 3.865 1.00 98.56 299 LEU A N 1
ATOM 2225 C CA . LEU A 1 299 ? 2.880 -11.942 4.854 1.00 98.56 299 LEU A CA 1
ATOM 2226 C C . LEU A 1 299 ? 1.479 -11.778 4.262 1.00 98.56 299 LEU A C 1
ATOM 2228 O O . LEU A 1 299 ? 1.336 -11.293 3.147 1.00 98.56 299 LEU A O 1
ATOM 2232 N N . ASP A 1 300 ? 0.465 -12.082 5.066 1.00 98.00 300 ASP A N 1
ATOM 2233 C CA . ASP A 1 300 ? -0.947 -12.000 4.699 1.00 98.00 300 ASP A CA 1
ATOM 2234 C C . ASP A 1 300 ? -1.648 -10.875 5.455 1.00 98.00 300 ASP A C 1
ATOM 2236 O O . ASP A 1 300 ? -1.761 -10.956 6.679 1.00 98.00 300 ASP A O 1
ATOM 2240 N N . VAL A 1 301 ? -2.234 -9.898 4.762 1.00 98.44 301 VAL A N 1
ATOM 2241 C CA . VAL A 1 301 ? -3.317 -9.070 5.310 1.00 98.44 301 VAL A CA 1
ATOM 2242 C C . VAL A 1 301 ? -4.671 -9.711 5.014 1.00 98.44 301 VAL A C 1
ATOM 2244 O O . VAL A 1 301 ? -4.944 -10.160 3.901 1.00 98.44 301 VAL A O 1
ATOM 2247 N N . ARG A 1 302 ? -5.562 -9.723 6.008 1.00 98.44 302 ARG A N 1
ATOM 2248 C CA . ARG A 1 302 ? -6.989 -10.037 5.842 1.00 98.44 302 ARG A CA 1
ATOM 2249 C C . ARG A 1 302 ? -7.839 -9.031 6.606 1.00 98.44 302 ARG A C 1
ATOM 2251 O O . ARG A 1 302 ? -7.459 -8.557 7.678 1.00 98.44 302 ARG A O 1
ATOM 2258 N N . LEU A 1 303 ? -8.998 -8.691 6.050 1.00 98.56 303 LEU A N 1
ATOM 2259 C CA . LEU A 1 303 ? -9.958 -7.770 6.657 1.00 98.56 303 LEU A CA 1
ATOM 2260 C C . LEU A 1 303 ? -11.249 -8.525 6.956 1.00 98.56 303 LEU A C 1
ATOM 2262 O O . LEU A 1 303 ? -11.925 -8.971 6.037 1.00 98.56 303 LEU A O 1
ATOM 2266 N N . VAL A 1 304 ? -11.604 -8.651 8.230 1.00 98.06 304 VAL A N 1
ATOM 2267 C CA . VAL A 1 304 ? -12.840 -9.310 8.669 1.00 98.06 304 VAL A CA 1
ATOM 2268 C C . VAL A 1 304 ? -13.885 -8.248 9.003 1.00 98.06 304 VAL A C 1
ATOM 2270 O O . VAL A 1 304 ? -13.564 -7.269 9.675 1.00 98.06 304 VAL A O 1
ATOM 2273 N N . ARG A 1 305 ? -15.135 -8.424 8.562 1.00 95.31 305 ARG A N 1
ATOM 2274 C CA . ARG A 1 305 ? -16.290 -7.633 9.018 1.00 95.31 305 ARG A CA 1
ATOM 2275 C C . ARG A 1 305 ? -16.967 -8.333 10.193 1.00 95.31 305 ARG A C 1
ATOM 2277 O O . ARG A 1 305 ? -17.430 -9.464 10.082 1.00 95.31 305 ARG A O 1
ATOM 2284 N N . ASN A 1 306 ? -17.074 -7.648 11.326 1.00 87.06 306 ASN A N 1
ATOM 2285 C CA . ASN A 1 306 ? -17.393 -8.296 12.603 1.00 87.06 306 ASN A CA 1
ATOM 2286 C C . ASN A 1 306 ? -18.900 -8.557 12.801 1.00 87.06 306 ASN A C 1
ATOM 2288 O O . ASN A 1 306 ? -19.283 -9.180 13.787 1.00 87.06 306 ASN A O 1
ATOM 2292 N N . SER A 1 307 ? -19.759 -8.075 11.896 1.00 81.81 307 SER A N 1
ATOM 2293 C CA . SER A 1 307 ? -21.212 -8.305 11.934 1.00 81.81 307 SER A CA 1
ATOM 2294 C C . SER A 1 307 ? -21.637 -9.672 11.391 1.00 81.81 307 SER A C 1
ATOM 2296 O O . SER A 1 307 ? -22.693 -10.166 11.771 1.00 81.81 307 SER A O 1
ATOM 2298 N N . ASP A 1 308 ? -20.853 -10.252 10.480 1.00 89.88 308 ASP A N 1
ATOM 2299 C CA . ASP A 1 308 ? -21.188 -11.481 9.745 1.00 89.88 308 ASP A CA 1
ATOM 2300 C C . ASP A 1 308 ? -19.984 -12.404 9.478 1.00 89.88 308 ASP A C 1
ATOM 2302 O O . ASP A 1 308 ? -20.156 -13.488 8.930 1.00 89.88 308 ASP A O 1
ATOM 2306 N N . GLY A 1 309 ? -18.770 -12.001 9.868 1.00 92.69 309 GLY A N 1
ATOM 2307 C CA . GLY A 1 309 ? -17.548 -12.778 9.659 1.00 92.69 309 GLY A CA 1
ATOM 2308 C C . GLY A 1 309 ? -17.030 -12.753 8.219 1.00 92.69 309 GLY A C 1
ATOM 2309 O O . GLY A 1 309 ? -16.132 -13.527 7.898 1.00 92.69 309 GLY A O 1
ATOM 2310 N N . ALA A 1 310 ? -17.567 -11.888 7.349 1.00 97.00 310 ALA A N 1
ATOM 2311 C CA . ALA A 1 310 ? -17.117 -11.795 5.963 1.00 97.00 310 ALA A CA 1
ATOM 2312 C C . ALA A 1 310 ? -15.637 -11.382 5.897 1.00 97.00 310 ALA A C 1
ATOM 2314 O O . ALA A 1 310 ? -15.256 -10.342 6.440 1.00 97.00 310 ALA A O 1
ATOM 2315 N N . VAL A 1 311 ? -14.821 -12.197 5.225 1.00 97.94 311 VAL A N 1
ATOM 2316 C CA . VAL A 1 311 ? -13.390 -11.951 5.010 1.00 97.94 311 VAL A CA 1
ATOM 2317 C C . VAL A 1 311 ? -13.188 -11.320 3.637 1.00 97.94 311 VAL A C 1
ATOM 2319 O O . VAL A 1 311 ? -13.716 -11.806 2.639 1.00 97.94 311 VAL A O 1
ATOM 2322 N N . PHE A 1 312 ? -12.399 -10.253 3.594 1.00 97.94 312 PHE A N 1
ATOM 2323 C CA . PHE A 1 312 ? -11.916 -9.623 2.375 1.00 97.94 312 PHE A CA 1
ATOM 2324 C C . PHE A 1 312 ? -10.406 -9.840 2.260 1.00 97.94 312 PHE A C 1
ATOM 2326 O O . PHE A 1 312 ? -9.673 -9.789 3.255 1.00 97.94 312 PHE A O 1
ATOM 2333 N N . GLU A 1 313 ? -9.966 -10.092 1.034 1.00 96.81 313 GLU A N 1
ATOM 2334 C CA . GLU A 1 313 ? -8.600 -10.473 0.679 1.00 96.81 313 GLU A CA 1
ATOM 2335 C C . GLU A 1 313 ? -7.974 -9.411 -0.246 1.00 96.81 313 GLU A C 1
ATOM 2337 O O . GLU A 1 313 ? -8.714 -8.650 -0.882 1.00 96.81 313 GLU A O 1
ATOM 2342 N N . PRO A 1 314 ? -6.636 -9.301 -0.304 1.00 96.31 314 PRO A N 1
ATOM 2343 C CA . PRO A 1 314 ? -5.967 -8.234 -1.042 1.00 96.31 314 PRO A CA 1
ATOM 2344 C C . PRO A 1 314 ? -6.003 -8.441 -2.558 1.00 96.31 314 PRO A C 1
ATOM 2346 O O . PRO A 1 314 ? -6.348 -9.512 -3.049 1.00 96.31 314 PRO A O 1
ATOM 2349 N N . TYR A 1 315 ? -5.657 -7.400 -3.315 1.00 94.00 315 TYR A N 1
ATOM 2350 C CA . TYR A 1 315 ? -5.451 -7.514 -4.759 1.00 94.00 315 TYR A CA 1
ATOM 2351 C C . TYR A 1 315 ? -4.246 -8.400 -5.102 1.00 94.00 315 TYR A C 1
ATOM 2353 O O . TYR A 1 315 ? -3.202 -8.330 -4.448 1.00 94.00 315 TYR A O 1
ATOM 2361 N N . ARG A 1 316 ? -4.371 -9.153 -6.199 1.00 91.25 316 ARG A N 1
ATOM 2362 C CA . ARG A 1 316 ? -3.275 -9.883 -6.849 1.00 91.25 316 ARG A CA 1
ATOM 2363 C C . ARG A 1 316 ? -3.404 -9.817 -8.371 1.00 91.25 316 ARG A C 1
ATOM 2365 O O . ARG A 1 316 ? -4.509 -9.686 -8.900 1.00 91.25 316 ARG A O 1
ATOM 2372 N N . LEU A 1 317 ? -2.296 -10.006 -9.081 1.00 88.19 317 LEU A N 1
ATOM 2373 C CA . LEU A 1 317 ? -2.338 -10.263 -10.521 1.00 88.19 317 LEU A CA 1
ATOM 2374 C C . LEU A 1 317 ? -2.751 -11.711 -10.822 1.00 88.19 317 LEU A C 1
ATOM 2376 O O . LEU A 1 317 ? -2.582 -12.626 -10.014 1.00 88.19 317 LEU A O 1
ATOM 2380 N N . VAL A 1 318 ? -3.279 -11.920 -12.027 1.00 79.56 318 VAL A N 1
ATOM 2381 C CA . VAL A 1 318 ? -3.575 -13.249 -12.571 1.00 79.56 318 VAL A CA 1
ATOM 2382 C C . VAL A 1 318 ? -2.404 -13.694 -13.443 1.00 79.56 318 VAL A C 1
ATOM 2384 O O . VAL A 1 318 ? -2.029 -13.004 -14.392 1.00 79.56 318 VAL A O 1
ATOM 2387 N N . ALA A 1 319 ? -1.825 -14.858 -13.137 1.00 75.56 319 ALA A N 1
ATOM 2388 C CA . ALA A 1 319 ? -0.693 -15.402 -13.883 1.00 75.56 319 ALA A CA 1
ATOM 2389 C C . ALA A 1 319 ? -1.020 -15.529 -15.385 1.00 75.56 319 ALA A C 1
ATOM 2391 O O . ALA A 1 319 ? -2.042 -16.100 -15.765 1.00 75.56 319 ALA A O 1
ATOM 2392 N N . GLY A 1 320 ? -0.159 -14.969 -16.240 1.00 72.62 320 GLY A N 1
ATOM 2393 C CA . GLY A 1 320 ? -0.359 -14.934 -17.694 1.00 72.62 320 GLY A CA 1
ATOM 2394 C C . GLY A 1 320 ? -1.415 -13.937 -18.201 1.00 72.62 320 GLY A C 1
ATOM 2395 O O . GLY A 1 320 ? -1.632 -13.870 -19.408 1.00 72.62 320 GLY A O 1
ATOM 2396 N N . GLN A 1 321 ? -2.056 -13.144 -17.332 1.00 74.38 321 GLN A N 1
ATOM 2397 C CA . GLN A 1 321 ? -3.041 -12.120 -17.716 1.00 74.38 321 GLN A CA 1
ATOM 2398 C C . GLN A 1 321 ? -2.648 -10.732 -17.160 1.00 74.38 321 GLN A C 1
ATOM 2400 O O . GLN A 1 321 ? -3.319 -10.187 -16.281 1.00 74.38 321 GLN A O 1
ATOM 2405 N N . PRO A 1 322 ? -1.562 -10.118 -17.675 1.00 69.38 322 PRO A N 1
ATOM 2406 C CA . PRO A 1 322 ? -1.023 -8.857 -17.150 1.00 69.38 322 PRO A CA 1
ATOM 2407 C C . PRO A 1 322 ? -1.954 -7.646 -17.341 1.00 69.38 322 PRO A C 1
ATOM 2409 O O . PRO A 1 322 ? -1.757 -6.617 -16.708 1.00 69.38 322 PRO A O 1
ATOM 2412 N N . ALA A 1 323 ? -2.988 -7.755 -18.179 1.00 67.81 323 ALA A N 1
ATOM 2413 C CA . ALA A 1 323 ? -3.977 -6.697 -18.392 1.00 67.81 323 ALA A CA 1
ATOM 2414 C C . ALA A 1 323 ? -5.128 -6.685 -17.360 1.00 67.81 323 ALA A C 1
ATOM 2416 O O . ALA A 1 323 ? -5.995 -5.815 -17.436 1.00 67.81 323 ALA A O 1
ATOM 2417 N N . THR A 1 324 ? -5.187 -7.643 -16.425 1.00 61.19 324 THR A N 1
ATOM 2418 C CA . THR A 1 324 ? -6.332 -7.817 -15.511 1.00 61.19 324 THR A CA 1
ATOM 2419 C C . THR A 1 324 ? -5.912 -7.858 -14.040 1.00 61.19 324 THR A C 1
ATOM 2421 O O . THR A 1 324 ? -5.718 -8.928 -13.465 1.00 61.19 324 THR A O 1
ATOM 2424 N N . ALA A 1 325 ? -5.848 -6.678 -13.419 1.00 57.72 325 ALA A N 1
ATOM 2425 C CA . ALA A 1 325 ? -5.620 -6.483 -11.980 1.00 57.72 325 ALA A CA 1
ATOM 2426 C C . ALA A 1 325 ? -6.839 -6.790 -11.085 1.00 57.72 325 ALA A C 1
ATOM 2428 O O . ALA A 1 325 ? -6.743 -6.797 -9.859 1.00 57.72 325 ALA A O 1
ATOM 2429 N N . VAL A 1 326 ? -8.013 -7.013 -11.684 1.00 61.75 326 VAL A N 1
ATOM 2430 C CA . VAL A 1 326 ? -9.312 -7.022 -10.989 1.00 61.75 326 VAL A CA 1
ATOM 2431 C C . VAL A 1 326 ? -9.620 -8.393 -10.361 1.00 61.75 326 VAL A C 1
ATOM 2433 O O . VAL A 1 326 ? -10.675 -8.982 -10.596 1.00 61.75 326 VAL A O 1
ATOM 2436 N N . GLN A 1 327 ? -8.689 -8.927 -9.565 1.00 81.56 327 GLN A N 1
ATOM 2437 C CA . GLN A 1 327 ? -8.927 -10.079 -8.693 1.00 81.56 327 GLN A CA 1
ATOM 2438 C C . GLN A 1 327 ? -8.408 -9.836 -7.277 1.00 81.56 327 GLN A C 1
ATOM 2440 O O . GLN A 1 327 ? -7.317 -9.309 -7.069 1.00 81.56 327 GLN A O 1
ATOM 2445 N N . THR A 1 328 ? -9.191 -10.297 -6.305 1.00 91.06 328 THR A N 1
ATOM 2446 C CA . THR A 1 328 ? -8.797 -10.390 -4.900 1.00 91.06 328 THR A CA 1
ATOM 2447 C C . THR A 1 328 ? -8.483 -11.829 -4.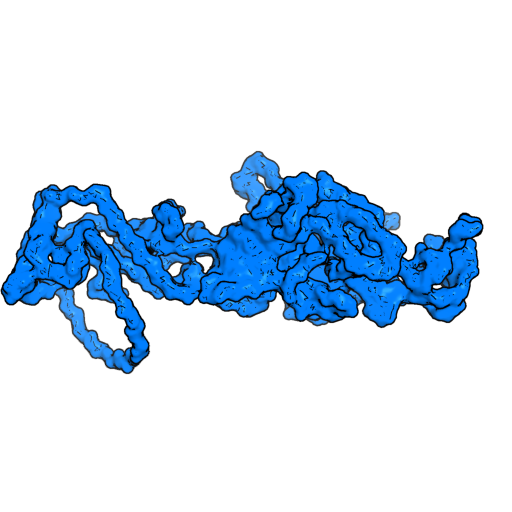513 1.00 91.06 328 THR A C 1
ATOM 2449 O O . THR A 1 328 ? -9.063 -12.774 -5.057 1.00 91.06 328 THR A O 1
ATOM 2452 N N . GLY A 1 329 ? -7.603 -11.991 -3.536 1.00 93.38 329 GLY A N 1
ATOM 2453 C CA . GLY A 1 329 ? -7.273 -13.256 -2.899 1.00 93.38 329 GLY A CA 1
ATOM 2454 C C . GLY A 1 329 ? -5.815 -13.298 -2.468 1.00 93.38 329 GLY A C 1
ATOM 2455 O O . GLY A 1 329 ? -5.086 -12.326 -2.623 1.00 93.38 329 GLY A O 1
ATOM 2456 N N . ASP A 1 330 ? -5.396 -14.456 -1.975 1.00 93.19 330 ASP A N 1
ATOM 2457 C CA . ASP A 1 330 ? -4.029 -14.742 -1.528 1.00 93.19 330 ASP A CA 1
ATOM 2458 C C . ASP A 1 330 ? -2.942 -14.253 -2.519 1.00 93.19 330 ASP A C 1
ATOM 2460 O O . ASP A 1 330 ? -2.858 -14.769 -3.643 1.00 93.19 330 ASP A O 1
ATOM 2464 N N . ASN A 1 331 ? -2.132 -13.251 -2.137 1.00 94.00 331 ASN A N 1
ATOM 2465 C CA . ASN A 1 331 ? -1.064 -12.697 -2.980 1.00 94.00 331 ASN A CA 1
ATOM 2466 C C . ASN A 1 331 ? 0.302 -13.282 -2.591 1.00 94.00 331 ASN A C 1
ATOM 2468 O O . ASN A 1 331 ? 1.095 -12.700 -1.861 1.00 94.00 331 ASN A O 1
ATOM 2472 N N . THR A 1 332 ? 0.615 -14.436 -3.172 1.00 94.50 332 THR A N 1
ATOM 2473 C CA . THR A 1 332 ? 1.885 -15.150 -2.956 1.00 94.50 332 THR A CA 1
ATOM 2474 C C . THR A 1 332 ? 3.043 -14.596 -3.808 1.00 94.50 332 THR A C 1
ATOM 2476 O O . THR A 1 332 ? 3.887 -15.365 -4.280 1.00 94.50 332 THR A O 1
ATOM 2479 N N . ARG A 1 333 ? 3.063 -13.285 -4.105 1.00 94.56 333 ARG A N 1
ATOM 2480 C CA . ARG A 1 333 ? 4.062 -12.630 -4.977 1.00 94.56 333 ARG A CA 1
ATOM 2481 C C . ARG A 1 333 ? 4.565 -11.297 -4.444 1.00 94.56 333 ARG A C 1
ATOM 2483 O O . ARG A 1 333 ? 5.775 -11.119 -4.330 1.00 94.56 333 ARG A O 1
ATOM 2490 N N . ASP A 1 334 ? 3.679 -10.346 -4.187 1.00 96.81 334 ASP A N 1
ATOM 2491 C CA . ASP A 1 334 ? 4.073 -8.970 -3.887 1.00 96.81 334 ASP A CA 1
ATOM 2492 C C . ASP A 1 334 ? 4.458 -8.784 -2.414 1.00 96.81 334 ASP A C 1
ATOM 2494 O O . ASP A 1 334 ? 3.757 -9.229 -1.514 1.00 96.81 334 ASP A O 1
ATOM 2498 N N . ASN A 1 335 ? 5.521 -8.018 -2.141 1.00 98.56 335 ASN A N 1
ATOM 2499 C CA . ASN A 1 335 ? 5.846 -7.543 -0.785 1.00 98.56 335 ASN A CA 1
ATOM 2500 C C . ASN A 1 335 ? 5.038 -6.289 -0.378 1.00 98.56 335 ASN A C 1
ATOM 2502 O O . ASN A 1 335 ? 5.471 -5.475 0.448 1.00 98.56 335 ASN A O 1
ATOM 2506 N N . ILE A 1 336 ? 3.891 -6.097 -1.031 1.00 98.50 336 ILE A N 1
ATOM 2507 C CA . ILE A 1 336 ? 2.917 -5.041 -0.789 1.00 98.50 336 ILE A CA 1
ATOM 2508 C C . ILE A 1 336 ? 1.521 -5.542 -1.175 1.00 98.50 336 ILE A C 1
ATOM 2510 O O . ILE A 1 336 ? 1.251 -5.847 -2.332 1.00 98.50 336 ILE A O 1
ATOM 2514 N N . GLU A 1 337 ? 0.618 -5.578 -0.202 1.00 98.12 337 GLU A N 1
ATOM 2515 C CA . GLU A 1 337 ? -0.766 -6.016 -0.366 1.00 98.12 337 GLU A CA 1
ATOM 2516 C C . GLU A 1 337 ? -1.725 -4.856 -0.067 1.00 98.12 337 GLU A C 1
ATOM 2518 O O . GLU A 1 337 ? -1.499 -4.077 0.864 1.00 98.12 337 GLU A O 1
ATOM 2523 N N . GLN A 1 338 ? -2.833 -4.743 -0.807 1.00 97.56 338 GLN A N 1
ATOM 2524 C CA . GLN A 1 338 ? -3.900 -3.780 -0.505 1.00 97.56 338 GLN A CA 1
ATOM 2525 C C . GLN A 1 338 ? -5.275 -4.440 -0.554 1.00 97.56 338 GLN A C 1
ATOM 2527 O O . GLN A 1 338 ? -5.627 -5.069 -1.549 1.00 97.56 338 GLN A O 1
ATOM 2532 N N . ILE A 1 339 ? -6.082 -4.198 0.479 1.00 97.81 339 ILE A N 1
ATOM 2533 C CA . ILE A 1 339 ? -7.528 -4.441 0.479 1.00 97.81 339 ILE A CA 1
ATOM 2534 C C . ILE A 1 339 ? -8.220 -3.088 0.299 1.00 97.81 339 ILE A C 1
ATOM 2536 O O . ILE A 1 339 ? -7.934 -2.145 1.037 1.00 97.81 339 ILE A O 1
ATOM 2540 N N . ARG A 1 340 ? -9.153 -2.991 -0.653 1.00 95.94 340 ARG A N 1
ATOM 2541 C CA . ARG A 1 340 ? -9.983 -1.799 -0.886 1.00 95.94 340 ARG A CA 1
ATOM 2542 C C . ARG A 1 340 ? -11.451 -2.195 -0.991 1.00 95.94 340 ARG A C 1
ATOM 2544 O O . ARG A 1 340 ? -11.844 -2.897 -1.915 1.00 95.94 340 ARG A O 1
ATOM 2551 N N . LEU A 1 341 ? -12.274 -1.675 -0.085 1.00 96.44 341 LEU A N 1
ATOM 2552 C CA . LEU A 1 341 ? -13.730 -1.734 -0.169 1.00 96.44 341 LEU A CA 1
ATOM 2553 C C . LEU A 1 341 ? -14.236 -0.351 -0.580 1.00 96.44 341 LEU A C 1
ATOM 2555 O O . LEU A 1 341 ? -14.237 0.569 0.234 1.00 96.44 341 LEU A O 1
ATOM 2559 N N . SER A 1 342 ? -14.661 -0.187 -1.835 1.00 93.50 342 SER A N 1
ATOM 2560 C CA . SER A 1 342 ? -15.128 1.112 -2.355 1.00 93.50 342 SER A CA 1
ATOM 2561 C C . SER A 1 342 ? -16.410 1.613 -1.678 1.00 93.50 342 SER A C 1
ATOM 2563 O O . SER A 1 342 ? -16.606 2.817 -1.546 1.00 93.50 342 SER A O 1
ATOM 2565 N N . THR A 1 343 ? -17.265 0.693 -1.224 1.00 94.19 343 THR A N 1
ATOM 2566 C CA . THR A 1 343 ? -18.529 0.971 -0.522 1.00 94.19 343 THR A CA 1
ATOM 2567 C C . THR A 1 343 ? -18.667 0.041 0.695 1.00 94.19 343 THR A C 1
ATOM 2569 O O . THR A 1 343 ? -19.399 -0.952 0.630 1.00 94.19 343 THR A O 1
ATOM 2572 N N . PRO A 1 344 ? -17.920 0.281 1.788 1.00 94.50 344 PRO A N 1
ATOM 2573 C CA . PRO A 1 344 ? -17.974 -0.569 2.970 1.00 94.50 344 PRO A CA 1
ATOM 2574 C C . PRO A 1 344 ? -19.303 -0.374 3.709 1.00 94.50 344 PRO A C 1
ATOM 2576 O O . PRO A 1 344 ? -19.840 0.730 3.784 1.00 94.50 344 PRO A O 1
ATOM 2579 N N . SER A 1 345 ? -19.829 -1.441 4.311 1.00 90.38 345 SER A N 1
ATOM 2580 C CA . SER A 1 345 ? -20.934 -1.314 5.267 1.00 90.38 345 SER A CA 1
ATOM 2581 C C . SER A 1 345 ? -20.450 -0.537 6.493 1.00 90.38 345 SER A C 1
ATOM 2583 O O . SER A 1 345 ? -19.356 -0.821 6.984 1.00 90.38 345 SER A O 1
ATOM 2585 N N . ALA A 1 346 ? -21.250 0.390 7.023 1.00 84.44 346 ALA A N 1
ATOM 2586 C CA . ALA A 1 346 ? -20.951 0.989 8.322 1.00 84.44 346 ALA A CA 1
ATOM 2587 C C . ALA A 1 346 ? -20.921 -0.112 9.397 1.00 84.44 346 ALA A C 1
ATOM 2589 O O . ALA A 1 346 ? -21.844 -0.926 9.463 1.00 84.44 346 ALA A O 1
ATOM 2590 N N . GLY A 1 347 ? -19.864 -0.166 10.207 1.00 76.81 347 GLY A N 1
ATOM 2591 C CA . GLY A 1 347 ? -19.715 -1.212 11.214 1.00 76.81 347 GLY A CA 1
ATOM 2592 C C . GLY A 1 347 ? -18.298 -1.450 11.718 1.00 76.81 347 GLY A C 1
ATOM 2593 O O . GLY A 1 347 ? -17.359 -0.727 11.387 1.00 76.81 347 GLY A O 1
ATOM 2594 N N . LEU A 1 348 ? -18.167 -2.469 12.569 1.00 81.81 348 LEU A N 1
ATOM 2595 C CA . LEU A 1 348 ? -16.876 -2.945 13.063 1.00 81.81 348 LEU A CA 1
ATOM 2596 C C . LEU A 1 348 ? -16.183 -3.850 12.049 1.00 81.81 348 LEU A C 1
ATOM 2598 O O . LEU A 1 348 ? -16.795 -4.771 11.504 1.00 81.81 348 LEU A O 1
ATOM 2602 N N . TYR A 1 349 ? -14.881 -3.636 11.912 1.00 91.88 349 TYR A N 1
ATOM 2603 C CA . TYR A 1 349 ? -13.976 -4.496 11.171 1.00 91.88 349 TYR A CA 1
ATOM 2604 C C . TYR A 1 349 ? -12.735 -4.798 12.014 1.00 91.88 349 TYR A C 1
ATOM 2606 O O . TYR A 1 349 ? -12.328 -3.996 12.860 1.00 91.88 349 TYR A O 1
ATOM 2614 N N . THR A 1 350 ? -12.103 -5.934 11.752 1.00 95.75 350 THR A N 1
ATOM 2615 C CA . THR A 1 350 ? -10.812 -6.310 12.326 1.00 95.75 350 THR A CA 1
ATOM 2616 C C . THR A 1 350 ? -9.837 -6.606 11.193 1.00 95.75 350 THR A C 1
ATOM 2618 O O . THR A 1 350 ? -10.059 -7.524 10.404 1.00 95.75 350 THR A O 1
ATOM 2621 N N . VAL A 1 351 ? -8.747 -5.837 11.115 1.00 98.25 351 VAL A N 1
ATOM 2622 C CA . VAL A 1 351 ? -7.589 -6.206 10.291 1.00 98.25 351 VAL A CA 1
ATOM 2623 C C . VAL A 1 351 ? -6.769 -7.248 11.032 1.00 98.25 351 VAL A C 1
ATOM 2625 O O . VAL A 1 351 ? -6.497 -7.101 12.225 1.00 98.25 351 VAL A O 1
ATOM 2628 N N . GLN A 1 352 ? -6.368 -8.285 10.311 1.00 98.31 352 GLN A N 1
ATOM 2629 C CA . GLN A 1 352 ? -5.450 -9.320 10.759 1.00 98.31 352 GLN A CA 1
ATOM 2630 C C . GLN A 1 352 ? -4.230 -9.307 9.835 1.00 98.31 352 GLN A C 1
ATOM 2632 O O . GLN A 1 352 ? -4.380 -9.112 8.628 1.00 98.31 352 GLN A O 1
ATOM 2637 N N . VAL A 1 353 ? -3.035 -9.479 10.405 1.00 98.62 353 VAL A N 1
ATOM 2638 C CA . VAL A 1 353 ? -1.803 -9.704 9.636 1.00 98.62 353 VAL A CA 1
ATOM 2639 C C . VAL A 1 353 ? -1.100 -10.949 10.166 1.00 98.62 353 VAL A C 1
ATOM 2641 O O . VAL A 1 353 ? -0.749 -11.007 11.347 1.00 98.62 353 VAL A O 1
ATOM 2644 N N . SER A 1 354 ? -0.905 -11.935 9.299 1.00 98.12 354 SER A N 1
ATOM 2645 C CA . SER A 1 354 ? -0.240 -13.216 9.574 1.00 98.12 354 SER A CA 1
ATOM 2646 C C . SER A 1 354 ? 0.905 -13.449 8.581 1.00 98.12 354 SER A C 1
ATOM 2648 O O . SER A 1 354 ? 1.264 -12.551 7.822 1.00 98.12 354 SER A O 1
ATOM 2650 N N . HIS A 1 355 ? 1.515 -14.634 8.601 1.00 97.75 355 HIS A N 1
ATOM 2651 C CA . HIS A 1 355 ? 2.510 -15.052 7.610 1.00 97.75 355 HIS A CA 1
ATOM 2652 C C . HIS A 1 355 ? 2.407 -16.552 7.332 1.00 97.75 355 HIS A C 1
ATOM 2654 O O . HIS A 1 355 ? 1.880 -17.301 8.164 1.00 97.75 355 HIS A O 1
ATOM 2660 N N . LYS A 1 356 ? 2.909 -16.985 6.173 1.00 95.62 356 LYS A N 1
ATOM 2661 C CA . LYS A 1 356 ? 2.967 -18.399 5.784 1.00 95.62 356 LYS A CA 1
ATOM 2662 C C . LYS A 1 356 ? 4.345 -18.997 6.082 1.00 95.62 356 LYS A C 1
ATOM 2664 O O . LYS A 1 356 ? 5.384 -18.382 5.858 1.00 95.62 356 LYS A O 1
ATOM 2669 N N . GLY A 1 357 ? 4.356 -20.263 6.501 1.00 93.69 357 GLY A N 1
ATOM 2670 C CA . GLY A 1 357 ? 5.586 -21.031 6.700 1.00 93.69 357 GLY A CA 1
ATOM 2671 C C . GLY A 1 357 ? 6.383 -20.592 7.933 1.00 93.69 357 GLY A C 1
ATOM 2672 O O . GLY A 1 357 ? 5.826 -20.447 9.020 1.00 93.69 357 GLY A O 1
ATOM 2673 N N . ALA A 1 358 ? 7.700 -20.454 7.772 1.00 95.38 358 ALA A N 1
ATOM 2674 C CA . ALA A 1 358 ? 8.599 -19.962 8.809 1.00 95.38 358 ALA A CA 1
ATOM 2675 C C . ALA A 1 358 ? 9.386 -18.762 8.277 1.00 95.38 358 ALA A C 1
ATOM 2677 O O . ALA A 1 358 ? 10.008 -18.855 7.219 1.00 95.38 358 ALA A O 1
ATOM 2678 N N . LEU A 1 359 ? 9.386 -17.660 9.032 1.00 97.31 359 LEU A N 1
ATOM 2679 C CA . LEU A 1 359 ? 10.097 -16.439 8.650 1.00 97.31 359 LEU A CA 1
ATOM 2680 C C . LEU A 1 359 ? 11.604 -16.694 8.485 1.00 97.31 359 LEU A C 1
ATOM 2682 O O . LEU A 1 359 ? 12.220 -17.426 9.265 1.00 97.31 359 LEU A O 1
ATOM 2686 N N . SER A 1 360 ? 12.204 -16.061 7.478 1.00 96.19 360 SER A N 1
ATOM 2687 C CA . SER A 1 360 ? 13.600 -16.256 7.084 1.00 96.19 360 SER A CA 1
ATOM 2688 C C . SER A 1 360 ? 14.579 -16.104 8.255 1.00 96.19 360 SER A C 1
ATOM 2690 O O . SER A 1 360 ? 14.525 -15.150 9.034 1.00 96.19 360 SER A O 1
ATOM 2692 N N . GLY A 1 361 ? 15.463 -17.093 8.420 1.00 93.44 361 GLY A N 1
ATOM 2693 C CA . GLY A 1 361 ? 16.406 -17.165 9.544 1.00 93.44 361 GLY A CA 1
ATOM 2694 C C . GLY A 1 361 ? 15.755 -17.279 10.933 1.00 93.44 361 GLY A C 1
ATOM 2695 O O . GLY A 1 361 ? 16.437 -17.052 11.932 1.00 93.44 361 GLY A O 1
ATOM 2696 N N . ASN A 1 362 ? 14.455 -17.592 11.012 1.00 92.06 362 ASN A N 1
ATOM 2697 C CA . ASN A 1 362 ? 13.603 -17.467 12.202 1.00 92.06 362 ASN A CA 1
ATOM 2698 C C . ASN A 1 362 ? 13.605 -16.055 12.830 1.00 92.06 362 ASN A C 1
ATOM 2700 O O . ASN A 1 362 ? 13.342 -15.911 14.025 1.00 92.06 362 ASN A O 1
ATOM 2704 N N . GLN A 1 363 ? 13.910 -15.013 12.048 1.00 95.06 363 GLN A N 1
ATOM 2705 C CA . GLN A 1 363 ? 13.939 -13.630 12.530 1.00 95.06 363 GLN A CA 1
ATOM 2706 C C . GLN A 1 363 ? 12.569 -12.947 12.376 1.00 95.06 363 GLN A C 1
ATOM 2708 O O . GLN A 1 363 ? 11.833 -13.275 11.444 1.00 95.06 363 GLN A O 1
ATOM 2713 N N . PRO A 1 364 ? 12.206 -11.988 13.251 1.00 97.00 364 PRO A N 1
ATOM 2714 C CA . PRO A 1 364 ? 10.958 -11.245 13.105 1.00 97.00 364 PRO A CA 1
ATOM 2715 C C . PRO A 1 364 ? 10.938 -10.360 11.850 1.00 97.00 364 PRO A C 1
ATOM 2717 O O . PRO A 1 364 ? 11.870 -9.588 11.619 1.00 97.00 364 PRO A O 1
ATOM 2720 N N . GLN A 1 365 ? 9.856 -10.417 11.072 1.00 98.19 365 GLN A N 1
ATOM 2721 C CA . GLN A 1 365 ? 9.667 -9.579 9.887 1.00 98.19 365 GLN A CA 1
ATOM 2722 C C . GLN A 1 365 ? 9.004 -8.255 10.275 1.00 98.19 365 GLN A C 1
ATOM 2724 O O . GLN A 1 365 ? 7.844 -8.230 10.690 1.00 98.19 365 GLN A O 1
ATOM 2729 N N . ALA A 1 366 ? 9.720 -7.146 10.084 1.00 97.94 366 ALA A N 1
ATOM 2730 C CA . ALA A 1 366 ? 9.161 -5.806 10.242 1.00 97.94 366 ALA A CA 1
ATOM 2731 C C . ALA A 1 366 ? 8.253 -5.439 9.054 1.00 97.94 366 ALA A C 1
ATOM 2733 O O . ALA A 1 366 ? 8.612 -5.676 7.899 1.00 97.94 366 ALA A O 1
ATOM 2734 N N . PHE A 1 367 ? 7.102 -4.828 9.328 1.00 98.50 367 PHE A N 1
ATOM 2735 C CA . PHE A 1 367 ? 6.120 -4.436 8.316 1.00 98.50 367 PHE A CA 1
ATOM 2736 C C . PHE A 1 367 ? 5.484 -3.079 8.628 1.00 98.50 367 PHE A C 1
ATOM 2738 O O . PHE A 1 367 ? 5.397 -2.648 9.780 1.00 98.50 367 PHE A O 1
ATOM 2745 N N . ALA A 1 368 ? 5.020 -2.406 7.581 1.00 98.56 368 ALA A N 1
ATOM 2746 C CA . ALA A 1 368 ? 4.211 -1.205 7.663 1.00 98.56 368 ALA A CA 1
ATOM 2747 C C . ALA A 1 368 ? 2.740 -1.535 7.403 1.00 98.56 368 ALA A C 1
ATOM 2749 O O . ALA A 1 368 ? 2.431 -2.319 6.507 1.00 98.56 368 ALA A O 1
ATOM 2750 N N . LEU A 1 369 ? 1.840 -0.897 8.153 1.00 98.62 369 LEU A N 1
ATOM 2751 C CA . LEU A 1 369 ? 0.397 -1.020 7.952 1.00 98.62 369 LEU A CA 1
ATOM 2752 C C . LEU A 1 369 ? -0.245 0.368 7.892 1.00 98.62 369 LEU A C 1
ATOM 2754 O O . LEU A 1 369 ? -0.183 1.141 8.854 1.00 98.62 369 LEU A O 1
ATOM 2758 N N . VAL A 1 370 ? -0.852 0.672 6.747 1.00 98.75 370 VAL A N 1
ATOM 2759 C CA . VAL A 1 370 ? -1.503 1.949 6.433 1.00 98.75 370 VAL A CA 1
ATOM 2760 C C . VAL A 1 370 ? -2.997 1.715 6.232 1.00 98.75 370 VAL A C 1
ATOM 2762 O O . VAL A 1 370 ? -3.387 0.707 5.648 1.00 98.75 370 VAL A O 1
ATOM 2765 N N . GLY A 1 371 ? -3.845 2.616 6.723 1.00 98.12 371 GLY A N 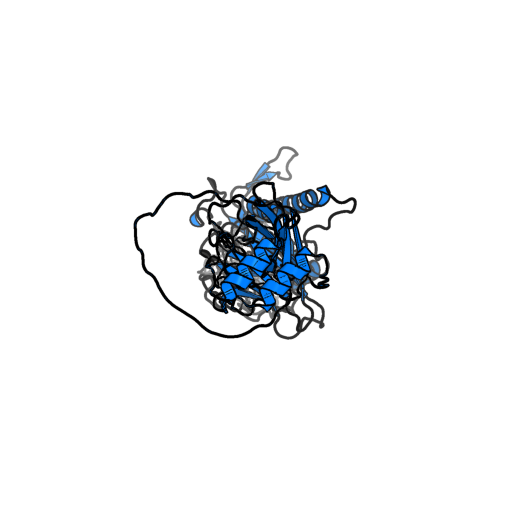1
ATOM 2766 C CA . GLY A 1 371 ? -5.298 2.441 6.685 1.00 98.12 371 GLY A CA 1
ATOM 2767 C C . GLY A 1 371 ? -6.065 3.755 6.638 1.00 98.12 371 GLY A C 1
ATOM 2768 O O . GLY A 1 371 ? -5.689 4.712 7.314 1.00 98.12 371 GLY A O 1
ATOM 2769 N N . SER A 1 372 ? -7.154 3.793 5.872 1.00 97.31 372 SER A N 1
ATOM 2770 C CA . SER A 1 372 ? -8.040 4.955 5.724 1.00 97.31 372 SER A CA 1
ATOM 2771 C C . SER A 1 372 ? -9.494 4.520 5.484 1.00 97.31 372 SER A C 1
ATOM 2773 O O . SER A 1 372 ? -9.766 3.344 5.256 1.00 97.31 372 SER A O 1
ATOM 2775 N N . GLY A 1 373 ? -10.452 5.448 5.613 1.00 92.75 373 GLY A N 1
ATOM 2776 C CA . GLY A 1 373 ? -11.888 5.110 5.636 1.00 92.75 373 GLY A CA 1
ATOM 2777 C C . GLY A 1 373 ? -12.342 4.453 6.946 1.00 92.75 373 GLY A C 1
ATOM 2778 O O . GLY A 1 373 ? -13.358 3.756 6.985 1.00 92.75 373 GLY A O 1
ATOM 2779 N N . LEU A 1 374 ? -11.570 4.667 8.014 1.00 89.38 374 LEU A N 1
ATOM 2780 C CA . LEU A 1 374 ? -11.728 4.048 9.323 1.00 89.38 374 LEU A CA 1
ATOM 2781 C C . LEU A 1 374 ? -11.736 5.090 10.448 1.00 89.38 374 LEU A C 1
ATOM 2783 O O . LEU A 1 374 ? -11.400 6.258 10.244 1.00 89.38 374 LEU A O 1
ATOM 2787 N N . ARG A 1 375 ? -12.088 4.642 11.651 1.00 83.88 375 ARG A N 1
ATOM 2788 C CA . ARG A 1 375 ? -11.867 5.339 12.916 1.00 83.88 375 ARG A CA 1
ATOM 2789 C C . ARG A 1 375 ? -11.248 4.377 13.920 1.00 83.88 375 ARG A C 1
ATOM 2791 O O . ARG A 1 375 ? -11.738 3.267 14.112 1.00 83.88 375 ARG A O 1
ATOM 2798 N N . LEU A 1 376 ? -10.166 4.818 14.542 1.00 79.44 376 LEU A N 1
ATOM 2799 C CA . LEU A 1 376 ? -9.447 4.166 15.630 1.00 79.44 376 LEU A CA 1
ATOM 2800 C C . LEU A 1 376 ? -9.929 4.687 16.976 1.00 79.44 376 LEU A C 1
ATOM 2802 O O . LEU A 1 376 ? -10.112 3.891 17.892 1.00 79.44 376 LEU A O 1
ATOM 2806 N N . GLN A 1 377 ? -10.157 5.999 17.067 1.00 69.25 377 GLN A N 1
ATOM 2807 C CA . GLN A 1 377 ? -10.734 6.668 18.224 1.00 69.25 377 GLN A CA 1
ATOM 2808 C C . GLN A 1 377 ? -12.146 7.171 17.911 1.00 69.25 377 GLN A C 1
ATOM 2810 O O . GLN A 1 377 ? -12.595 7.183 16.762 1.00 69.25 377 GLN A O 1
ATOM 2815 N N . SER A 1 378 ? -12.903 7.516 18.947 1.00 66.88 378 SER A N 1
ATOM 2816 C CA . SER A 1 378 ? -14.266 8.029 18.832 1.00 66.88 378 SER A CA 1
ATOM 2817 C C . SER A 1 378 ? -14.719 8.752 20.099 1.00 66.88 378 SER A C 1
ATOM 2819 O O . SER A 1 378 ? -14.050 8.751 21.136 1.00 66.88 378 SER A O 1
ATOM 2821 N N . THR A 1 379 ? -15.885 9.387 19.992 1.00 64.75 379 THR A N 1
ATOM 2822 C CA . THR A 1 379 ? -16.487 10.196 21.050 1.00 64.75 379 THR A CA 1
ATOM 2823 C C . THR A 1 379 ? -17.829 9.608 21.467 1.00 64.75 379 THR A C 1
ATOM 2825 O O . THR A 1 379 ? -18.760 9.546 20.667 1.00 64.75 379 THR A O 1
ATOM 2828 N N . LEU A 1 380 ? -17.954 9.234 22.739 1.00 68.00 380 LEU A N 1
ATOM 2829 C CA . LEU A 1 380 ? -19.222 8.870 23.366 1.00 68.00 380 LEU A CA 1
ATOM 2830 C C . LEU A 1 380 ? -19.834 10.124 24.000 1.00 68.00 380 LEU A C 1
ATOM 2832 O O . LEU A 1 380 ? -19.279 10.665 24.952 1.00 68.00 380 LEU A O 1
ATOM 2836 N N . SER A 1 381 ? -20.986 10.573 23.505 1.00 65.88 381 SER A N 1
ATOM 2837 C CA . SER A 1 381 ? -21.787 11.620 24.158 1.00 65.88 381 SER A CA 1
ATOM 2838 C C . SER A 1 381 ? -23.184 11.110 24.500 1.00 65.88 381 SER A C 1
ATOM 2840 O O . SER A 1 381 ? -23.715 10.241 23.811 1.00 65.88 381 SER A O 1
ATOM 2842 N N . GLY A 1 382 ? -23.784 11.655 25.555 1.00 71.81 382 GLY A N 1
ATOM 2843 C CA . GLY A 1 382 ? -25.119 11.273 26.023 1.00 71.81 382 GLY A CA 1
ATOM 2844 C C . GLY A 1 382 ? -25.660 12.240 27.074 1.00 71.81 382 GLY A C 1
ATOM 2845 O O . GLY A 1 382 ? -25.079 13.305 27.294 1.00 71.81 382 GLY A O 1
ATOM 2846 N N . GLN A 1 383 ? -26.771 11.884 27.731 1.00 70.69 383 GLN A N 1
ATOM 2847 C CA . GLN A 1 383 ? -27.402 12.746 28.733 1.00 70.69 383 GLN A CA 1
ATOM 2848 C C . GLN A 1 383 ? -27.892 11.970 29.961 1.00 70.69 383 GLN A C 1
ATOM 2850 O O . GLN A 1 383 ? -28.865 11.228 29.896 1.00 70.69 383 GLN A O 1
ATOM 2855 N N . ILE A 1 384 ? -27.271 12.226 31.112 1.00 67.88 384 ILE A N 1
ATOM 2856 C CA . ILE A 1 384 ? -27.745 11.784 32.425 1.00 67.88 384 ILE A CA 1
ATOM 2857 C C . ILE A 1 384 ? -29.054 12.524 32.763 1.00 67.88 384 ILE A C 1
ATOM 2859 O O . ILE A 1 384 ? -29.057 13.742 32.931 1.00 67.88 384 ILE A O 1
ATOM 2863 N N . ARG A 1 385 ? -30.179 11.815 32.876 1.00 66.69 385 ARG A N 1
ATOM 2864 C CA . ARG A 1 385 ? -31.533 12.369 33.110 1.00 66.69 385 ARG A CA 1
ATOM 2865 C C . ARG A 1 385 ? -32.350 11.492 34.055 1.00 66.69 385 ARG A C 1
ATOM 2867 O O . ARG A 1 385 ? -31.960 10.364 34.343 1.00 66.69 385 ARG A O 1
ATOM 2874 N N . TYR A 1 386 ? -33.477 11.985 34.569 1.00 58.78 386 TYR A N 1
ATOM 2875 C CA . TYR A 1 386 ? -34.345 11.159 35.417 1.00 58.78 386 TYR A CA 1
ATOM 2876 C C . TYR A 1 386 ? -35.261 10.252 34.584 1.00 58.78 386 TYR A C 1
ATOM 2878 O O . TYR A 1 386 ? -35.890 10.688 33.626 1.00 58.78 386 TYR A O 1
ATOM 2886 N N . ALA A 1 387 ? -35.381 8.990 34.998 1.00 55.38 387 ALA A N 1
ATOM 2887 C CA . ALA A 1 387 ? -36.108 7.923 34.304 1.00 55.38 387 ALA A CA 1
ATOM 2888 C C . ALA A 1 387 ? -37.646 8.058 34.328 1.00 55.38 387 ALA A C 1
ATOM 2890 O O . ALA A 1 387 ? -38.354 7.111 33.992 1.00 55.38 387 ALA A O 1
ATOM 2891 N N . ASN A 1 388 ? -38.175 9.192 34.796 1.00 48.50 388 ASN A N 1
ATOM 2892 C CA . ASN A 1 388 ? -39.606 9.438 34.977 1.00 48.50 388 ASN A CA 1
ATOM 2893 C C . ASN A 1 388 ? -40.254 10.214 33.815 1.00 48.50 388 ASN A C 1
ATOM 2895 O O . ASN A 1 388 ? -41.476 10.320 33.783 1.00 48.50 388 ASN A O 1
ATOM 2899 N N . SER A 1 389 ? -39.476 10.734 32.859 1.00 46.34 389 SER A N 1
ATOM 2900 C CA . SER A 1 389 ? -39.983 11.201 31.559 1.00 46.34 389 SER A CA 1
ATOM 2901 C C . SER A 1 389 ? -38.853 11.325 30.532 1.00 46.34 389 SER A C 1
ATOM 2903 O O . SER A 1 389 ? -37.733 11.700 30.871 1.00 46.34 389 SER A O 1
ATOM 2905 N N . SER A 1 390 ? -39.151 11.075 29.254 1.00 49.69 390 SER A N 1
ATOM 2906 C CA . SER A 1 390 ? -38.201 11.259 28.141 1.00 49.69 390 SER A CA 1
ATOM 2907 C C . SER A 1 390 ? -37.742 12.715 27.965 1.00 49.69 390 SER A C 1
ATOM 2909 O O . SER A 1 390 ? -36.682 12.954 27.389 1.00 49.69 390 SER A O 1
ATOM 2911 N N . THR A 1 391 ? -38.516 13.664 28.500 1.00 52.88 391 THR A N 1
ATOM 2912 C CA . THR A 1 391 ? -38.280 15.117 28.524 1.00 52.88 391 THR A CA 1
ATOM 2913 C C . THR A 1 391 ? -37.852 15.637 29.906 1.00 52.88 391 THR A C 1
ATOM 2915 O O . THR A 1 391 ? -37.966 16.833 30.174 1.00 52.88 391 THR A O 1
ATOM 2918 N N . GLY A 1 392 ? -37.433 14.755 30.821 1.00 56.47 392 GLY A N 1
ATOM 2919 C CA . GLY A 1 392 ? -37.067 15.132 32.187 1.00 56.47 392 GLY A CA 1
ATOM 2920 C C . GLY A 1 392 ? -35.812 16.016 32.252 1.00 56.47 392 GLY A C 1
ATOM 2921 O O . GLY A 1 392 ? -34.945 15.914 31.381 1.00 56.47 392 GLY A O 1
ATOM 2922 N N . PRO A 1 393 ? -35.669 16.869 33.286 1.00 62.12 393 PRO A N 1
ATOM 2923 C CA . PRO A 1 393 ? -34.455 17.653 33.475 1.00 62.12 393 PRO A CA 1
ATOM 2924 C C . PRO A 1 393 ? -33.245 16.731 33.679 1.00 62.12 393 PRO A C 1
ATOM 2926 O O . PRO A 1 393 ? -33.318 15.721 34.387 1.00 62.12 393 PRO A O 1
ATOM 2929 N N . GLY A 1 394 ? -32.131 17.101 33.048 1.00 66.06 394 GLY A N 1
ATOM 2930 C CA . GLY A 1 394 ? -30.861 16.402 33.199 1.00 66.06 394 GLY A CA 1
ATOM 2931 C C . GLY A 1 394 ? -30.210 16.611 34.568 1.00 66.06 394 GLY A C 1
ATOM 2932 O O . GLY A 1 394 ? -30.664 17.413 35.386 1.00 66.06 394 GLY A O 1
ATOM 2933 N N . ILE A 1 395 ? -29.153 15.845 34.829 1.00 68.25 395 ILE A N 1
ATOM 2934 C CA . ILE A 1 395 ? -28.593 15.658 36.167 1.00 68.25 395 ILE A CA 1
ATOM 2935 C C . ILE A 1 395 ? -27.079 15.749 36.120 1.00 68.25 395 ILE A C 1
ATOM 2937 O O . ILE A 1 395 ? -26.431 14.957 35.443 1.00 68.25 395 ILE A O 1
ATOM 2941 N N . GLN A 1 396 ? -26.510 16.633 36.933 1.00 75.19 396 GLN A N 1
ATOM 2942 C CA . GLN A 1 396 ? -25.071 16.645 37.143 1.00 75.19 396 GLN A CA 1
ATOM 2943 C C . GLN A 1 396 ? -24.613 15.361 37.859 1.00 75.19 396 GLN A C 1
ATOM 2945 O O . GLN A 1 396 ? -25.135 14.978 38.911 1.00 75.19 396 GLN A O 1
ATOM 2950 N N . GLY A 1 397 ? -23.623 14.702 37.276 1.00 72.25 397 GLY A N 1
ATOM 2951 C CA . GLY A 1 397 ? -23.217 13.339 37.594 1.00 72.25 397 GLY A CA 1
ATOM 2952 C C . GLY A 1 397 ? -21.898 12.959 36.931 1.00 72.25 397 GLY A C 1
ATOM 2953 O O . GLY A 1 397 ? -21.390 13.703 36.091 1.00 72.25 397 GLY A O 1
ATOM 2954 N N . THR A 1 398 ? -21.358 11.795 37.281 1.00 73.69 398 THR A N 1
ATOM 2955 C CA . THR A 1 398 ? -20.174 11.222 36.620 1.00 73.69 398 THR A CA 1
ATOM 2956 C C . THR A 1 398 ? -20.575 10.087 35.685 1.00 73.69 398 THR A C 1
ATOM 2958 O O . THR A 1 398 ? -21.585 9.422 35.915 1.00 73.69 398 THR A O 1
ATOM 2961 N N . VAL A 1 399 ? -19.780 9.857 34.643 1.00 70.62 399 VAL A N 1
ATOM 2962 C CA . VAL A 1 399 ? -19.878 8.712 33.733 1.00 70.62 399 VAL A CA 1
ATOM 2963 C C . VAL A 1 399 ? -18.530 8.009 33.709 1.00 70.62 399 VAL A C 1
ATOM 2965 O O . VAL A 1 399 ? -17.510 8.665 33.521 1.00 70.62 399 VAL A O 1
ATOM 2968 N N . GLY A 1 400 ? -18.526 6.689 33.885 1.00 70.31 400 GLY A N 1
ATOM 2969 C CA . GLY A 1 400 ? -17.351 5.832 33.736 1.00 70.31 400 GLY A CA 1
ATOM 2970 C C . GLY A 1 400 ? -17.544 4.863 32.575 1.00 70.31 400 GLY A C 1
ATOM 2971 O O . GLY A 1 400 ? -18.574 4.189 32.489 1.00 70.31 400 GLY A O 1
ATOM 2972 N N . VAL A 1 401 ? -16.557 4.790 31.685 1.00 68.25 401 VAL A N 1
ATOM 2973 C CA . VAL A 1 401 ? -16.533 3.883 30.534 1.00 68.25 401 VAL A CA 1
ATOM 2974 C C . VAL A 1 401 ? -15.547 2.761 30.830 1.00 68.25 401 VAL A C 1
ATOM 2976 O O . VAL A 1 401 ? -14.366 3.013 31.064 1.00 68.25 401 VAL A O 1
ATOM 2979 N N . TYR A 1 402 ? -16.036 1.525 30.831 1.00 68.56 402 TYR A N 1
ATOM 2980 C CA . TYR A 1 402 ? -15.267 0.335 31.182 1.00 68.56 402 TYR A CA 1
ATOM 2981 C C . TYR A 1 402 ? -15.124 -0.568 29.954 1.00 68.56 402 TYR A C 1
ATOM 2983 O O . TYR A 1 402 ? -16.128 -0.849 29.298 1.00 68.56 402 TYR A O 1
ATOM 2991 N N . ARG A 1 403 ? -13.917 -1.036 29.622 1.00 68.62 403 ARG A N 1
ATOM 2992 C CA . ARG A 1 403 ? -13.714 -2.003 28.526 1.00 68.62 403 ARG A CA 1
ATOM 2993 C C . ARG A 1 403 ? -14.376 -3.333 28.903 1.00 68.62 403 ARG A C 1
ATOM 2995 O O . ARG A 1 403 ? -14.276 -3.778 30.043 1.00 68.62 403 ARG A O 1
ATOM 3002 N N . GLU A 1 404 ? -15.097 -3.959 27.971 1.00 65.06 404 GLU A N 1
ATOM 3003 C CA . GLU A 1 404 ? -15.904 -5.145 28.303 1.00 65.06 404 GLU A CA 1
ATOM 3004 C C . GLU A 1 404 ? -15.063 -6.382 28.665 1.00 65.06 404 GLU A C 1
ATOM 3006 O O . GLU A 1 404 ? -15.442 -7.112 29.578 1.00 65.06 404 GLU A O 1
ATOM 3011 N N . GLY A 1 405 ? -13.930 -6.604 27.987 1.00 58.41 405 GLY A N 1
ATOM 3012 C CA . GLY A 1 405 ? -13.138 -7.834 28.130 1.00 58.41 405 GLY A CA 1
ATOM 3013 C C . GLY A 1 405 ? -12.344 -7.972 29.436 1.00 58.41 405 GLY A C 1
ATOM 3014 O O . GLY A 1 405 ? -12.143 -9.091 29.895 1.00 58.41 405 GLY A O 1
ATOM 3015 N N . ASP A 1 406 ? -11.907 -6.862 30.039 1.00 74.56 406 ASP A N 1
ATOM 3016 C CA . ASP A 1 406 ? -11.098 -6.839 31.273 1.00 74.56 406 ASP A CA 1
ATOM 3017 C C . ASP A 1 406 ? -11.770 -6.080 32.437 1.00 74.56 406 ASP A C 1
ATOM 3019 O O . ASP A 1 406 ? -11.325 -6.168 33.581 1.00 74.56 406 ASP A O 1
ATOM 3023 N N . GLY A 1 407 ? -12.849 -5.337 32.168 1.00 67.50 407 GLY A N 1
ATOM 3024 C CA . GLY A 1 407 ? -13.538 -4.512 33.154 1.00 67.50 407 GLY A CA 1
ATOM 3025 C C . GLY A 1 407 ? -12.778 -3.253 33.588 1.00 67.50 407 GLY A C 1
ATOM 3026 O O . GLY A 1 407 ? -13.243 -2.588 34.516 1.00 67.50 407 GLY A O 1
ATOM 3027 N N . GLN A 1 408 ? -11.651 -2.890 32.959 1.00 76.38 408 GLN A N 1
ATOM 3028 C CA . GLN A 1 408 ? -10.914 -1.675 33.317 1.00 76.38 408 GLN A CA 1
ATOM 3029 C C . GLN A 1 408 ? -11.694 -0.410 32.955 1.00 76.38 408 GLN A C 1
ATOM 3031 O O . GLN A 1 408 ? -12.242 -0.295 31.859 1.00 76.38 408 GLN A O 1
ATOM 3036 N N . LEU A 1 409 ? -11.682 0.574 33.860 1.00 73.62 409 LEU A N 1
ATOM 3037 C CA . LEU A 1 409 ? -12.105 1.946 33.576 1.00 73.62 409 LEU A CA 1
ATOM 3038 C C . LEU A 1 409 ? -11.109 2.573 32.588 1.00 73.62 409 LEU A C 1
ATOM 3040 O O . LEU A 1 409 ? -9.986 2.886 32.973 1.00 73.62 409 LEU A O 1
ATOM 3044 N N . VAL A 1 410 ? -11.517 2.759 31.332 1.00 77.12 410 VAL A N 1
ATOM 3045 C CA . VAL A 1 410 ? -10.664 3.351 30.284 1.00 77.12 410 VAL A CA 1
ATOM 3046 C C . VAL A 1 410 ? -10.780 4.871 30.213 1.00 77.12 410 VAL A C 1
ATOM 3048 O O . VAL A 1 410 ? -9.831 5.540 29.821 1.00 77.12 410 VAL A O 1
ATOM 3051 N N . ALA A 1 411 ? -11.935 5.426 30.588 1.00 77.38 411 ALA A N 1
ATOM 3052 C CA . ALA A 1 411 ? -12.184 6.862 30.575 1.00 77.38 411 ALA A CA 1
ATOM 3053 C C . ALA A 1 411 ? -13.351 7.233 31.499 1.00 77.38 411 ALA A C 1
ATOM 3055 O O . ALA A 1 411 ? -14.210 6.403 31.806 1.00 77.38 411 ALA A O 1
ATOM 3056 N N . ALA A 1 412 ? -13.414 8.501 31.900 1.00 80.56 412 ALA A N 1
ATOM 3057 C CA . ALA A 1 412 ? -14.531 9.055 32.653 1.00 80.56 412 ALA A CA 1
ATOM 3058 C C . ALA A 1 412 ? -14.822 10.503 32.235 1.00 80.56 412 ALA A C 1
ATOM 3060 O O . ALA A 1 412 ? -13.938 11.206 31.751 1.00 80.56 412 ALA A O 1
ATOM 3061 N N . ALA A 1 413 ? -16.057 10.953 32.456 1.00 77.56 413 ALA A N 1
ATOM 3062 C CA . ALA A 1 413 ? -16.473 12.341 32.274 1.00 77.56 413 ALA A CA 1
ATOM 3063 C C . ALA A 1 413 ? -17.385 12.804 33.415 1.00 77.56 413 ALA A C 1
ATOM 3065 O O . ALA A 1 413 ? -18.034 12.001 34.089 1.00 77.56 413 ALA A O 1
ATOM 3066 N N . VAL A 1 414 ? -17.472 14.120 33.597 1.00 82.25 414 VAL A N 1
ATOM 3067 C CA . VAL A 1 414 ? -18.484 14.772 34.435 1.00 82.25 414 VAL A CA 1
ATOM 3068 C C . VAL A 1 414 ? -19.492 15.440 33.506 1.00 82.25 414 VAL A C 1
ATOM 3070 O O . VAL A 1 414 ? -19.109 16.087 32.534 1.00 82.25 414 VAL A O 1
ATOM 3073 N N . SER A 1 415 ? -20.780 15.266 33.781 1.00 77.94 415 SER A N 1
ATOM 3074 C CA . SER A 1 415 ? -21.850 15.922 33.025 1.00 77.94 415 SER A CA 1
ATOM 3075 C C . SER A 1 415 ? -22.083 17.365 33.479 1.00 77.94 415 SER A C 1
ATOM 3077 O O . SER A 1 415 ? -21.753 17.745 34.606 1.00 77.94 415 SER A O 1
ATOM 3079 N N . ASN A 1 416 ? -22.681 18.178 32.607 1.00 83.56 416 ASN A N 1
ATOM 3080 C CA . ASN A 1 416 ? -23.106 19.537 32.941 1.00 83.56 416 ASN A CA 1
ATOM 3081 C C . ASN A 1 416 ? -24.405 19.557 33.782 1.00 83.56 416 ASN A C 1
ATOM 3083 O O . ASN A 1 416 ? -24.969 18.520 34.133 1.00 83.56 416 ASN A O 1
ATOM 3087 N N . ALA A 1 417 ? -24.904 20.750 34.121 1.00 76.81 417 ALA A N 1
ATOM 3088 C CA . ALA A 1 417 ? -26.143 20.906 34.893 1.00 76.81 417 ALA A CA 1
ATOM 3089 C C . ALA A 1 417 ? -27.387 20.344 34.169 1.00 76.81 417 ALA A C 1
ATOM 3091 O O . ALA A 1 417 ? -28.354 19.949 34.815 1.00 76.81 417 ALA A O 1
ATOM 3092 N N . GLN A 1 418 ? -27.340 20.276 32.837 1.00 76.12 418 GLN A N 1
ATOM 3093 C CA . GLN A 1 418 ? -28.325 19.668 31.944 1.00 76.12 418 GLN A CA 1
ATOM 3094 C C . GLN A 1 418 ? -28.053 18.170 31.708 1.00 76.12 418 GLN A C 1
ATOM 3096 O O . GLN A 1 418 ? -28.680 17.563 30.840 1.00 76.12 418 GLN A O 1
ATOM 3101 N N . GLY A 1 419 ? -27.128 17.562 32.458 1.00 69.69 419 GLY A N 1
ATOM 3102 C CA . GLY A 1 419 ? -26.777 16.145 32.397 1.00 69.69 419 GLY A CA 1
ATOM 3103 C C . GLY A 1 419 ? -26.029 15.691 31.147 1.00 69.69 419 GLY A C 1
ATOM 3104 O O . GLY A 1 419 ? -25.692 14.516 31.039 1.00 69.69 419 GLY A O 1
ATOM 3105 N N . GLN A 1 420 ? -25.736 16.584 30.206 1.00 76.88 420 GLN A N 1
ATOM 3106 C CA . GLN A 1 420 ? -25.000 16.240 28.993 1.00 76.88 420 GLN A CA 1
ATOM 3107 C C . GLN A 1 420 ? -23.548 15.915 29.347 1.00 76.88 420 GLN A C 1
ATOM 3109 O O . GLN A 1 420 ? -22.920 16.647 30.116 1.00 76.88 420 GLN A O 1
ATOM 3114 N N . PHE A 1 421 ? -23.017 14.833 28.784 1.00 73.06 421 PHE A N 1
ATOM 3115 C CA . PHE A 1 421 ? -21.626 14.417 28.947 1.00 73.06 421 PHE A CA 1
ATOM 3116 C C . PHE A 1 421 ? -21.001 14.052 27.601 1.00 73.06 421 PHE A C 1
ATOM 3118 O O . PHE A 1 421 ? -21.698 13.647 26.668 1.00 73.06 421 PHE A O 1
ATOM 3125 N N . THR A 1 422 ? -19.674 14.137 27.549 1.00 71.06 422 THR A N 1
ATOM 3126 C CA . THR A 1 422 ? -18.852 13.773 26.394 1.00 71.06 422 THR A CA 1
ATOM 3127 C C . THR A 1 422 ? -17.562 13.120 26.887 1.00 71.06 422 THR A C 1
ATOM 3129 O O . THR A 1 422 ? -16.879 13.671 27.746 1.00 71.06 422 THR A O 1
ATOM 3132 N N . VAL A 1 423 ? -17.234 11.953 26.337 1.00 67.81 423 VAL A N 1
ATOM 3133 C CA . VAL A 1 423 ? -15.981 11.216 26.538 1.00 67.81 423 VAL A CA 1
ATOM 3134 C C . VAL A 1 423 ? -15.315 11.083 25.170 1.00 67.81 423 VAL A C 1
ATOM 3136 O O . VAL A 1 423 ? -15.873 10.439 24.282 1.00 67.81 423 VAL A O 1
ATOM 3139 N N . THR A 1 424 ? -14.160 11.712 24.978 1.00 72.56 424 THR A N 1
ATOM 3140 C CA . THR A 1 424 ? -13.371 11.665 23.734 1.00 72.56 424 THR A CA 1
ATOM 3141 C C . THR A 1 424 ? -12.250 10.625 23.820 1.00 72.56 424 THR A C 1
ATOM 3143 O O . THR A 1 424 ? -11.915 10.156 24.907 1.00 72.56 424 THR A O 1
ATOM 3146 N N . GLY A 1 425 ? -11.656 10.268 22.677 1.00 65.12 425 GLY A N 1
ATOM 3147 C CA . GLY A 1 425 ? -10.454 9.425 22.625 1.00 65.12 425 GLY A CA 1
ATOM 3148 C C . GLY A 1 425 ? -10.673 7.951 22.984 1.00 65.12 425 GLY A C 1
ATOM 3149 O O . GLY A 1 425 ? -9.701 7.236 23.212 1.00 65.12 425 GLY A O 1
ATOM 3150 N N . LEU A 1 426 ? -11.925 7.479 23.034 1.00 66.88 426 LEU A N 1
ATOM 3151 C CA . LEU A 1 426 ? -12.220 6.058 23.228 1.00 66.88 426 LEU A CA 1
ATOM 3152 C C . LEU A 1 426 ? -11.762 5.274 22.000 1.00 66.88 426 LEU A C 1
ATOM 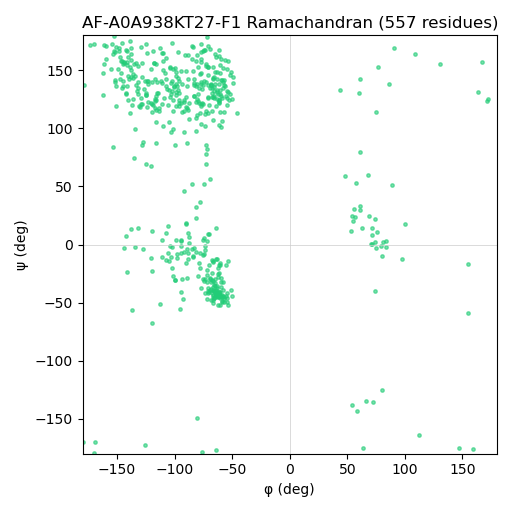3154 O O . LEU A 1 426 ? -12.171 5.604 20.889 1.00 66.88 426 LEU A O 1
ATOM 3158 N N . GLU A 1 427 ? -10.953 4.236 22.198 1.00 68.94 427 GLU A N 1
ATOM 3159 C CA . GLU A 1 427 ? -10.570 3.312 21.126 1.00 68.94 427 GLU A CA 1
ATOM 3160 C C . GLU A 1 427 ? -11.801 2.590 20.536 1.00 68.94 427 GLU A C 1
ATOM 3162 O O . GLU A 1 427 ? -12.871 2.521 21.143 1.00 68.94 427 GLU A O 1
ATOM 3167 N N . SER A 1 428 ? -11.665 2.018 19.341 1.00 67.44 428 SER A N 1
ATOM 3168 C CA . SER A 1 428 ? -12.711 1.181 18.744 1.00 67.44 428 SER A CA 1
ATOM 3169 C C . SER A 1 428 ? -12.801 -0.181 19.430 1.00 67.44 428 SER A C 1
ATOM 3171 O O . SER A 1 428 ? -11.920 -1.028 19.292 1.00 67.44 428 SER A O 1
ATOM 3173 N N . GLY A 1 429 ? -13.910 -0.420 20.128 1.00 63.66 429 GLY A N 1
ATOM 3174 C CA . GLY A 1 429 ? -14.173 -1.666 20.841 1.00 63.66 429 GLY A CA 1
ATOM 3175 C C . GLY A 1 429 ? -15.530 -1.664 21.544 1.00 63.66 429 GLY A C 1
ATOM 3176 O O . GLY A 1 429 ? -16.352 -0.769 21.332 1.00 63.66 429 GLY A O 1
ATOM 3177 N N . THR A 1 430 ? -15.759 -2.670 22.390 1.00 67.81 430 THR A N 1
ATOM 3178 C CA . THR A 1 430 ? -17.000 -2.817 23.167 1.00 67.81 430 THR A CA 1
ATOM 3179 C C . THR A 1 430 ? -16.794 -2.374 24.615 1.00 67.81 430 THR A C 1
ATOM 3181 O O . THR A 1 430 ? -15.828 -2.771 25.276 1.00 67.81 430 THR A O 1
ATOM 3184 N N . TYR A 1 431 ? -17.719 -1.552 25.117 1.00 66.62 431 TYR A N 1
ATOM 3185 C CA . TYR A 1 431 ? -17.610 -0.890 26.416 1.00 66.62 431 TYR A CA 1
ATOM 3186 C C . TYR A 1 431 ? -18.917 -0.948 27.209 1.00 66.62 431 TYR A C 1
ATOM 3188 O O . TYR A 1 431 ? -20.005 -0.770 26.664 1.00 66.62 431 TYR A O 1
ATOM 3196 N N . LYS A 1 432 ? -18.793 -1.105 28.528 1.00 65.38 432 LYS A N 1
ATOM 3197 C CA . LYS A 1 432 ? -19.878 -0.958 29.501 1.00 65.38 432 LYS A CA 1
ATOM 3198 C C . LYS A 1 432 ? -19.832 0.454 30.069 1.00 65.38 432 LYS A C 1
ATOM 3200 O O . LYS A 1 432 ? -18.825 0.861 30.646 1.00 65.38 432 LYS A O 1
ATOM 3205 N N . VAL A 1 433 ? -20.922 1.199 29.929 1.00 62.53 433 VAL A N 1
ATOM 3206 C CA . VAL A 1 433 ? -21.042 2.563 30.462 1.00 62.53 433 VAL A CA 1
ATOM 3207 C C . VAL A 1 433 ? -21.802 2.518 31.786 1.00 62.53 433 VAL A C 1
ATOM 3209 O O . VAL A 1 433 ? -22.887 1.943 31.866 1.00 62.53 433 VAL A O 1
ATOM 3212 N N . ARG A 1 434 ? -21.240 3.131 32.831 1.00 66.56 434 ARG A N 1
ATOM 3213 C CA . ARG A 1 434 ? -21.905 3.364 34.123 1.00 66.56 434 ARG A CA 1
ATOM 3214 C C . ARG A 1 434 ? -22.000 4.862 34.377 1.00 66.56 434 ARG A C 1
ATOM 3216 O O . ARG A 1 434 ? -21.174 5.621 33.879 1.00 66.56 434 ARG A O 1
ATOM 3223 N N . ALA A 1 435 ? -22.947 5.282 35.206 1.00 64.25 435 ALA A N 1
ATOM 3224 C CA . ALA A 1 435 ? -23.027 6.660 35.673 1.00 64.25 435 ALA A CA 1
ATOM 3225 C C . ALA A 1 435 ? -23.433 6.735 37.151 1.00 64.25 435 ALA A C 1
ATOM 3227 O O . ALA A 1 435 ? -23.981 5.779 37.698 1.00 64.25 435 ALA A O 1
ATOM 3228 N N . SER A 1 436 ? -23.173 7.876 37.787 1.00 63.31 436 SER A N 1
ATOM 3229 C CA . SER A 1 436 ? -23.610 8.204 39.149 1.00 63.31 436 SER A CA 1
ATOM 3230 C C . SER A 1 436 ? -24.090 9.655 39.233 1.00 63.31 436 SER A C 1
ATOM 3232 O O . SER A 1 436 ? -23.652 10.513 38.469 1.00 63.31 436 SER A O 1
ATOM 3234 N N . SER A 1 437 ? -24.989 9.945 40.173 1.00 65.44 437 SER A N 1
ATOM 3235 C CA . SER A 1 437 ? -25.377 11.320 40.511 1.00 65.44 437 SER A CA 1
ATOM 3236 C C . SER A 1 437 ? -24.273 12.017 41.310 1.00 65.44 437 SER A C 1
ATOM 3238 O O . SER A 1 437 ? -23.715 11.409 42.220 1.00 65.44 437 SER A O 1
ATOM 3240 N N . LEU A 1 438 ? -24.024 13.306 41.049 1.00 62.22 438 LEU A N 1
ATOM 3241 C CA . LEU A 1 438 ? -23.281 14.183 41.969 1.00 62.22 438 LEU A CA 1
ATOM 3242 C C . LEU A 1 438 ? -24.211 14.893 42.964 1.00 62.22 438 LEU A C 1
ATOM 3244 O O . LEU A 1 438 ? -23.759 15.372 44.002 1.00 62.22 438 LEU A O 1
ATOM 3248 N N . ARG A 1 439 ? -25.528 14.912 42.711 1.00 54.03 439 ARG A N 1
ATOM 3249 C CA . ARG A 1 439 ? -26.507 15.222 43.762 1.00 54.03 439 ARG A CA 1
ATOM 3250 C C . ARG A 1 439 ? -26.577 14.051 44.739 1.00 54.03 439 ARG A C 1
ATOM 3252 O O . ARG A 1 439 ? -26.858 12.928 44.313 1.00 54.03 439 ARG A O 1
ATOM 3259 N N . ALA A 1 440 ? -26.414 14.333 46.031 1.00 47.81 440 ALA A N 1
ATOM 3260 C CA . ALA A 1 440 ? -26.806 13.420 47.103 1.00 47.81 440 ALA A CA 1
ATOM 3261 C C . ALA A 1 440 ? -28.279 12.991 46.945 1.00 47.81 440 ALA A C 1
ATOM 3263 O O . ALA A 1 440 ? -29.076 13.706 46.330 1.00 47.81 440 ALA A O 1
ATOM 3264 N N . THR A 1 441 ? -28.668 11.852 47.528 1.00 49.94 441 THR A N 1
ATOM 3265 C CA . THR A 1 441 ? -30.036 11.298 47.460 1.00 49.94 441 THR A CA 1
ATOM 3266 C C . THR A 1 441 ? -31.034 12.057 48.348 1.00 49.94 441 THR A C 1
ATOM 3268 O O . THR A 1 441 ? -31.757 11.463 49.147 1.00 49.94 441 THR A O 1
ATOM 3271 N N . ALA A 1 442 ? -31.080 13.383 48.196 1.00 44.12 442 ALA A N 1
ATOM 3272 C CA . ALA A 1 442 ? -32.036 14.280 48.828 1.00 44.12 442 ALA A CA 1
ATOM 3273 C C . ALA A 1 442 ? -33.459 13.885 48.414 1.00 44.12 442 ALA A C 1
ATOM 3275 O O . ALA A 1 442 ? -33.910 14.155 47.301 1.00 44.12 442 ALA A O 1
ATOM 3276 N N . GLY A 1 443 ? -34.145 13.183 49.311 1.00 50.53 443 GLY A N 1
ATOM 3277 C CA . GLY A 1 443 ? -35.476 12.661 49.061 1.00 50.53 443 GLY A CA 1
ATOM 3278 C C . GLY A 1 443 ? -35.793 11.449 49.921 1.00 50.53 443 GLY A C 1
ATOM 3279 O O . GLY A 1 443 ? -36.770 11.513 50.658 1.00 50.53 443 GLY A O 1
ATOM 3280 N N . VAL A 1 444 ? -35.005 10.372 49.812 1.00 54.69 444 VAL A N 1
ATOM 3281 C CA . VAL A 1 444 ? -35.360 9.051 50.369 1.00 54.69 444 VAL A CA 1
ATOM 3282 C C . VAL A 1 444 ? -35.623 9.160 51.870 1.00 54.69 444 VAL A C 1
ATOM 3284 O O . VAL A 1 444 ? -34.716 9.491 52.633 1.00 54.69 444 VAL A O 1
ATOM 3287 N N . ASN A 1 445 ? -36.870 8.936 52.289 1.00 62.03 445 ASN A N 1
ATOM 3288 C CA . ASN A 1 445 ? -37.279 9.126 53.681 1.00 62.03 445 ASN A CA 1
ATOM 3289 C C . ASN A 1 445 ? -38.342 8.120 54.142 1.00 62.03 445 ASN A C 1
ATOM 3291 O O . ASN A 1 445 ? -38.884 7.360 53.343 1.00 62.03 445 ASN A O 1
ATOM 3295 N N . GLY A 1 446 ? -38.681 8.128 55.436 1.00 68.50 446 GLY A N 1
ATOM 3296 C CA . GLY A 1 446 ? -39.664 7.200 56.017 1.00 68.50 446 GLY A CA 1
ATOM 3297 C C . GLY A 1 446 ? -41.055 7.200 55.357 1.00 68.50 446 GLY A C 1
ATOM 3298 O O . GLY A 1 446 ? -41.788 6.224 55.494 1.00 68.50 446 GLY A O 1
ATOM 3299 N N . THR A 1 447 ? -41.412 8.236 54.585 1.00 75.69 447 THR A N 1
ATOM 3300 C CA . THR A 1 447 ? -42.654 8.241 53.788 1.00 75.69 447 THR A CA 1
ATOM 3301 C C . THR A 1 447 ? -42.561 7.288 52.594 1.00 75.69 447 THR A C 1
ATOM 3303 O O . THR A 1 447 ? -43.564 6.679 52.242 1.00 75.69 447 THR A O 1
ATOM 3306 N N . ASP A 1 448 ? -41.377 7.092 52.001 1.00 71.38 448 ASP A N 1
ATOM 3307 C CA . ASP A 1 448 ? -41.177 6.085 50.948 1.00 71.38 448 ASP A CA 1
ATOM 3308 C C . ASP A 1 448 ? -41.346 4.679 51.510 1.00 71.38 448 ASP A C 1
ATOM 3310 O O . ASP A 1 448 ? -42.145 3.908 50.991 1.00 71.38 448 ASP A O 1
ATOM 3314 N N . ALA A 1 449 ? -40.672 4.374 52.624 1.00 76.81 449 ALA A N 1
ATOM 3315 C CA . ALA A 1 449 ? -40.823 3.096 53.317 1.00 76.81 449 ALA A CA 1
ATOM 3316 C C . ALA A 1 449 ? -42.298 2.807 53.651 1.00 76.81 449 ALA A C 1
ATOM 3318 O O . ALA A 1 449 ? -42.783 1.697 53.431 1.00 76.81 449 ALA A O 1
ATOM 3319 N N . LEU A 1 450 ? -43.042 3.820 54.111 1.00 82.88 450 LEU A N 1
ATOM 3320 C CA . LEU A 1 450 ? -44.474 3.702 54.378 1.00 82.88 450 LEU A CA 1
ATOM 3321 C C . LEU A 1 450 ? -45.306 3.492 53.101 1.00 82.88 450 LEU A C 1
ATOM 3323 O O . LEU A 1 450 ? -46.197 2.648 53.108 1.00 82.88 450 LEU A O 1
ATOM 3327 N N . LEU A 1 451 ? -45.037 4.215 52.009 1.00 80.00 451 LEU A N 1
ATOM 3328 C CA . LEU A 1 451 ? -45.747 4.050 50.731 1.00 80.00 451 LEU A CA 1
ATOM 3329 C C . LEU A 1 451 ? -45.500 2.664 50.117 1.00 80.00 451 LEU A C 1
ATOM 3331 O O . LEU A 1 451 ? -46.448 2.011 49.686 1.00 80.00 451 LEU A O 1
ATOM 3335 N N . VAL A 1 452 ? -44.252 2.193 50.137 1.00 81.62 452 VAL A N 1
ATOM 3336 C CA . VAL A 1 452 ? -43.844 0.866 49.653 1.00 81.62 452 VAL A CA 1
ATOM 3337 C C . VAL A 1 452 ? -44.465 -0.240 50.513 1.00 81.62 452 VAL A C 1
ATOM 3339 O O . VAL A 1 452 ? -45.095 -1.148 49.972 1.00 81.62 452 VAL A O 1
ATOM 3342 N N . SER A 1 453 ? -44.414 -0.110 51.845 1.00 87.81 453 SER A N 1
ATOM 3343 C CA . SER A 1 453 ? -45.073 -1.030 52.788 1.00 87.81 453 SER A CA 1
ATOM 3344 C C . SER A 1 453 ? -46.586 -1.101 52.559 1.00 87.81 453 SER A C 1
ATOM 3346 O O . SER A 1 453 ? -47.156 -2.184 52.411 1.00 87.81 453 SER A O 1
ATOM 3348 N N . ARG A 1 454 ? -47.249 0.058 52.451 1.00 87.62 454 ARG A N 1
ATOM 3349 C CA . ARG A 1 454 ? -48.695 0.137 52.210 1.00 87.62 454 ARG A CA 1
ATOM 3350 C C . ARG A 1 454 ? -49.104 -0.431 50.857 1.00 87.62 454 ARG A C 1
ATOM 3352 O O . ARG A 1 454 ? -50.197 -0.993 50.773 1.00 87.62 454 ARG A O 1
ATOM 3359 N N . HIS A 1 455 ? -48.255 -0.297 49.840 1.00 86.00 455 HIS A N 1
ATOM 3360 C CA . HIS A 1 455 ? -48.490 -0.858 48.516 1.00 86.00 455 HIS A CA 1
ATOM 3361 C C . HIS A 1 455 ? -48.345 -2.385 48.497 1.00 86.00 455 HIS A C 1
ATOM 3363 O O . HIS A 1 455 ? -49.261 -3.065 48.037 1.00 86.00 455 HIS A O 1
ATOM 3369 N N . PHE A 1 456 ? -47.275 -2.929 49.091 1.00 87.19 456 PHE A N 1
ATOM 3370 C CA . PHE A 1 456 ? -47.122 -4.373 49.313 1.00 87.19 456 PHE A CA 1
ATOM 3371 C C . PHE A 1 456 ? -48.326 -4.959 50.073 1.00 87.19 456 PHE A C 1
ATOM 3373 O O . PHE A 1 456 ? -48.924 -5.944 49.643 1.00 87.19 456 PHE A O 1
ATOM 3380 N N . ALA A 1 457 ? -48.757 -4.289 51.147 1.00 89.38 457 ALA A N 1
ATOM 3381 C CA . ALA A 1 457 ? -49.933 -4.659 51.934 1.00 89.38 457 ALA A CA 1
ATOM 3382 C C . ALA A 1 457 ? -51.287 -4.402 51.226 1.00 89.38 457 ALA A C 1
ATOM 3384 O O . ALA A 1 457 ? -52.337 -4.609 51.831 1.00 89.38 457 ALA A O 1
ATOM 3385 N N . ARG A 1 458 ? -51.290 -3.932 49.967 1.00 86.19 458 ARG A N 1
ATOM 3386 C CA . ARG A 1 458 ? -52.482 -3.606 49.154 1.00 86.19 458 ARG A CA 1
ATOM 3387 C C . ARG A 1 458 ? -53.442 -2.585 49.795 1.00 86.19 458 ARG A C 1
ATOM 3389 O O . ARG A 1 458 ? -54.612 -2.514 49.436 1.00 86.19 458 ARG A O 1
ATOM 3396 N N . THR A 1 459 ? -52.940 -1.753 50.712 1.00 87.25 459 THR A N 1
ATOM 3397 C CA . THR A 1 459 ? -53.700 -0.696 51.423 1.00 87.25 459 THR A CA 1
ATOM 3398 C C . THR A 1 459 ? -53.600 0.690 50.768 1.00 87.25 459 THR A C 1
ATOM 3400 O O . THR A 1 459 ? -54.154 1.670 51.279 1.00 87.25 459 THR A O 1
ATOM 3403 N N . ALA A 1 460 ? -52.833 0.796 49.681 1.00 86.00 460 ALA A N 1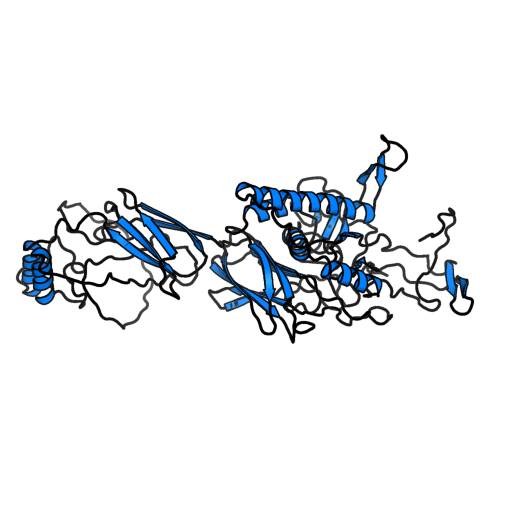
ATOM 3404 C CA . ALA A 1 460 ? -52.715 1.967 48.818 1.00 86.00 460 ALA A CA 1
ATOM 3405 C C . ALA A 1 460 ? -52.124 1.568 47.452 1.00 86.00 460 ALA A C 1
ATOM 3407 O O . ALA A 1 460 ? -51.359 0.606 47.348 1.00 86.00 460 ALA A O 1
ATOM 3408 N N . ASN A 1 461 ? -52.410 2.354 46.415 1.00 81.19 461 ASN A N 1
ATOM 3409 C CA . ASN A 1 461 ? -51.614 2.329 45.188 1.00 81.19 461 ASN A CA 1
ATOM 3410 C C . ASN A 1 461 ? -50.311 3.112 45.412 1.00 81.19 461 ASN A C 1
ATOM 3412 O O . ASN A 1 461 ? -50.308 4.107 46.138 1.00 81.19 461 ASN A O 1
ATOM 3416 N N . LEU A 1 462 ? -49.213 2.689 44.780 1.00 73.88 462 LEU A N 1
ATOM 3417 C CA . LEU A 1 462 ? -47.956 3.431 44.840 1.00 73.88 462 LEU A CA 1
ATOM 3418 C C . LEU A 1 462 ? -48.082 4.738 44.038 1.00 73.88 462 LEU A C 1
ATOM 3420 O O . LEU A 1 462 ? -48.339 4.714 42.836 1.00 73.88 462 LEU A O 1
ATOM 3424 N N . SER A 1 463 ? -47.898 5.879 44.703 1.00 66.00 463 SER A N 1
ATOM 3425 C CA . SER A 1 463 ? -48.025 7.218 44.114 1.00 66.00 463 SER A CA 1
ATOM 3426 C C . SER A 1 463 ? -46.772 8.056 44.371 1.00 66.00 463 SER A C 1
ATOM 3428 O O . SER A 1 463 ? -46.298 8.110 45.504 1.00 66.00 463 SER A O 1
ATOM 3430 N N . GLY A 1 464 ? -46.250 8.739 43.348 1.00 56.34 464 GLY A N 1
ATOM 3431 C CA . GLY A 1 464 ? -45.065 9.612 43.460 1.00 56.34 464 GLY A CA 1
ATOM 3432 C C . GLY A 1 464 ? -43.707 8.890 43.452 1.00 56.34 464 GLY A C 1
ATOM 3433 O O . GLY A 1 464 ? -42.672 9.538 43.286 1.00 56.34 464 GLY A O 1
ATOM 3434 N N . LEU A 1 465 ? -43.712 7.559 43.553 1.00 59.06 465 LEU A N 1
ATOM 3435 C CA . LEU A 1 465 ? -42.565 6.668 43.378 1.00 59.06 465 LEU A CA 1
ATOM 3436 C C . LEU A 1 465 ? -42.897 5.658 42.266 1.00 59.06 465 LEU A C 1
ATOM 3438 O O . LEU A 1 465 ? -44.036 5.206 42.164 1.00 59.06 465 LEU A O 1
ATOM 3442 N N . SER A 1 466 ? -41.928 5.332 41.408 1.00 62.66 466 SER A N 1
ATOM 3443 C CA . SER A 1 466 ? -42.112 4.333 40.341 1.00 62.66 466 SER A CA 1
ATOM 3444 C C . SER A 1 466 ? -41.891 2.917 40.873 1.00 62.66 466 SER A C 1
ATOM 3446 O O . SER A 1 466 ? -41.077 2.732 41.775 1.00 62.66 466 SER A O 1
ATOM 3448 N N . LEU A 1 467 ? -42.579 1.915 40.310 1.00 63.66 467 LEU A N 1
ATOM 3449 C CA . LEU A 1 467 ? -42.493 0.527 40.791 1.00 63.66 467 LEU A CA 1
ATOM 3450 C C . LEU A 1 467 ? -41.038 0.006 40.783 1.00 63.66 467 LEU A C 1
ATOM 3452 O O . LEU A 1 467 ? -40.548 -0.456 41.807 1.00 63.66 467 LEU A O 1
ATOM 3456 N N . GLU A 1 468 ? -40.305 0.223 39.682 1.00 56.97 468 GLU A N 1
ATOM 3457 C CA . GLU A 1 468 ? -38.870 -0.108 39.525 1.00 56.97 468 GLU A CA 1
ATOM 3458 C C . GLU A 1 468 ? -37.902 0.772 40.367 1.00 56.97 468 GLU A C 1
ATOM 3460 O O . GLU A 1 468 ? -36.689 0.761 40.139 1.00 56.97 468 GLU A O 1
ATOM 3465 N N . ALA A 1 469 ? -38.423 1.602 41.276 1.00 56.72 469 ALA A N 1
ATOM 3466 C CA . ALA A 1 469 ? -37.670 2.339 42.297 1.00 56.72 469 ALA A CA 1
ATOM 3467 C C . ALA A 1 469 ? -38.222 2.121 43.723 1.00 56.72 469 ALA A C 1
ATOM 3469 O O . ALA A 1 469 ? -37.653 2.640 44.683 1.00 56.72 469 ALA A O 1
ATOM 3470 N N . ALA A 1 470 ? -39.330 1.386 43.849 1.00 64.88 470 ALA A N 1
ATOM 3471 C CA . ALA A 1 470 ? -39.869 0.866 45.099 1.00 64.88 470 ALA A CA 1
ATOM 3472 C C . ALA A 1 470 ? -39.375 -0.559 45.376 1.00 64.88 470 ALA A C 1
ATOM 3474 O O . ALA A 1 470 ? -39.233 -0.912 46.537 1.00 64.88 470 ALA A O 1
ATOM 3475 N N . ASP A 1 471 ? -39.091 -1.340 44.332 1.00 63.59 471 ASP A N 1
ATOM 3476 C CA . ASP A 1 471 ? -38.259 -2.544 44.398 1.00 63.59 471 ASP A CA 1
ATOM 3477 C C . ASP A 1 471 ? -36.777 -2.115 44.472 1.00 63.59 471 ASP A C 1
ATOM 3479 O O . ASP A 1 471 ? -36.203 -1.622 43.495 1.00 63.59 471 ASP A O 1
ATOM 3483 N N . VAL A 1 472 ? -36.185 -2.207 45.665 1.00 61.53 472 VAL A N 1
ATOM 3484 C CA . VAL A 1 472 ? -34.803 -1.803 45.982 1.00 61.53 472 VAL A CA 1
ATOM 3485 C C . VAL A 1 472 ? -33.863 -2.992 46.207 1.00 61.53 472 VAL A C 1
ATOM 3487 O O . VAL A 1 472 ? -32.646 -2.792 46.157 1.00 61.53 472 VAL A O 1
ATOM 3490 N N . ASN A 1 473 ? -34.402 -4.207 46.370 1.00 60.81 473 ASN A N 1
ATOM 3491 C CA . ASN A 1 473 ? -33.644 -5.466 46.290 1.00 60.81 473 ASN A CA 1
ATOM 3492 C C . ASN A 1 473 ? -33.618 -6.087 44.875 1.00 60.81 473 ASN A C 1
ATOM 3494 O O . ASN A 1 473 ? -32.884 -7.047 44.653 1.00 60.81 473 ASN A O 1
ATOM 3498 N N . ALA A 1 474 ? -34.368 -5.523 43.923 1.00 54.72 474 ALA A N 1
ATOM 3499 C CA . ALA A 1 474 ? -34.496 -5.980 42.538 1.00 54.72 474 ALA A CA 1
ATOM 3500 C C . ALA A 1 474 ? -35.061 -7.410 42.385 1.00 54.72 474 ALA A C 1
ATOM 3502 O O . ALA A 1 474 ? -34.703 -8.124 41.446 1.00 54.72 474 ALA A O 1
ATOM 3503 N N . SER A 1 475 ? -35.960 -7.834 43.282 1.00 59.50 475 SER A N 1
ATOM 3504 C CA . SER A 1 475 ? -36.616 -9.154 43.220 1.00 59.50 475 SER A CA 1
ATOM 3505 C C . SER A 1 475 ? -37.693 -9.276 42.134 1.00 59.50 475 SER A C 1
ATOM 3507 O O . SER A 1 475 ? -38.209 -10.371 41.902 1.00 59.50 475 SER A O 1
ATOM 3509 N N . GLY A 1 476 ? -38.054 -8.176 41.466 1.00 65.69 476 GLY A N 1
ATOM 3510 C CA . GLY A 1 476 ? -39.132 -8.119 40.478 1.00 65.69 476 GLY A CA 1
ATOM 3511 C C . GLY A 1 476 ? -40.522 -7.928 41.094 1.00 65.69 476 GLY A C 1
ATOM 3512 O O . GLY A 1 476 ? -41.515 -7.910 40.364 1.00 65.69 476 GLY A O 1
ATOM 3513 N N . ALA A 1 477 ? -40.614 -7.773 42.418 1.00 77.00 477 ALA A N 1
ATOM 3514 C CA . ALA A 1 477 ? -41.854 -7.530 43.141 1.00 77.00 477 ALA A CA 1
ATOM 3515 C C . ALA A 1 477 ? -41.617 -6.603 44.340 1.00 77.00 477 ALA A C 1
ATOM 3517 O O . ALA A 1 477 ? -40.645 -6.740 45.071 1.00 77.00 477 ALA A O 1
ATOM 3518 N N . ILE A 1 478 ? -42.549 -5.682 44.591 1.00 80.62 478 ILE A N 1
ATOM 3519 C CA . ILE A 1 478 ? -42.471 -4.793 45.756 1.00 80.62 478 ILE A CA 1
ATOM 3520 C C . ILE A 1 478 ? -42.870 -5.563 47.014 1.00 80.62 478 ILE A C 1
ATOM 3522 O O . ILE A 1 478 ? -43.993 -6.065 47.099 1.00 80.62 478 ILE A O 1
ATOM 3526 N N . SER A 1 479 ? -41.972 -5.624 47.997 1.00 84.00 479 SER A N 1
ATOM 3527 C CA . SER A 1 479 ? -42.132 -6.426 49.212 1.00 84.00 479 SER A CA 1
ATOM 3528 C C . SER A 1 479 ? -42.003 -5.616 50.513 1.00 84.00 479 SER A C 1
ATOM 3530 O O . SER A 1 479 ? -41.602 -4.450 50.527 1.00 84.00 479 SER A O 1
ATOM 3532 N N . ALA A 1 480 ? -42.294 -6.253 51.653 1.00 83.88 480 ALA A N 1
ATOM 3533 C CA . ALA A 1 480 ? -41.949 -5.700 52.967 1.00 83.88 480 ALA A CA 1
ATOM 3534 C C . ALA A 1 480 ? -40.428 -5.544 53.168 1.00 83.88 480 ALA A C 1
ATOM 3536 O O . ALA A 1 480 ? -40.003 -4.646 53.897 1.00 83.88 480 ALA A O 1
ATOM 3537 N N . THR A 1 481 ? -39.612 -6.376 52.507 1.00 78.94 481 THR A N 1
ATOM 3538 C CA . THR A 1 481 ? -38.147 -6.271 52.529 1.00 78.94 481 THR A CA 1
ATOM 3539 C C . THR A 1 481 ? -37.707 -4.932 51.953 1.00 78.94 481 THR A C 1
ATOM 3541 O O . THR A 1 481 ? -36.881 -4.262 52.557 1.00 78.94 481 THR A O 1
ATOM 3544 N N . ASP A 1 482 ? -38.313 -4.488 50.851 1.00 74.06 482 ASP A N 1
ATOM 3545 C CA . ASP A 1 482 ? -38.019 -3.198 50.220 1.00 74.06 482 ASP A CA 1
ATOM 3546 C C . ASP A 1 482 ? -38.359 -2.009 51.116 1.00 74.06 482 ASP A C 1
ATOM 3548 O O . ASP A 1 482 ? -37.562 -1.087 51.283 1.00 74.06 482 ASP A O 1
ATOM 3552 N N . ALA A 1 483 ? -39.527 -2.051 51.759 1.00 80.62 483 ALA A N 1
ATOM 3553 C CA . ALA A 1 483 ? -39.936 -1.024 52.708 1.00 80.62 483 ALA A CA 1
ATOM 3554 C C . ALA A 1 483 ? -38.970 -0.920 53.903 1.00 80.62 483 ALA A C 1
ATOM 3556 O O . ALA A 1 483 ? -38.566 0.183 54.280 1.00 80.62 483 ALA A O 1
ATOM 3557 N N . LEU A 1 484 ? -38.565 -2.063 54.469 1.00 79.81 484 LEU A N 1
ATOM 3558 C CA . LEU A 1 484 ? -37.558 -2.135 55.531 1.00 79.81 484 LEU A CA 1
ATOM 3559 C C . LEU A 1 484 ? -36.200 -1.610 55.047 1.00 79.81 484 LEU A C 1
ATOM 3561 O O . LEU A 1 484 ? -35.551 -0.831 55.741 1.00 79.81 484 LEU A O 1
ATOM 3565 N N . GLN A 1 485 ? -35.792 -1.992 53.841 1.00 72.56 485 GLN A N 1
ATOM 3566 C CA . GLN A 1 485 ? -34.543 -1.5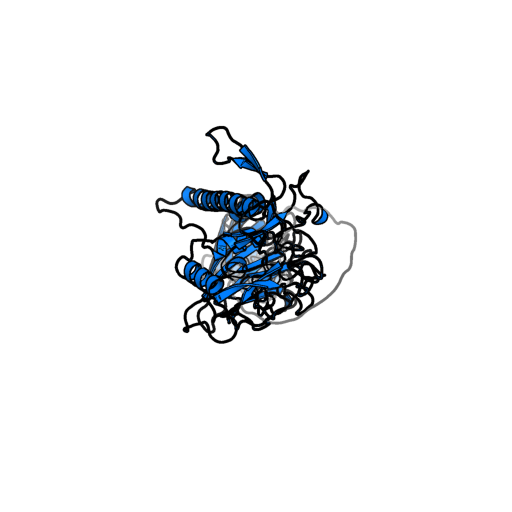71 53.222 1.00 72.56 485 GLN A CA 1
ATOM 3567 C C . GLN A 1 485 ? -34.483 -0.045 53.017 1.00 72.56 485 GLN A C 1
ATOM 3569 O O . GLN A 1 485 ? -33.505 0.603 53.401 1.00 72.56 485 GLN A O 1
ATOM 3574 N N . ILE A 1 486 ? -35.561 0.560 52.515 1.00 69.31 486 ILE A N 1
ATOM 3575 C CA . ILE A 1 486 ? -35.702 2.018 52.396 1.00 69.31 486 ILE A CA 1
ATOM 3576 C C . ILE A 1 486 ? -35.639 2.697 53.777 1.00 69.31 486 ILE A C 1
ATOM 3578 O O . ILE A 1 486 ? -34.980 3.730 53.920 1.00 69.31 486 ILE A O 1
ATOM 3582 N N . ALA A 1 487 ? -36.266 2.114 54.806 1.00 71.81 487 ALA A N 1
ATOM 3583 C CA . ALA A 1 487 ? -36.236 2.648 56.170 1.00 71.81 487 ALA A CA 1
ATOM 3584 C C . ALA A 1 487 ? -34.828 2.610 56.795 1.00 71.81 487 ALA A C 1
ATOM 3586 O O . ALA A 1 487 ? -34.379 3.618 57.342 1.00 71.81 487 ALA A O 1
ATOM 3587 N N . LEU A 1 488 ? -34.107 1.489 56.668 1.00 69.31 488 LEU A N 1
ATOM 3588 C CA . LEU A 1 488 ? -32.728 1.337 57.156 1.00 69.31 488 LEU A CA 1
ATOM 3589 C C . LEU A 1 488 ? -31.778 2.340 56.492 1.00 69.31 488 LEU A C 1
ATOM 3591 O O . LEU A 1 488 ? -30.945 2.950 57.164 1.00 69.31 488 LEU A O 1
ATOM 3595 N N . ARG A 1 489 ? -31.946 2.565 55.184 1.00 61.28 489 ARG A N 1
ATOM 3596 C CA . ARG A 1 489 ? -31.155 3.539 54.425 1.00 61.28 489 ARG A CA 1
ATOM 3597 C C . ARG A 1 489 ? -31.443 4.983 54.833 1.00 61.28 489 ARG A C 1
ATOM 3599 O O . ARG A 1 489 ? -30.506 5.761 54.964 1.00 61.28 489 ARG A O 1
ATOM 3606 N N . PHE A 1 490 ? -32.709 5.340 55.063 1.00 61.91 490 PHE A N 1
ATOM 3607 C CA . PHE A 1 490 ? -33.078 6.650 55.614 1.00 61.91 490 PHE A CA 1
ATOM 3608 C C . PHE A 1 490 ? -32.514 6.863 57.030 1.00 61.91 490 PHE A C 1
ATOM 3610 O O . PHE A 1 490 ? -32.090 7.966 57.362 1.00 61.91 490 PHE A O 1
ATOM 3617 N N . GLY A 1 491 ? -32.458 5.809 57.849 1.00 64.88 491 GLY A N 1
ATOM 3618 C CA . GLY A 1 491 ? -31.895 5.856 59.201 1.00 64.88 491 GLY A CA 1
ATOM 3619 C C . GLY A 1 491 ? -30.362 5.902 59.285 1.00 64.88 491 GLY A C 1
ATOM 3620 O O . GLY A 1 491 ? -29.842 5.828 60.393 1.00 64.88 491 GLY A O 1
ATOM 3621 N N . ASN A 1 492 ? -29.632 5.979 58.162 1.00 58.94 492 ASN A N 1
ATOM 3622 C CA . ASN A 1 492 ? -28.170 5.797 58.090 1.00 58.94 492 ASN A CA 1
ATOM 3623 C C . ASN A 1 492 ? -27.660 4.459 58.682 1.00 58.94 492 ASN A C 1
ATOM 3625 O O . ASN A 1 492 ? -26.474 4.319 58.973 1.00 58.94 492 ASN A O 1
ATOM 3629 N N . LEU A 1 493 ? -28.524 3.446 58.806 1.00 62.28 493 LEU A N 1
ATOM 3630 C CA . LEU A 1 493 ? -28.181 2.106 59.306 1.00 62.28 493 LEU A CA 1
ATOM 3631 C C . LEU A 1 493 ? -27.743 1.151 58.180 1.00 62.28 493 LEU A C 1
ATOM 3633 O O . LEU A 1 493 ? -27.764 -0.066 58.353 1.00 62.28 493 LEU A O 1
ATOM 3637 N N . TRP A 1 494 ? -27.363 1.692 57.018 1.00 52.59 494 TRP A N 1
ATOM 3638 C CA . TRP A 1 494 ? -26.965 0.921 55.843 1.00 52.59 494 TRP A CA 1
ATOM 3639 C C . TRP A 1 494 ? -25.503 1.161 55.461 1.00 52.59 494 TRP A C 1
ATOM 3641 O O . TRP A 1 494 ? -25.126 2.276 55.105 1.00 52.59 494 TRP A O 1
ATOM 3651 N N . SER A 1 495 ? -24.718 0.085 55.383 1.00 42.38 495 SER A N 1
ATOM 3652 C CA . SER A 1 495 ? -23.442 0.037 54.661 1.00 42.38 495 SER A CA 1
ATOM 3653 C C . SER A 1 495 ? -23.492 -1.022 53.546 1.00 42.38 495 SER A C 1
ATOM 3655 O O . SER A 1 495 ? -23.735 -2.196 53.799 1.00 42.38 495 SER A O 1
ATOM 3657 N N . ASN A 1 496 ? -23.282 -0.610 52.289 1.00 40.91 496 ASN A N 1
ATOM 3658 C CA . ASN A 1 496 ? -22.982 -1.525 51.182 1.00 40.91 496 ASN A CA 1
ATOM 3659 C C . ASN A 1 496 ? -21.572 -1.177 50.665 1.00 40.91 496 ASN A C 1
ATOM 3661 O O . ASN A 1 496 ? -21.344 -0.012 50.330 1.00 40.91 496 ASN A O 1
ATOM 3665 N N . PRO A 1 497 ? -20.625 -2.132 50.632 1.00 32.69 497 PRO A N 1
ATOM 3666 C CA . PRO A 1 497 ? -19.242 -1.863 50.245 1.00 32.69 497 PRO A CA 1
ATOM 3667 C C . PRO A 1 497 ? -18.982 -1.868 48.725 1.00 32.69 497 PRO A C 1
ATOM 3669 O O . PRO A 1 497 ? -17.887 -1.484 48.321 1.00 32.69 497 PRO A O 1
ATOM 3672 N N . ASN A 1 498 ? -19.931 -2.294 47.879 1.00 30.28 498 ASN A N 1
ATOM 3673 C CA . ASN A 1 498 ? -19.687 -2.584 46.459 1.00 30.28 498 ASN A CA 1
ATOM 3674 C C . ASN A 1 498 ? -20.549 -1.730 45.499 1.00 30.28 498 ASN A C 1
ATOM 3676 O O . ASN A 1 498 ? -21.777 -1.814 45.527 1.00 30.28 498 ASN A O 1
ATOM 3680 N N . PRO A 1 499 ? -19.950 -0.947 44.578 1.00 26.70 499 PRO A N 1
ATOM 3681 C CA . PRO A 1 499 ? -20.704 -0.196 43.575 1.00 26.70 499 PRO A CA 1
ATOM 3682 C C . PRO A 1 499 ? -21.227 -1.096 42.438 1.00 26.70 499 PRO A C 1
ATOM 3684 O O . PRO A 1 499 ? -20.488 -1.887 41.849 1.00 26.70 499 PRO A O 1
ATOM 3687 N N . MET A 1 500 ? -22.504 -0.922 42.081 1.00 29.19 500 MET A N 1
ATOM 3688 C CA . MET A 1 500 ? -23.203 -1.691 41.040 1.00 29.19 500 MET A CA 1
ATOM 3689 C C . MET A 1 500 ? -22.472 -1.749 39.684 1.00 29.19 500 MET A C 1
ATOM 3691 O O . MET A 1 500 ? -21.886 -0.772 39.206 1.00 29.19 500 MET A O 1
ATOM 3695 N N . THR A 1 501 ? -22.615 -2.891 39.006 1.00 29.03 501 THR A N 1
ATOM 3696 C CA . THR A 1 501 ? -22.160 -3.122 37.626 1.00 29.03 501 THR A CA 1
ATOM 3697 C C . THR A 1 501 ? -23.364 -3.322 36.709 1.00 29.03 501 THR A C 1
ATOM 3699 O O . THR A 1 501 ? -24.056 -4.329 36.824 1.00 29.03 501 THR A O 1
ATOM 3702 N N . LEU A 1 502 ? -23.586 -2.403 35.764 1.00 28.88 502 LEU A N 1
ATOM 3703 C CA . LEU A 1 502 ? -24.460 -2.655 34.614 1.00 28.88 502 LEU A CA 1
ATOM 3704 C C . LEU A 1 502 ? -23.651 -3.278 33.467 1.00 28.88 502 LEU A C 1
ATOM 3706 O O . LEU A 1 502 ? -22.511 -2.889 33.214 1.00 28.88 502 LEU A O 1
ATOM 3710 N N . THR A 1 503 ? -24.268 -4.216 32.750 1.00 28.56 503 THR A N 1
ATOM 3711 C CA . THR A 1 503 ? -23.823 -4.669 31.425 1.00 28.56 503 THR A CA 1
ATOM 3712 C C . THR A 1 503 ? -24.848 -4.195 30.402 1.00 28.56 503 THR A C 1
ATOM 3714 O O . THR A 1 503 ? -26.046 -4.239 30.670 1.00 28.56 503 THR A O 1
ATOM 3717 N N . TYR A 1 504 ? -24.377 -3.722 29.251 1.00 31.41 504 TYR A N 1
ATOM 3718 C CA . TYR A 1 504 ? -25.209 -3.221 28.165 1.00 31.41 504 TYR A CA 1
ATOM 3719 C C . TYR A 1 504 ? -24.847 -3.984 26.891 1.00 31.41 504 TYR A C 1
ATOM 3721 O O . TYR A 1 504 ? -23.669 -4.053 26.552 1.00 31.41 504 TYR A O 1
ATOM 3729 N N . GLN A 1 505 ? -25.837 -4.539 26.191 1.00 28.31 505 GLN A N 1
ATOM 3730 C CA . GLN A 1 505 ? -25.641 -5.112 24.859 1.00 28.31 505 GLN A CA 1
ATOM 3731 C C . GLN A 1 505 ? -26.138 -4.125 23.806 1.00 28.31 505 GLN A C 1
ATOM 3733 O O . GLN A 1 505 ? -27.289 -3.688 23.840 1.00 28.31 505 GLN A O 1
ATOM 3738 N N . THR A 1 506 ? -25.257 -3.771 22.874 1.00 31.47 506 THR A N 1
ATOM 3739 C CA . THR A 1 506 ? -25.621 -3.010 21.679 1.00 31.47 506 THR A CA 1
ATOM 3740 C C . THR A 1 506 ? -26.407 -3.900 20.707 1.00 31.47 506 THR A C 1
ATOM 3742 O O . THR A 1 506 ? -26.213 -5.119 20.690 1.00 31.47 506 THR A O 1
ATOM 3745 N N . PRO A 1 507 ? -27.266 -3.330 19.843 1.00 30.45 507 PRO A N 1
ATOM 3746 C CA . PRO A 1 507 ? -27.652 -4.006 18.613 1.00 30.45 507 PRO A CA 1
ATOM 3747 C C . PRO A 1 507 ? -26.393 -4.342 17.800 1.00 30.45 507 PRO A C 1
ATOM 3749 O O . PRO A 1 507 ? -25.486 -3.515 17.670 1.00 30.45 507 PRO A O 1
ATOM 3752 N N . THR A 1 508 ? -26.328 -5.554 17.252 1.00 31.95 508 THR A N 1
ATOM 3753 C CA . THR A 1 508 ? -25.193 -6.024 16.448 1.00 31.95 508 THR A CA 1
ATOM 3754 C C . THR A 1 508 ? -25.004 -5.145 15.214 1.00 31.95 508 THR A C 1
ATOM 3756 O O . THR A 1 508 ? -25.857 -5.145 14.327 1.00 31.95 508 THR A O 1
ATOM 3759 N N . GLY A 1 509 ? -23.883 -4.422 15.138 1.00 40.09 509 GLY A N 1
ATOM 3760 C CA . GLY A 1 509 ? -23.530 -3.655 13.942 1.00 40.09 509 GLY A CA 1
ATOM 3761 C C . GLY A 1 509 ? -22.616 -2.447 14.140 1.00 40.09 509 GLY A C 1
ATOM 3762 O O . GLY A 1 509 ? -22.049 -1.994 13.156 1.00 40.09 509 GLY A O 1
ATOM 3763 N N . SER A 1 510 ? -22.428 -1.909 15.354 1.00 37.66 510 SER A N 1
ATOM 3764 C CA . SER A 1 510 ? -21.767 -0.596 15.504 1.00 37.66 510 SER A CA 1
ATOM 3765 C C . SER A 1 510 ? -20.805 -0.485 16.690 1.00 37.66 510 SER A C 1
ATOM 3767 O O . SER A 1 510 ? -21.223 -0.606 17.841 1.00 37.66 510 SER A O 1
ATOM 3769 N N . ALA A 1 511 ? -19.546 -0.117 16.426 1.00 43.41 511 ALA A N 1
ATOM 3770 C CA . ALA A 1 511 ? -18.703 0.518 17.440 1.00 43.41 511 ALA A CA 1
ATOM 3771 C C . ALA A 1 511 ? -19.057 2.006 17.490 1.00 43.41 511 ALA A C 1
ATOM 3773 O O . ALA A 1 511 ? -18.594 2.793 16.674 1.00 43.41 511 ALA A O 1
ATOM 3774 N N . LEU A 1 512 ? -19.911 2.356 18.456 1.00 39.03 512 LEU A N 1
ATOM 3775 C CA . LEU A 1 512 ? -20.410 3.711 18.713 1.00 39.03 512 LEU A CA 1
ATOM 3776 C C . LEU A 1 512 ? -21.345 4.275 17.625 1.00 39.03 512 LEU A C 1
ATOM 3778 O O . LEU A 1 512 ? -21.150 5.369 17.103 1.00 39.03 512 LEU A O 1
ATOM 3782 N N . ALA A 1 513 ? -22.465 3.579 17.403 1.00 30.59 513 ALA A N 1
ATOM 3783 C CA . ALA A 1 513 ? -23.697 4.216 16.930 1.00 30.59 513 ALA A CA 1
ATOM 3784 C C . ALA A 1 513 ? -24.885 3.834 17.831 1.00 30.59 513 ALA A C 1
ATOM 3786 O O . ALA A 1 513 ? -25.630 2.901 17.548 1.00 30.59 513 ALA A O 1
ATOM 3787 N N . ILE A 1 514 ? -25.068 4.573 18.932 1.00 32.91 514 ILE A N 1
ATOM 3788 C CA . ILE A 1 514 ? -26.330 4.583 19.686 1.00 32.91 514 ILE A CA 1
ATOM 3789 C C . ILE A 1 514 ? -26.704 6.028 20.010 1.00 32.91 514 ILE A C 1
ATOM 3791 O O . ILE A 1 514 ? -26.236 6.608 20.989 1.00 32.91 514 ILE A O 1
ATOM 3795 N N . ASN A 1 515 ? -27.608 6.593 19.212 1.00 30.92 515 ASN A N 1
ATOM 3796 C CA . ASN A 1 515 ? -28.392 7.742 19.649 1.00 30.92 515 ASN A CA 1
ATOM 3797 C C . ASN A 1 515 ? -29.389 7.260 20.717 1.00 30.92 515 ASN A C 1
ATOM 3799 O O . ASN A 1 515 ? -30.294 6.491 20.407 1.00 30.92 515 ASN A O 1
ATOM 3803 N N . GLY A 1 516 ? -29.220 7.704 21.968 1.00 33.34 516 GLY A N 1
ATOM 3804 C CA . GLY A 1 516 ? -30.109 7.347 23.086 1.00 33.34 516 GLY A CA 1
ATOM 3805 C C . GLY A 1 516 ? -29.722 6.070 23.843 1.00 33.34 516 GLY A C 1
ATOM 3806 O O . GLY A 1 516 ? -30.565 5.198 24.054 1.00 33.34 516 GLY A O 1
ATOM 3807 N N . ALA A 1 517 ? -28.461 5.955 24.270 1.00 30.59 517 ALA A N 1
ATOM 3808 C CA . ALA A 1 517 ? -27.936 4.814 25.027 1.00 30.59 517 ALA A CA 1
ATOM 3809 C C . ALA A 1 517 ? -28.429 4.775 26.491 1.00 30.59 517 ALA A C 1
ATOM 3811 O O . ALA A 1 517 ? -27.658 4.960 27.427 1.00 30.59 517 ALA A O 1
ATOM 3812 N N . ILE A 1 518 ? -29.720 4.501 26.688 1.00 31.73 518 ILE A N 1
ATOM 3813 C CA . ILE A 1 518 ? -30.386 4.421 27.996 1.00 31.73 518 ILE A CA 1
ATOM 3814 C C . ILE A 1 518 ? -29.733 3.357 28.903 1.00 31.73 518 ILE A C 1
ATOM 3816 O O . ILE A 1 518 ? -29.962 2.157 28.751 1.00 31.73 518 ILE A O 1
ATOM 3820 N N . ALA A 1 519 ? -28.982 3.805 29.913 1.00 29.77 519 ALA A N 1
ATOM 3821 C CA . ALA A 1 519 ? -28.538 2.989 31.043 1.00 29.77 519 ALA A CA 1
ATOM 3822 C C . ALA A 1 519 ? -29.279 3.422 32.315 1.00 29.77 519 ALA A C 1
ATOM 3824 O O . ALA A 1 519 ? -29.302 4.601 32.666 1.00 29.77 519 ALA A O 1
ATOM 3825 N N . ARG A 1 520 ? -29.924 2.468 32.990 1.00 30.56 520 ARG A N 1
ATOM 3826 C CA . ARG A 1 520 ? -30.745 2.708 34.184 1.00 30.56 520 ARG A CA 1
ATOM 3827 C C . ARG A 1 520 ? -29.865 2.655 35.437 1.00 30.56 520 ARG A C 1
ATOM 3829 O O . ARG A 1 520 ? -29.310 1.598 35.721 1.00 30.56 520 ARG A O 1
ATOM 3836 N N . LEU A 1 521 ? -29.811 3.721 36.237 1.00 26.72 521 LEU A N 1
ATOM 3837 C CA . LEU A 1 521 ? -29.482 3.565 37.657 1.00 26.72 521 LEU A CA 1
ATOM 3838 C C . LEU A 1 521 ? -30.790 3.302 38.395 1.00 26.72 521 LEU A C 1
ATOM 3840 O O . LEU A 1 521 ? -31.576 4.227 38.620 1.00 26.72 521 LEU A O 1
ATOM 3844 N N . SER A 1 522 ? -30.991 2.074 38.855 1.00 26.34 522 SER A N 1
ATOM 3845 C CA . SER A 1 522 ? -31.604 1.915 40.168 1.00 26.34 522 SER A CA 1
ATOM 3846 C C . SER A 1 522 ? -30.645 2.481 41.222 1.00 26.34 522 SER A C 1
ATOM 3848 O O . SER A 1 522 ? -29.425 2.426 41.076 1.00 26.34 522 SER A O 1
ATOM 3850 N N . ALA A 1 523 ? -31.198 3.016 42.305 1.00 26.95 523 ALA A N 1
ATOM 3851 C CA . ALA A 1 523 ? -30.459 3.175 43.550 1.00 26.95 523 ALA A CA 1
ATOM 3852 C C . ALA A 1 523 ? -30.690 1.923 44.416 1.00 26.95 523 ALA A C 1
ATOM 3854 O O . ALA A 1 523 ? -31.046 2.054 45.582 1.00 26.95 523 ALA A O 1
ATOM 3855 N N . SER A 1 524 ? -30.576 0.730 43.827 1.00 28.16 524 SER A N 1
ATOM 3856 C CA . SER A 1 524 ? -30.764 -0.553 44.513 1.00 28.16 524 SER A CA 1
ATOM 3857 C C . SER A 1 524 ? -29.473 -1.000 45.199 1.00 28.16 524 SER A C 1
ATOM 3859 O O . SER A 1 524 ? -28.411 -0.401 45.018 1.00 28.16 524 SER A O 1
ATOM 3861 N N . THR A 1 525 ? -29.577 -2.052 45.997 1.00 29.12 525 THR A N 1
ATOM 3862 C CA . THR A 1 525 ? -28.469 -2.614 46.772 1.00 29.12 525 THR A CA 1
ATOM 3863 C C . THR A 1 525 ? -28.511 -4.129 46.669 1.00 29.12 525 THR A C 1
ATOM 3865 O O . THR A 1 525 ? -29.493 -4.745 47.073 1.00 29.12 525 THR A O 1
ATOM 3868 N N . ASP A 1 526 ? -27.421 -4.686 46.142 1.00 32.72 526 ASP A N 1
ATOM 3869 C CA . ASP A 1 526 ? -27.203 -6.110 45.864 1.00 32.72 526 ASP A CA 1
ATOM 3870 C C . ASP A 1 526 ? -28.152 -6.718 44.804 1.00 32.72 526 ASP A C 1
ATOM 3872 O O . ASP A 1 526 ? -28.794 -5.990 44.044 1.00 32.72 526 ASP A O 1
ATOM 3876 N N . SER A 1 527 ? -28.057 -8.035 44.585 1.00 31.50 527 SER A N 1
ATOM 3877 C CA . SER A 1 527 ? -28.250 -8.651 43.257 1.00 31.50 527 SER A CA 1
ATOM 3878 C C . SER A 1 527 ? -28.756 -10.094 43.292 1.00 31.50 527 SER A C 1
ATOM 3880 O O . SER A 1 527 ? -28.561 -10.759 44.303 1.00 31.50 527 SER A O 1
ATOM 3882 N N . LEU A 1 528 ? -29.206 -10.616 42.140 1.00 25.56 528 LEU A N 1
ATOM 3883 C CA . LEU A 1 528 ? -28.720 -11.848 41.464 1.00 25.56 528 LEU A CA 1
ATOM 3884 C C . LEU A 1 528 ? -29.361 -11.923 40.046 1.00 25.56 528 LEU A C 1
ATOM 3886 O O . LEU A 1 528 ? -30.043 -10.973 39.664 1.00 25.56 528 LEU A O 1
ATOM 3890 N N . GLY A 1 529 ? -29.104 -12.944 39.206 1.00 23.11 529 GLY A N 1
ATOM 3891 C CA . GLY A 1 529 ? -29.508 -12.888 37.780 1.00 23.11 529 GLY A CA 1
ATOM 3892 C C . GLY A 1 529 ? -29.789 -14.205 37.035 1.00 23.11 529 GLY A C 1
ATOM 3893 O O . GLY A 1 529 ? -29.618 -15.281 37.596 1.00 23.11 529 GLY A O 1
ATOM 3894 N N . ILE A 1 530 ? -30.158 -14.042 35.744 1.00 26.33 530 ILE A N 1
ATOM 3895 C CA . ILE A 1 530 ? -30.544 -15.017 34.678 1.00 26.33 530 ILE A CA 1
ATOM 3896 C C . ILE A 1 530 ? -31.797 -15.896 34.963 1.00 26.33 530 ILE A C 1
ATOM 3898 O O . ILE A 1 530 ? -32.016 -16.300 36.094 1.00 26.33 530 ILE A O 1
ATOM 3902 N N . ALA A 1 531 ? -32.691 -16.227 34.007 1.00 29.34 531 ALA A N 1
ATOM 3903 C CA . ALA A 1 531 ? -32.752 -15.997 32.545 1.00 29.34 531 ALA A CA 1
ATOM 3904 C C . ALA A 1 531 ? -34.215 -15.939 32.001 1.00 29.34 531 ALA A C 1
ATOM 3906 O O . ALA A 1 531 ? -35.128 -16.406 32.677 1.00 29.34 531 ALA A O 1
ATOM 3907 N N . GLY A 1 532 ? -34.446 -15.446 30.766 1.00 22.33 532 GLY A N 1
ATOM 3908 C CA . GLY A 1 532 ? -35.756 -15.532 30.072 1.00 22.33 532 GLY A CA 1
ATOM 3909 C C . GLY A 1 532 ? -35.870 -14.728 28.755 1.00 22.33 532 GLY A C 1
ATOM 3910 O O . GLY A 1 532 ? -35.669 -13.519 28.762 1.00 22.33 532 GLY A O 1
ATOM 3911 N N . TYR A 1 533 ? -36.209 -15.380 27.632 1.00 22.41 533 TYR A N 1
ATOM 3912 C CA . TYR A 1 533 ? -36.082 -14.863 26.245 1.00 22.41 533 TYR A CA 1
ATOM 3913 C C . TYR A 1 533 ? -37.422 -14.888 25.457 1.00 22.41 533 TYR A C 1
ATOM 3915 O O . TYR A 1 533 ? -38.285 -15.674 25.838 1.00 22.41 533 TYR A O 1
ATOM 3923 N N . THR A 1 534 ? -37.677 -14.234 24.302 1.00 22.77 534 THR A N 1
ATOM 3924 C CA . THR A 1 534 ? -37.210 -13.003 23.585 1.00 22.77 534 THR A CA 1
ATOM 3925 C C . THR A 1 534 ? -38.123 -12.821 22.327 1.00 22.77 534 THR A C 1
ATOM 3927 O O . THR A 1 534 ? -38.853 -13.747 21.986 1.00 22.77 534 THR A O 1
ATOM 3930 N N . VAL A 1 535 ? -38.032 -11.692 21.591 1.00 23.00 535 VAL A N 1
ATOM 3931 C CA . VAL A 1 535 ? -38.645 -11.379 20.256 1.00 23.00 535 VAL A CA 1
ATOM 3932 C C . VAL A 1 535 ? -40.086 -10.808 20.258 1.00 23.00 535 VAL A C 1
ATOM 3934 O O . VAL A 1 535 ? -40.959 -11.300 20.961 1.00 23.00 535 VAL A O 1
ATOM 3937 N N . GLY A 1 536 ? -40.350 -9.794 19.408 1.00 20.75 536 GLY A N 1
ATOM 3938 C CA . GLY A 1 536 ? -41.701 -9.311 19.041 1.00 20.75 536 GLY A CA 1
ATOM 3939 C C . GLY A 1 536 ? -41.705 -8.018 18.192 1.00 20.75 536 GLY A C 1
ATOM 3940 O O . GLY A 1 536 ? -41.095 -7.028 18.583 1.00 20.75 536 GLY A O 1
ATOM 3941 N N . THR A 1 537 ? -42.359 -8.012 17.022 1.00 22.22 537 THR A N 1
ATOM 3942 C CA . THR A 1 537 ? -42.269 -6.966 15.971 1.00 22.22 537 THR A CA 1
ATOM 3943 C C . THR A 1 537 ? -43.398 -5.913 15.945 1.00 22.22 537 THR A C 1
ATOM 3945 O O . THR A 1 537 ? -44.549 -6.238 16.191 1.00 22.22 537 THR A O 1
ATOM 3948 N N . TRP A 1 538 ? -43.033 -4.688 15.519 1.00 23.20 538 TRP A N 1
ATOM 3949 C CA . TRP A 1 538 ? -43.789 -3.671 14.736 1.00 23.20 538 TRP A CA 1
ATOM 3950 C C . TRP A 1 538 ? -45.269 -3.316 15.037 1.00 23.20 538 TRP A C 1
ATOM 3952 O O . TRP A 1 538 ? -46.162 -4.153 15.000 1.00 23.20 538 TRP A O 1
ATOM 3962 N N . GLY A 1 539 ? -45.554 -2.004 15.092 1.00 21.20 539 GLY A N 1
ATOM 3963 C CA . GLY A 1 539 ? -46.902 -1.435 14.908 1.00 21.20 539 GLY A CA 1
ATOM 3964 C C . GLY A 1 539 ? -47.037 0.016 15.398 1.00 21.20 539 GLY A C 1
ATOM 3965 O O . GLY A 1 539 ? -46.640 0.322 16.518 1.00 21.20 539 GLY A O 1
ATOM 3966 N N . SER A 1 540 ? -47.607 0.917 14.587 1.00 34.09 540 SER A N 1
ATOM 3967 C CA . SER A 1 540 ? -47.914 2.306 14.989 1.00 34.09 540 SER A CA 1
ATOM 3968 C C . SER A 1 540 ? -49.382 2.480 15.390 1.00 34.09 540 SER A C 1
ATOM 3970 O O . SER A 1 540 ? -50.271 2.116 14.623 1.00 34.09 540 SER A O 1
ATOM 3972 N N . PRO A 1 541 ? -49.634 3.109 16.548 1.00 27.08 541 PRO A N 1
ATOM 3973 C CA . PRO A 1 541 ? -50.652 4.166 16.669 1.00 27.08 541 PRO A CA 1
ATOM 3974 C C . PRO A 1 541 ? -50.035 5.410 17.355 1.00 27.08 541 PRO A C 1
ATOM 3976 O O . PRO A 1 541 ? -49.324 5.286 18.344 1.00 27.08 541 PRO A O 1
ATOM 3979 N N . SER A 1 542 ? -50.088 6.632 16.818 1.00 25.66 542 SER A N 1
ATOM 3980 C CA . SER A 1 542 ? -51.239 7.505 16.514 1.00 25.66 542 SER A CA 1
ATOM 3981 C C . SER A 1 542 ? -51.884 8.187 17.740 1.00 25.66 542 SER A C 1
ATOM 3983 O O . SER A 1 542 ? -52.591 7.548 18.515 1.00 25.66 542 SER A O 1
ATOM 3985 N N . SER A 1 543 ? -51.770 9.523 17.775 1.00 23.75 543 SER A N 1
ATOM 3986 C CA . SER A 1 543 ? -52.461 10.507 18.643 1.00 23.75 543 SER A CA 1
ATOM 3987 C C . SER A 1 543 ? -51.997 10.657 20.117 1.00 23.75 543 SER A C 1
ATOM 3989 O O . SER A 1 543 ? -51.421 9.723 20.672 1.00 23.75 543 SER A O 1
ATOM 3991 N N . PRO A 1 544 ? -52.180 11.848 20.744 1.00 41.59 544 PRO A N 1
ATOM 3992 C CA . PRO A 1 544 ? -51.588 12.182 22.043 1.00 41.59 544 PRO A CA 1
ATOM 3993 C C . PRO A 1 544 ? -52.598 12.288 23.201 1.00 41.59 544 PRO A C 1
ATOM 3995 O O . PRO A 1 544 ? -53.716 12.768 23.031 1.00 41.59 544 PRO A O 1
ATOM 3998 N N . LEU A 1 545 ? -52.137 11.978 24.416 1.00 22.73 545 LEU A N 1
ATOM 3999 C CA . LEU A 1 545 ? -52.784 12.311 25.691 1.00 22.73 545 LEU A CA 1
ATOM 4000 C C . LEU A 1 545 ? -51.697 12.567 26.754 1.00 22.73 545 LEU A C 1
ATOM 4002 O O . LEU A 1 545 ? -50.679 11.884 26.739 1.00 22.73 545 LEU A O 1
ATOM 4006 N N . SER A 1 546 ? -51.834 13.440 27.754 1.00 23.88 546 SER A N 1
ATOM 4007 C CA . SER A 1 546 ? -52.562 14.717 27.902 1.00 23.88 546 SER A CA 1
ATOM 4008 C C . SER A 1 546 ? -52.270 15.224 29.324 1.00 23.88 546 SER A C 1
ATOM 4010 O O . SER A 1 546 ? -52.383 14.436 30.260 1.00 23.88 546 SER A O 1
ATOM 4012 N N . THR A 1 547 ? -51.996 16.523 29.501 1.00 22.77 547 THR A N 1
ATOM 4013 C CA . THR A 1 547 ? -51.841 17.233 30.801 1.00 22.77 547 THR A CA 1
ATOM 4014 C C . THR A 1 547 ? -50.739 16.765 31.770 1.00 22.77 547 THR A C 1
ATOM 4016 O O . THR A 1 547 ? -50.640 15.609 32.162 1.00 22.77 547 THR A O 1
ATOM 4019 N N . VAL A 1 548 ? -49.945 17.731 32.243 1.00 25.81 548 VAL A N 1
ATOM 4020 C CA . VAL A 1 548 ? -48.988 17.568 33.349 1.00 25.81 548 VAL A CA 1
ATOM 4021 C C . VAL A 1 548 ? -49.712 17.725 34.689 1.00 25.81 548 VAL A C 1
ATOM 4023 O O . VAL A 1 548 ? -50.462 18.682 34.868 1.00 25.81 548 VAL A O 1
ATOM 4026 N N . LEU A 1 549 ? -49.399 16.868 35.664 1.00 21.34 549 LEU A N 1
ATOM 4027 C CA . LEU A 1 549 ? -49.546 17.183 37.089 1.00 21.34 549 LEU A CA 1
ATOM 4028 C C . LEU A 1 549 ? -48.154 17.236 37.723 1.00 21.34 549 LEU A C 1
ATOM 4030 O O . LEU A 1 549 ? -47.421 16.248 37.722 1.00 21.34 549 LEU A O 1
ATOM 4034 N N . ALA A 1 550 ? -47.776 18.407 38.233 1.00 24.53 550 ALA A N 1
ATOM 4035 C CA . ALA A 1 550 ? -46.473 18.616 38.849 1.00 24.53 550 ALA A CA 1
ATOM 4036 C C . ALA A 1 550 ? -46.466 18.101 40.297 1.00 24.53 550 ALA A C 1
ATOM 4038 O O . ALA A 1 550 ? -47.270 18.525 41.123 1.00 24.53 550 ALA A O 1
ATOM 4039 N N . GLY A 1 551 ? -45.518 17.219 40.612 1.00 21.66 551 GLY A N 1
ATOM 4040 C CA . GLY A 1 551 ? -45.247 16.734 41.963 1.00 21.66 551 GLY A CA 1
ATOM 4041 C C . GLY A 1 551 ? -43.778 16.337 42.083 1.00 21.66 551 GLY A C 1
ATOM 4042 O O . GLY A 1 551 ? -43.206 15.784 41.142 1.00 21.66 551 GLY A O 1
ATOM 4043 N N . SER A 1 552 ? -43.141 16.647 43.213 1.00 24.55 552 SER A N 1
ATOM 4044 C CA . SER A 1 552 ? -41.703 16.436 43.433 1.00 24.55 552 SER A CA 1
ATOM 4045 C C . SER A 1 552 ? -41.359 14.949 43.605 1.00 24.55 552 SER A C 1
ATOM 4047 O O . SER A 1 552 ? -41.250 14.447 44.724 1.00 24.55 552 SER A O 1
ATOM 4049 N N . GLY A 1 553 ? -41.224 14.244 42.480 1.00 25.98 553 GLY A N 1
ATOM 4050 C CA . GLY A 1 553 ? -40.907 12.817 42.412 1.00 25.98 553 GLY A CA 1
ATOM 4051 C C . GLY A 1 553 ? -39.432 12.506 42.671 1.00 25.98 553 GLY A C 1
ATOM 4052 O O . GLY A 1 553 ? -38.540 13.207 42.190 1.00 25.98 553 GLY A O 1
ATOM 4053 N N . ARG A 1 554 ? -39.178 11.425 43.415 1.00 32.69 554 ARG A N 1
ATOM 4054 C CA . ARG A 1 554 ? -37.826 10.993 43.802 1.00 32.69 554 ARG A CA 1
ATOM 4055 C C . ARG A 1 554 ? -37.130 10.218 42.675 1.00 32.69 554 ARG A C 1
ATOM 4057 O O . ARG A 1 554 ? -37.732 9.838 41.673 1.00 32.69 554 ARG A O 1
ATOM 4064 N N . HIS A 1 555 ? -35.814 10.089 42.790 1.00 31.77 555 HIS A N 1
ATOM 4065 C CA . HIS A 1 555 ? -34.937 10.279 41.638 1.00 31.77 555 HIS A CA 1
ATOM 4066 C C . HIS A 1 555 ? -34.154 9.020 41.213 1.00 31.77 555 HIS A C 1
ATOM 4068 O O . HIS A 1 555 ? -33.162 8.648 41.834 1.00 31.77 555 HIS A O 1
ATOM 4074 N N . ARG A 1 556 ? -34.588 8.408 40.102 1.00 36.06 556 ARG A N 1
ATOM 4075 C CA . ARG A 1 556 ? -33.958 7.273 39.396 1.00 36.06 556 ARG A CA 1
ATOM 4076 C C . ARG A 1 556 ? -33.335 7.763 38.086 1.00 36.06 556 ARG A C 1
ATOM 4078 O O . ARG A 1 556 ? -33.995 8.533 37.396 1.00 36.06 556 ARG A O 1
ATOM 4085 N N . ILE A 1 557 ? -32.124 7.339 37.721 1.00 33.19 557 ILE A N 1
ATOM 4086 C CA . ILE A 1 557 ? -31.396 7.906 36.564 1.00 33.19 557 ILE A CA 1
ATOM 4087 C C . ILE A 1 557 ? -31.487 7.009 35.321 1.00 33.19 557 ILE A C 1
ATOM 4089 O O . ILE A 1 557 ? -31.620 5.790 35.419 1.00 33.19 557 ILE A O 1
ATOM 4093 N N . GLN A 1 558 ? -31.426 7.645 34.157 1.00 33.50 558 GLN A N 1
ATOM 4094 C CA . GLN A 1 558 ? -31.438 7.091 32.810 1.00 33.50 558 GLN A CA 1
ATOM 4095 C C . GLN A 1 558 ? -30.386 7.848 31.970 1.00 33.50 558 GLN A C 1
ATOM 4097 O O . GLN A 1 558 ? -30.218 9.049 32.188 1.00 33.50 558 GLN A O 1
ATOM 4102 N N . LEU A 1 559 ? -29.679 7.183 31.049 1.00 37.75 559 LEU A N 1
ATOM 4103 C CA . LEU A 1 559 ? -28.804 7.852 30.057 1.00 37.75 559 LEU A CA 1
ATOM 4104 C C . LEU A 1 559 ? -29.523 8.174 28.724 1.00 37.75 559 LEU A C 1
ATOM 4106 O O . LEU A 1 559 ? -30.772 8.039 28.677 1.00 37.75 559 LEU A O 1
#

Nearest PDB structures (foldseek):
  1wmf-assembly1_A  TM=7.800E-01  e=2.569E-20  Bacillus sp. KSM-KP43
  3afg-assembly1_A  TM=6.450E-01  e=1.544E-16  Thermococcus kodakarensis
  3afg-assembly2_B  TM=5.459E-01  e=2.910E-16  Thermococcus kodakarensis
  4jdz-assembly1_B  TM=2.829E-01  e=3.984E-05  Staphylococcus aureus subsp. aureus TCH60
  4p0d-assembly1_A  TM=3.114E-01  e=6.332E-04  Streptococcus pyogenes MGAS10394

Foldseek 3Di:
DDDPPPPDPAAEDDAAPPDQEHLQFLFQAPQLLVVLVVCVVQQADAAFAEQFFQQQDDDDQQDKHWYQDPVVRDIDIDRHNHAGQCHPNRERNGGGNQQRQLHQYEFAFADQPDDDDDQVSTHGDPGGHFYDHLQAHAPNQAYEHFAQDWDADPPDPPHIDTDGGSVRGRVVVVVLLVVLQVLLQVVVVPPDPDRDDTDTSQLSSQLQLQQADHHQDPAAARRGNSHYGDSPSSNVQSVCDQFFKDKDKDKAFWQGKDKDKWWFQQPFKKKKKKAFSFNRFPGQDSDHSRNDARGQWQKFKWKAFPLPRDIWFWWGDDVPCRNDRPDGDRHSHHNMTMTIDGGDAGFMMMIMMDTPDAHPVSDMTMMIMIIHSTTFWDKDKDFKAFPPDPPGATAWWKKFKAAPPPRDGPWMWTADRSRITMDTGHGQHDIFMDMDGPDDQPPLALVLLVLLACVQVVVDPRPLEDQLQLPQQPPVHRHNVSSVVSHCVNVVVDDDPDDDGDDDDDDRGHRDDDDFRWDKDHPHGDDDDDDDDDDDDDDDDDDDDDDDDDDDHGGIIID

Secondary structure (DSSP, 8-state):
--SS--SS---EE-S-TT-SS-TTBS---HHHHHHHHHHHHSTT---EEE--S-TT--PPTT--EEEEETTTTEEEEE-PPPPPTTTTTT----BGGGG-SSSEEEEEEPPPSSS--SGGG-PBPSSS-----TT----SSEEEE-SSEEEE-TT-TT-EEEE-SHHHHHHHHHHHHHHHHHHHHHHHHTT-SSPPPPPPHHHHHHHHHHHPBP-SSSS-BTTTBT-B--HHHHHHHHHTBTTTBEEEEEEE-TT--EEEEEEE-SSS-EEEEEEE-PPPPPPPPS-TT------SS-EEEEEEETTT--EE--EEPBTTBTT---EES--SS-SEEEEEESSPPSEEEEEEEEESS--GGG--EEEEEEEES-BSEEEEEEE-EETT-TTPPB--EEEEEEETTT--EEEEEE--TT-EEEEEEEESS-EEEEEEESS--TT--HHHHHHHHHHHTTSS---SS-HHHH-SS-SSS--HHHHHHHHHHHTT------------PPPTT-SS--TT----B-----------------------------------EE-

pLDDT: mean 79.6, std 22.61, range [20.75, 98.88]

Radius of gyration: 33.96 Å; Cα contacts (8 Å, |Δi|>4): 1303; chains: 1; bounding box: 88×51×100 Å

Solvent-accessible surface area (backbone atoms only — not comparable to full-atom values): 30674 Å² total; per-residue (Å²): 104,66,86,80,77,78,87,60,94,48,38,55,50,86,42,61,74,86,50,48,60,60,40,55,35,15,35,44,34,65,58,8,32,52,50,13,44,50,28,61,77,35,50,62,50,62,47,73,29,42,12,37,63,52,24,67,39,67,69,60,80,58,46,68,27,36,30,50,34,83,94,73,76,41,77,45,81,45,43,73,57,53,56,32,37,15,50,97,80,38,43,38,26,20,37,43,62,31,47,24,76,42,44,47,16,18,10,20,17,45,67,69,93,59,85,90,87,57,29,86,64,58,44,71,46,90,29,34,10,13,12,31,29,26,41,51,28,71,22,15,42,27,21,33,54,9,44,77,43,73,44,78,42,99,82,47,102,85,35,64,48,71,48,67,33,10,78,50,8,27,57,56,49,53,56,51,51,50,53,52,45,50,50,56,37,54,74,56,51,79,82,48,98,62,90,68,80,69,62,36,21,29,36,52,50,29,39,43,44,64,35,21,42,62,24,73,60,78,59,56,27,18,64,30,8,38,6,34,68,27,71,63,48,38,52,54,44,62,74,30,51,70,33,45,18,46,75,44,80,51,70,42,48,64,94,39,72,50,76,50,56,30,22,25,80,34,86,43,45,31,36,39,21,42,16,30,61,48,62,55,45,81,62,54,73,90,45,72,70,45,58,64,63,64,58,60,58,50,64,42,67,38,39,33,32,71,78,79,65,53,74,47,46,19,48,31,68,45,88,97,37,68,89,45,24,80,39,68,34,90,48,82,40,50,58,55,41,40,38,75,36,78,76,35,74,54,20,37,32,34,43,36,40,41,62,59,87,68,34,65,94,71,42,61,50,52,34,15,44,30,32,37,42,40,29,38,36,43,68,56,65,54,40,35,22,37,66,87,43,101,84,43,69,32,36,37,20,42,37,41,36,19,38,60,92,80,61,48,78,77,48,68,33,66,27,42,76,65,5,42,34,63,39,70,75,42,63,42,64,64,61,26,67,47,70,48,70,67,61,72,80,83,70,73,35,66,65,54,17,48,46,35,33,32,30,50,70,68,76,43,80,70,72,72,57,55,70,81,69,45,28,34,54,70,79,86,57,62,34,62,66,24,15,51,50,43,36,34,51,51,68,69,71,61,87,81,96,74,84,88,83,70,84,68,84,75,77,91,45,54,54,86,74,61,93,74,65,66,45,74,42,64,90,53,60,80,83,86,84,89,88,90,89,84,92,88,82,90,86,88,82,85,89,92,87,78,86,90,80,91,70,98,55,69,91,37,38,22,53

Sequence (559 aa):
GDYDNSGTDRWFWWGGENDTACADFGLYSQQARDWDLIANNAPNYLIVKSAGNDRGQGPTAGTTHRVWSNSQGNWVTSNTTRQKDGGTLGYDCISHAGVAKNVLTVGAVQGLTSPYTSPSQVVGSTFHGWGPTDDGRIKPDIVAKGVSLYSSIAGSNTDYATYSGTSMASPAVTGTLALIQQRWMELRNQNVSTPVAALSSAQLKALVCHTALEAGQPGPDPVYGWGLLNAEGAVQLMAGRGDTSMLESLSLSNSGTYSRTFYSDGQRPLVLTLAWNDPAAPVSTYTLNNATPVLVNDLDVRLVRNSDGAVFEPYRLVAGQPATAVQTGDNTRDNIEQIRLSTPSAGLYTVQVSHKGALSGNQPQAFALVGSGLRLQSTLSGQIRYANSSTGPGIQGTVGVYREGDGQLVAAAVSNAQGQFTVTGLESGTYKVRASSLRATAGVNGTDALLVSRHFARTANLSGLSLEAADVNASGAISATDALQIALRFGNLWSNPNPMTLTYQTPTGSALAINGAIARLSASTDSLGIAGYTVGTWGSPSSPLSTVLAGSGRHRIQL

Mean predicted aligned error: 12.78 Å